Protein AF-A0A800D7I1-F1 (afdb_monomer)

Foldseek 3Di:
DDDDDDDDDDDDDDDDDDDDDPPPPPPDPFPQAPEDPLAAQQHCLQCQVPCPQKDKDKPFDKGWACDQDPQGRGTWIKWGDQAAQWFAAKIKIKMKHKGQAAQPQQWKKWKKKKKKWFQFALVQKWKWKWKAFPVRDIDTPDTDDHQDPGGDDRGDIPDMAMDMDTCNVRHRTIIMIMIMIIRNDGTGRDMMMIMHSGHIGRDDPDDDDPPRDPPDDDDDDDDDDDDDPDDDDDDDDDDPLQVVLLVVLQVVLVVVHDQRAAEDVLLQQLWQVQQVQCQVVQHWGQQGPVRDHSVNSSVVSVHQFPDKDKDKDFQDSHSVVVVVVLCVPPVSVCQSNPSQWRHKHKHKDADPVHPTGIIIMMMTGHHPPPDPPPDPDDDDDPDADPLQVVLLVVLQVVLVVVVAHRADEDVLQQQLFAVQQCQCLVVQHDDQQGPVRDGSVNSSVVSPNPFDWDKDKDFQDSHSVVVVVVLCVDPVSVCRSNPRQWRHKHKDWDADCVHPRRIMIMMITDGPPDDPDDDDDDDDDD

Nearest PDB structures (foldseek):
  4ifa-assembly1_A  TM=6.708E-01  e=3.507E-08  Bacillus anthracis str. Ames
  4yu6-assembly1_A  TM=5.263E-01  e=8.330E-06  Bacillus cereus biovar anthracis str. CI
  4yu5-assembly2_B  TM=5.467E-01  e=1.591E-05  Bacillus cereus biovar anthracis str. CI
  4yu6-assembly2_B  TM=5.062E-01  e=1.118E-05  Bacillus cereus biovar anthracis str. CI
  4yu5-assembly1_A  TM=5.461E-01  e=2.013E-05  Bacillus cereus biovar anthracis str. CI

pLDDT: mean 71.58, std 22.11, range [23.34, 98.0]

Mean predicted aligned error: 20.75 Å

Solvent-accessible surface area (backbone atoms only — not comparable to full-atom values): 29962 Å² total; per-residue (Å²): 136,85,83,89,89,81,86,83,81,90,87,80,89,80,90,86,79,93,73,86,83,74,78,75,77,67,78,72,78,73,78,79,57,91,52,37,87,79,4,25,66,32,58,48,28,31,29,76,75,50,68,55,71,52,48,73,46,66,84,34,58,71,46,82,40,94,46,76,51,100,72,40,92,32,32,25,42,28,23,29,58,96,62,70,68,46,70,30,71,62,37,27,7,32,39,34,41,77,46,67,38,54,66,85,47,79,33,34,28,40,33,33,32,36,31,44,30,23,22,30,27,38,92,32,24,34,39,37,31,34,42,29,40,86,88,66,53,73,45,78,81,45,77,47,63,41,89,54,98,56,60,50,62,72,58,40,69,71,53,81,45,77,50,75,47,80,41,48,90,42,48,63,33,54,34,32,44,33,44,34,20,29,24,79,32,76,50,31,21,41,44,24,30,39,38,32,30,33,24,30,44,82,42,75,97,73,75,81,74,86,86,79,65,89,72,84,79,83,77,94,72,79,78,88,78,89,80,76,94,72,78,90,70,85,81,80,77,80,52,72,63,40,46,51,34,55,51,50,53,35,53,54,29,54,76,79,40,100,61,61,55,43,80,33,72,28,30,19,51,22,13,30,52,48,9,40,45,29,36,74,71,57,53,91,67,72,57,44,99,87,67,40,44,58,67,53,35,25,42,74,42,67,36,68,75,54,44,72,51,74,48,76,51,65,66,55,84,48,45,68,61,55,49,54,53,34,68,72,33,70,69,51,31,49,63,71,60,37,80,76,41,44,32,31,10,50,13,66,25,76,24,86,87,34,92,41,46,21,27,34,20,37,30,39,25,21,60,50,89,88,58,74,100,78,82,88,78,89,88,74,82,80,70,78,50,74,61,39,50,49,34,52,52,52,53,28,51,54,26,46,76,72,74,38,75,61,59,41,83,35,73,31,32,23,51,28,13,36,56,48,14,48,43,31,42,72,72,56,51,88,72,72,58,44,96,87,67,44,45,62,61,58,38,25,42,75,43,68,36,94,63,67,64,52,75,50,77,48,63,60,58,88,51,45,66,59,52,50,52,55,33,64,74,32,69,71,52,32,50,64,74,60,41,80,68,40,39,31,30,9,50,19,76,34,78,30,88,88,26,93,49,32,22,27,35,19,36,29,40,21,42,66,76,82,70,85,78,83,81,82,76,83,84,79,89,128

Radius of gyration: 30.1 Å; Cα contacts (8 Å, |Δi|>4): 1008; chains: 1; bounding box: 117×77×64 Å

Sequence (526 aa):
MSLSHHGGWSWGTTFLLLLSFLVLVSLSEEAAFPGDPCSGLVKNGCFDKGFNGWEGGGNLPVSIVELTSPCDASPVVRLGVSVPQVPRVKSSAWISQTITIPLQVQHPLLTFCYDIFTNTVIDWSAFHVQIQEESGEITEILRDGYEGEYEPDPGTELGWRHFAYDLTPYRGRTITLRFGSTDEWEGAYGIWTLVDGIKIFEGYPVHLPVALRNAKPPTPTTGPKPFPTETPTPTPGPSELERRLMELINQERASQGPWALAVEGRLMQAARRHSQDMATNDFVRHTGSDGSSPLDRMWAAGYPVGRGNELLAADSEDPSSVLAQWMQSTFHHDILMDPEFVHIGVGYAFNSDATYDHYWTVNVAHPPADMPTGALAPAGMSTPSDLEHQLVDLINQERVSRGLSPLTMDGRLMQAARRHSEDMATSDFFGHTGSDGSNPIYRMRKAGYPLGGDELLAAGTEDPADVLATWMASPAQSDTLMDPDFVHIGVSHVHNGAATHGHYWTVKVAHPPVAISTSAGPASEH

Secondary structure (DSSP, 8-state):
---------------------------------SSBTTTBTSSSTT-TTTTTT-EEEESS-EEEE----SS-SSPEEEES----S-----EEEEEEEEEEPPTT-SSEEEEEEEEEEESS-TTTEEEEEEEEETT--EEEEEEE----SS--STTEE---EEEEEE-GGGTT-EEEEEEEEEE-STT---EEEEEEEEEEEE-------GGG--SPPPP--SPPPP---PPPPPPP---HHHHHHHHHHHHHHHHH-S-PPEE-HHHHHHHHHHHHHHHHHT---SS-TTS--HHHHHHHTT---SEEEEEEEES---HHHHHHHHHHSHHHHHHHH-TT--EEEEEEEE-TTSSSSEEEEEEEEE--TTS-TT--S-----PPPHHHHHHHHHHHHHHHHTTPPPPEE-HHHHHHHHHHHHHHHHTT--SSS-TTS--HHHHHHHTT--S-EEEEEEES-S-HHHHHHHHHHSHHHHHHHT-TT--EEEEEEEE-TTSTTSEEEEEEEEPPP-------PPP---

Structure (mmCIF, N/CA/C/O backbone):
data_AF-A0A800D7I1-F1
#
_entry.id   AF-A0A800D7I1-F1
#
loop_
_atom_site.group_PDB
_atom_site.id
_atom_site.type_symbol
_atom_site.label_atom_id
_atom_site.label_alt_id
_atom_site.label_comp_id
_atom_site.label_asym_id
_atom_site.label_entity_id
_atom_site.label_seq_id
_atom_site.pdbx_PDB_ins_code
_atom_site.Cartn_x
_atom_site.Cartn_y
_atom_site.Cartn_z
_atom_site.occupancy
_atom_site.B_iso_or_equiv
_atom_site.auth_seq_id
_atom_site.auth_comp_id
_atom_site.auth_asym_id
_atom_site.auth_atom_id
_atom_site.pdbx_PDB_model_num
ATOM 1 N N . MET A 1 1 ? -87.697 36.115 -1.356 1.00 43.53 1 MET A N 1
ATOM 2 C CA . MET A 1 1 ? -86.869 35.254 -0.482 1.00 43.53 1 MET A CA 1
ATOM 3 C C . MET A 1 1 ? -85.463 35.838 -0.544 1.00 43.53 1 MET A C 1
ATOM 5 O O . MET A 1 1 ? -84.827 35.691 -1.569 1.00 43.53 1 MET A O 1
ATOM 9 N N . SER A 1 2 ? -85.146 36.878 0.229 1.00 32.25 2 SER A N 1
ATOM 10 C CA . SER A 1 2 ? -84.765 36.897 1.654 1.00 32.25 2 SER A CA 1
ATOM 11 C C . SER A 1 2 ? -83.518 36.064 1.974 1.00 32.25 2 SER A C 1
ATOM 13 O O . SER A 1 2 ? -83.553 34.851 1.804 1.00 32.25 2 SER A O 1
ATOM 15 N N . LEU A 1 3 ? -82.529 36.785 2.523 1.00 33.75 3 LEU A N 1
ATOM 16 C CA . LEU A 1 3 ? -81.261 36.418 3.180 1.00 33.75 3 LEU A CA 1
ATOM 17 C C . LEU A 1 3 ? -80.044 36.232 2.237 1.00 33.75 3 LEU A C 1
ATOM 19 O O . LEU A 1 3 ? -79.978 35.240 1.526 1.00 33.75 3 LEU A O 1
ATOM 23 N N . SER A 1 4 ? -79.140 37.213 2.024 1.00 33.22 4 SER A N 1
ATOM 24 C CA . SER A 1 4 ? -78.234 37.967 2.946 1.00 33.22 4 SER A CA 1
ATOM 25 C C . SER A 1 4 ? -77.107 37.060 3.469 1.00 33.22 4 SER A C 1
ATOM 27 O O . SER A 1 4 ? -77.432 36.013 4.008 1.00 33.22 4 SER A O 1
ATOM 29 N N . HIS A 1 5 ? -75.796 37.302 3.376 1.00 34.53 5 HIS A N 1
ATOM 30 C CA . HIS A 1 5 ? -74.900 38.467 3.545 1.00 34.53 5 HIS A CA 1
ATOM 31 C C . HIS A 1 5 ? -73.469 37.961 3.158 1.00 34.53 5 HIS A C 1
ATOM 33 O O . HIS A 1 5 ? -73.275 36.753 3.151 1.00 34.53 5 HIS A O 1
ATOM 39 N N . HIS A 1 6 ? -72.389 38.697 2.866 1.00 33.75 6 HIS A N 1
ATOM 40 C CA . HIS A 1 6 ? -72.014 40.114 2.895 1.00 33.75 6 HIS A CA 1
ATOM 41 C C . HIS A 1 6 ? -70.661 40.292 2.149 1.00 33.75 6 HIS A C 1
ATOM 43 O O . HIS A 1 6 ? -69.794 39.439 2.290 1.00 33.75 6 HIS A O 1
ATOM 49 N N . GLY A 1 7 ? -70.482 41.442 1.472 1.00 30.36 7 GLY A N 1
ATOM 50 C CA . GLY A 1 7 ? -69.213 42.186 1.267 1.00 30.36 7 GLY A CA 1
ATOM 51 C C . GLY A 1 7 ? -68.256 41.662 0.179 1.00 30.36 7 GLY A C 1
ATOM 52 O O . GLY A 1 7 ? -67.857 40.515 0.213 1.00 30.36 7 GLY A O 1
ATOM 53 N N . GLY A 1 8 ? -67.807 42.409 -0.834 1.00 30.34 8 GLY A N 1
ATOM 54 C CA . GLY A 1 8 ? -67.750 43.861 -1.016 1.00 30.34 8 GLY A CA 1
ATOM 55 C C . GLY A 1 8 ? -66.302 44.386 -1.004 1.00 30.34 8 GLY A C 1
ATOM 56 O O . GLY A 1 8 ? -65.837 44.768 0.054 1.00 30.34 8 GLY A O 1
ATOM 57 N N . TRP A 1 9 ? -65.660 44.411 -2.184 1.00 31.14 9 TRP A N 1
ATOM 58 C CA . TRP A 1 9 ? -64.706 45.408 -2.728 1.00 31.14 9 TRP A CA 1
ATOM 59 C C . TRP A 1 9 ? -63.414 45.822 -1.972 1.00 31.14 9 TRP A C 1
ATOM 61 O O . TRP A 1 9 ? -63.490 46.355 -0.878 1.00 31.14 9 TRP A O 1
ATOM 71 N N . SER A 1 10 ? -62.285 45.727 -2.717 1.00 29.64 10 SER A N 1
ATOM 72 C CA . SER A 1 10 ? -61.107 46.639 -2.863 1.00 29.64 10 SER A CA 1
ATOM 73 C C . SER A 1 10 ? -60.439 47.184 -1.586 1.00 29.64 10 SER A C 1
ATOM 75 O O . SER A 1 10 ? -61.112 47.749 -0.741 1.00 29.64 10 SER A O 1
ATOM 77 N N . TRP A 1 11 ? -59.118 47.139 -1.360 1.00 29.42 11 TRP A N 1
ATOM 78 C CA . TRP A 1 11 ? -57.918 47.434 -2.179 1.00 29.42 11 TRP A CA 1
ATOM 79 C C . TRP A 1 11 ? -56.763 46.510 -1.714 1.00 29.42 11 TRP A C 1
ATOM 81 O O . TRP A 1 11 ? -56.806 46.043 -0.586 1.00 29.42 11 TRP A O 1
ATOM 91 N N . GLY A 1 12 ? -55.674 46.210 -2.420 1.00 29.33 12 GLY A N 1
ATOM 92 C CA . GLY A 1 12 ? -55.144 46.560 -3.732 1.00 29.33 12 GLY A CA 1
ATOM 93 C C . GLY A 1 12 ? -53.813 45.807 -3.930 1.00 29.33 12 GLY A C 1
ATOM 94 O O . GLY A 1 12 ? -53.315 45.192 -2.987 1.00 29.33 12 GLY A O 1
ATOM 95 N N . THR A 1 13 ? -53.223 45.955 -5.128 1.00 31.53 13 THR A N 1
ATOM 96 C CA . THR A 1 13 ? -51.822 45.621 -5.504 1.00 31.53 13 THR A CA 1
ATOM 97 C C . THR A 1 13 ? -51.459 44.117 -5.465 1.00 31.53 13 THR A C 1
ATOM 99 O O . THR A 1 13 ? -51.671 43.445 -4.473 1.00 31.53 13 THR A O 1
ATOM 102 N N . THR A 1 14 ? -50.932 43.463 -6.506 1.00 31.17 14 THR A N 1
ATOM 103 C CA . THR A 1 14 ? -49.953 43.896 -7.517 1.00 31.17 14 THR A CA 1
ATOM 104 C C . THR A 1 14 ? -49.965 42.926 -8.713 1.00 31.17 14 THR A C 1
ATOM 106 O O . THR A 1 14 ? -50.287 41.751 -8.572 1.00 31.17 14 THR A O 1
ATOM 109 N N . PHE A 1 15 ? -49.600 43.466 -9.877 1.00 29.41 15 PHE A N 1
ATOM 110 C CA . PHE A 1 15 ? -49.365 42.852 -11.189 1.00 29.41 15 PHE A CA 1
ATOM 111 C C . PHE A 1 15 ? -48.786 41.418 -11.209 1.00 29.41 15 PHE A C 1
ATOM 113 O O . PHE A 1 15 ? -47.722 41.166 -10.652 1.00 29.41 15 PHE A O 1
ATOM 120 N N . LEU A 1 16 ? -49.420 40.541 -12.003 1.00 27.11 16 LEU A N 1
ATOM 121 C CA . LEU A 1 16 ? -48.797 39.386 -12.661 1.00 27.11 16 LEU A CA 1
ATOM 122 C C . LEU A 1 16 ? -48.496 39.764 -14.120 1.00 27.11 16 LEU A C 1
ATOM 124 O O . LEU A 1 16 ? -49.402 40.167 -14.849 1.00 27.11 16 LEU A O 1
ATOM 128 N N . LEU A 1 17 ? -47.256 39.568 -14.564 1.00 30.70 17 LEU A N 1
ATOM 129 C CA . LEU A 1 17 ? -46.904 39.477 -15.981 1.00 30.70 17 LEU A CA 1
ATOM 130 C C . LEU A 1 17 ? -46.100 38.193 -16.185 1.00 30.70 17 LEU A C 1
ATOM 132 O O . LEU A 1 17 ? -45.081 37.975 -15.533 1.00 30.70 17 LEU A O 1
ATOM 136 N N . LEU A 1 18 ? -46.624 37.339 -17.064 1.00 30.55 1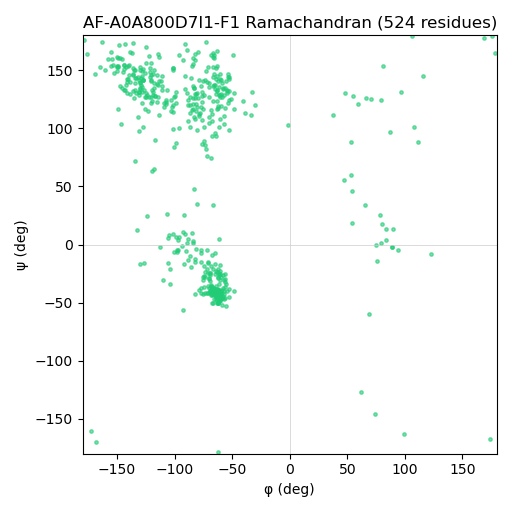8 LEU A N 1
ATOM 137 C CA . LEU A 1 18 ? -46.013 36.095 -17.510 1.00 30.55 18 LEU A CA 1
ATOM 138 C C . LEU A 1 18 ? -44.666 36.369 -18.189 1.00 30.55 18 LEU A C 1
ATOM 140 O O . LEU A 1 18 ? -44.625 37.087 -19.187 1.00 30.55 18 LEU A O 1
ATOM 144 N N . LEU A 1 19 ? -43.613 35.692 -17.731 1.00 28.25 19 LEU A N 1
ATOM 145 C CA . LEU A 1 19 ? -42.455 35.365 -18.555 1.00 28.25 19 LEU A CA 1
ATOM 146 C C . LEU A 1 19 ? -42.139 33.871 -18.417 1.00 28.25 19 LEU A C 1
ATOM 148 O O . LEU A 1 19 ? -42.128 33.304 -17.329 1.00 28.25 19 LEU A O 1
ATOM 152 N N . SER A 1 20 ? -41.913 33.267 -19.576 1.00 27.69 20 SER A N 1
ATOM 153 C CA . SER A 1 20 ? -41.315 31.963 -19.850 1.00 27.69 20 SER A CA 1
ATOM 154 C C . SER A 1 20 ? -40.276 31.516 -18.812 1.00 27.69 20 SER A C 1
ATOM 156 O O . SER A 1 20 ? -39.242 32.159 -18.642 1.00 27.69 20 SER A O 1
ATOM 158 N N . PHE A 1 21 ? -40.533 30.374 -18.167 1.00 26.11 21 PHE A N 1
ATOM 159 C CA . PHE A 1 21 ? -39.600 29.705 -17.263 1.00 26.11 21 PHE A CA 1
ATOM 160 C C . PHE A 1 21 ? -38.489 29.011 -18.064 1.00 26.11 21 PHE A C 1
ATOM 162 O O . PHE A 1 21 ? -38.585 27.841 -18.427 1.00 26.11 21 PHE A O 1
ATOM 169 N N . LEU A 1 22 ? -37.413 29.751 -18.320 1.00 25.86 22 LEU A N 1
ATOM 170 C CA . LEU A 1 22 ? -36.074 29.182 -18.331 1.00 25.86 22 LEU A CA 1
ATOM 171 C C . LEU A 1 22 ? -35.730 28.953 -16.851 1.00 25.86 22 LEU A C 1
ATOM 173 O O . LEU A 1 22 ? -35.446 29.912 -16.135 1.00 25.86 22 LEU A O 1
ATOM 177 N N . VAL A 1 23 ? -35.835 27.720 -16.348 1.00 26.61 23 VAL A N 1
ATOM 178 C CA . VAL A 1 23 ? -35.303 27.405 -15.014 1.00 26.61 23 VAL A CA 1
ATOM 179 C C . VAL A 1 23 ? -33.783 27.374 -15.151 1.00 26.61 23 VAL A C 1
ATOM 181 O O . VAL A 1 23 ? -33.175 26.336 -15.393 1.00 26.61 23 VAL A O 1
ATOM 184 N N . LEU A 1 24 ? -33.176 28.556 -15.029 1.00 26.95 24 LEU A N 1
ATOM 185 C CA . LEU A 1 24 ? -31.887 28.704 -14.373 1.00 26.95 24 LEU A CA 1
ATOM 186 C C . LEU A 1 24 ? -32.046 28.044 -13.002 1.00 26.95 24 LEU A C 1
ATOM 188 O O . LEU A 1 24 ? -32.602 28.641 -12.080 1.00 26.95 24 LEU A O 1
ATOM 192 N N . VAL A 1 25 ? -31.596 26.797 -12.872 1.00 27.39 25 VAL A N 1
ATOM 193 C CA . VAL A 1 25 ? -31.184 26.309 -11.561 1.00 27.39 25 VAL A CA 1
ATOM 194 C C . VAL A 1 25 ? -29.945 27.129 -11.241 1.00 27.39 25 VAL A C 1
ATOM 196 O O . VAL A 1 25 ? -28.849 26.852 -11.719 1.00 27.39 25 VAL A O 1
ATOM 199 N N . SER A 1 26 ? -30.176 28.231 -10.527 1.00 28.02 26 SER A N 1
ATOM 200 C CA . SER A 1 26 ? -29.162 28.897 -9.727 1.00 28.02 26 SER A CA 1
ATOM 201 C C . SER A 1 26 ? -28.357 27.803 -9.046 1.00 28.02 26 SER A C 1
ATOM 203 O O . SER A 1 26 ? -28.949 26.968 -8.359 1.00 28.02 26 SER A O 1
ATOM 205 N N . LEU A 1 27 ? -27.040 27.805 -9.265 1.00 34.81 27 LEU A N 1
ATOM 206 C CA . LEU A 1 27 ? -26.088 27.178 -8.356 1.00 34.81 27 LEU A CA 1
ATOM 207 C C . LEU A 1 27 ? -26.603 27.478 -6.950 1.00 34.81 27 LEU A C 1
ATOM 209 O O . LEU A 1 27 ? -26.763 28.647 -6.584 1.00 34.81 27 LEU A O 1
ATOM 213 N N . SER A 1 28 ? -27.031 26.431 -6.248 1.00 32.75 28 SER A N 1
ATOM 214 C CA . SER A 1 28 ? -27.379 26.530 -4.842 1.00 32.75 28 SER A CA 1
ATOM 215 C C . SER A 1 28 ? -26.196 27.198 -4.170 1.00 32.75 28 SER A C 1
ATOM 217 O O . SER A 1 28 ? -25.072 26.738 -4.376 1.00 32.75 28 SER A O 1
ATOM 219 N N . GLU A 1 29 ? -26.459 28.296 -3.464 1.00 37.50 29 GLU A N 1
ATOM 220 C CA . GLU A 1 29 ? -25.491 29.014 -2.643 1.00 37.50 29 GLU A CA 1
ATOM 221 C C . GLU A 1 29 ? -24.502 28.017 -2.034 1.00 37.50 29 GLU A C 1
ATOM 223 O O . GLU A 1 29 ? -24.887 27.175 -1.220 1.00 37.50 29 GLU A O 1
ATOM 228 N N . GLU A 1 30 ? -23.241 28.081 -2.481 1.00 43.78 30 GLU A N 1
ATOM 229 C CA . GLU A 1 30 ? -22.128 27.497 -1.746 1.00 43.78 30 GLU A CA 1
ATOM 230 C C . GLU A 1 30 ? -22.304 27.984 -0.311 1.00 43.78 30 GLU A C 1
ATOM 232 O O . GLU A 1 30 ? -22.325 29.194 -0.068 1.00 43.78 30 GLU A O 1
ATOM 237 N N . ALA A 1 31 ? -22.528 27.066 0.628 1.00 39.50 31 ALA A N 1
ATOM 238 C CA . ALA A 1 31 ? -22.590 27.422 2.032 1.00 39.50 31 ALA A CA 1
ATOM 239 C C . ALA A 1 31 ? -21.259 28.107 2.363 1.00 39.50 31 ALA A C 1
ATOM 241 O O . ALA A 1 31 ? -20.218 27.454 2.412 1.00 39.50 31 ALA A O 1
ATOM 242 N N . ALA A 1 32 ? -21.282 29.438 2.471 1.00 43.25 32 ALA A N 1
ATOM 243 C CA . ALA A 1 32 ? -20.081 30.247 2.557 1.00 43.25 32 ALA A CA 1
ATOM 244 C C . ALA A 1 32 ? -19.298 29.839 3.806 1.00 43.25 32 ALA A C 1
ATOM 246 O O . ALA A 1 32 ? -19.700 30.109 4.941 1.00 43.25 32 ALA A O 1
ATOM 247 N N . PHE A 1 33 ? -18.183 29.154 3.582 1.00 50.47 33 PHE A N 1
ATOM 248 C CA . PHE A 1 33 ? -17.224 28.844 4.622 1.00 50.47 33 PHE A CA 1
ATOM 249 C C . PHE A 1 33 ? -16.652 30.144 5.187 1.00 50.47 33 PHE A C 1
ATOM 251 O O . PHE A 1 33 ? -16.367 31.066 4.420 1.00 50.47 33 PHE A O 1
ATOM 258 N N . PRO A 1 34 ? -16.421 30.252 6.505 1.00 52.59 34 PRO A N 1
ATOM 259 C CA . PRO A 1 34 ? -15.517 31.271 7.012 1.00 52.59 34 PRO A CA 1
ATOM 260 C C . PRO A 1 34 ? -14.106 30.954 6.482 1.00 52.59 34 PRO A C 1
ATOM 262 O O . PRO A 1 34 ? -13.411 30.110 7.041 1.00 52.59 34 PRO A O 1
ATOM 265 N N . GLY A 1 35 ? -13.708 31.580 5.371 1.00 58.94 35 GLY A N 1
ATOM 266 C CA . GLY A 1 35 ? -12.478 31.238 4.657 1.00 58.94 35 GLY A CA 1
ATOM 267 C C . GLY A 1 35 ? -12.276 32.018 3.357 1.00 58.94 35 GLY A C 1
ATOM 268 O O . GLY A 1 35 ? -13.080 32.875 2.990 1.00 58.94 35 GLY A O 1
ATOM 269 N N . ASP A 1 36 ? -11.158 31.750 2.689 1.00 69.25 36 ASP A N 1
ATOM 270 C CA . ASP A 1 36 ? -10.798 32.354 1.405 1.00 69.25 36 ASP A CA 1
ATOM 271 C C . ASP A 1 36 ? -11.628 31.702 0.283 1.00 69.25 36 ASP A C 1
ATOM 273 O O . ASP A 1 36 ? -11.561 30.484 0.141 1.00 69.25 36 ASP A O 1
ATOM 277 N N . PRO A 1 37 ? -12.416 32.444 -0.518 1.00 66.69 37 PRO A N 1
ATOM 278 C CA . PRO A 1 37 ? -13.355 31.848 -1.477 1.00 66.69 37 PRO A CA 1
ATOM 279 C C . PRO A 1 37 ? -12.684 30.954 -2.531 1.00 66.69 37 PRO A C 1
ATOM 281 O O . PRO A 1 37 ? -13.296 29.991 -2.997 1.00 66.69 37 PRO A O 1
ATOM 284 N N . CYS A 1 38 ? -11.419 31.222 -2.863 1.00 70.88 38 CYS A N 1
ATOM 285 C CA . CYS A 1 38 ? -10.651 30.399 -3.794 1.00 70.88 38 CYS A CA 1
ATOM 286 C C . CYS A 1 38 ? -10.182 29.076 -3.145 1.00 70.88 38 CYS A C 1
ATOM 288 O O . CYS A 1 38 ? -10.161 28.035 -3.795 1.00 70.88 38 CYS A O 1
ATOM 290 N N . SER A 1 39 ? -9.934 29.084 -1.831 1.00 77.50 39 SER A N 1
ATOM 291 C CA . SER A 1 39 ? -9.288 27.994 -1.078 1.00 77.50 39 SER A CA 1
ATOM 292 C C . SER A 1 39 ? -10.226 27.279 -0.080 1.00 77.50 39 SER A C 1
ATOM 294 O O . SER A 1 39 ? -9.863 26.302 0.578 1.00 77.50 39 SER A O 1
ATOM 296 N N . GLY A 1 40 ? -11.480 27.721 0.039 1.00 83.75 40 GLY A N 1
ATOM 297 C CA . GLY A 1 40 ? -12.459 27.142 0.959 1.00 83.75 40 GLY A CA 1
ATOM 298 C C . GLY A 1 40 ? -12.017 27.268 2.422 1.00 83.75 40 GLY A C 1
ATOM 299 O O . GLY A 1 40 ? -11.704 28.363 2.886 1.00 83.75 40 GLY A O 1
ATOM 300 N N . LEU A 1 41 ? -11.991 26.156 3.167 1.00 86.25 41 LEU A N 1
ATOM 301 C CA . LEU A 1 41 ? -11.490 26.135 4.554 1.00 86.25 41 LEU A CA 1
ATOM 302 C C . LEU A 1 41 ? -9.964 26.307 4.668 1.00 86.25 41 LEU A C 1
ATOM 304 O O . LEU A 1 41 ? -9.465 26.591 5.759 1.00 86.25 41 LEU A O 1
ATOM 308 N N . VAL A 1 42 ? -9.221 26.135 3.574 1.00 90.00 42 VAL A N 1
ATOM 309 C CA . VAL A 1 42 ? -7.769 26.345 3.531 1.00 90.00 42 VAL A CA 1
ATOM 310 C C . VAL A 1 42 ? -7.488 27.844 3.423 1.00 90.00 42 VAL A C 1
ATOM 312 O O . VAL A 1 42 ? -8.194 28.585 2.743 1.00 90.00 42 VAL A O 1
ATOM 315 N N . LYS A 1 43 ? -6.448 28.333 4.097 1.00 90.12 43 LYS A N 1
ATOM 316 C CA . LYS A 1 43 ? -5.992 29.722 3.962 1.00 90.12 43 LYS A CA 1
ATOM 317 C C . LYS A 1 43 ? -5.058 29.824 2.761 1.00 90.12 43 LYS A C 1
ATOM 319 O O . LYS A 1 43 ? -3.968 29.262 2.816 1.00 90.12 43 LYS A O 1
ATOM 324 N N . ASN A 1 44 ? -5.448 30.584 1.732 1.00 87.94 44 ASN A N 1
ATOM 325 C CA . ASN A 1 44 ? -4.576 30.931 0.600 1.00 87.94 44 ASN A CA 1
ATOM 326 C C . ASN A 1 44 ? -3.944 29.687 -0.073 1.00 87.94 44 ASN A C 1
ATOM 328 O O . ASN A 1 44 ? -2.740 29.617 -0.297 1.00 87.94 44 ASN A O 1
ATOM 332 N N . GLY A 1 45 ? -4.757 28.664 -0.331 1.00 87.00 45 GLY A N 1
ATOM 333 C CA . GLY A 1 45 ? -4.401 27.465 -1.095 1.00 87.00 45 GLY A CA 1
ATOM 334 C C . GLY A 1 45 ? -4.368 27.668 -2.615 1.00 87.00 45 GLY A C 1
ATOM 335 O O . GLY A 1 45 ? -3.916 26.773 -3.320 1.00 87.00 45 GLY A O 1
ATOM 336 N N . CYS A 1 46 ? -4.797 28.839 -3.098 1.00 82.94 46 CYS A N 1
ATOM 337 C CA . CYS A 1 46 ? -4.564 29.324 -4.466 1.00 82.94 46 CYS A CA 1
ATOM 338 C C . CYS A 1 46 ? -3.319 30.216 -4.590 1.00 82.94 46 CYS A C 1
ATOM 340 O O . CYS A 1 46 ? -3.035 30.732 -5.660 1.00 82.94 46 CYS A O 1
ATOM 342 N N . PHE A 1 47 ? -2.616 30.473 -3.481 1.00 88.00 47 PHE A N 1
ATOM 343 C CA . PHE A 1 47 ? -1.346 31.209 -3.429 1.00 88.00 47 PHE A CA 1
ATOM 344 C C . PHE A 1 47 ? -1.321 32.616 -4.075 1.00 88.00 47 PHE A C 1
ATOM 346 O O . PHE A 1 47 ? -0.247 33.189 -4.281 1.00 88.00 47 PHE A O 1
ATOM 353 N N . ASP A 1 48 ? -2.485 33.237 -4.295 1.00 84.44 48 ASP A N 1
ATOM 354 C CA . ASP A 1 48 ? -2.654 34.592 -4.845 1.00 84.44 48 ASP A CA 1
ATOM 355 C C . ASP A 1 48 ? -2.053 35.684 -3.943 1.00 84.44 48 ASP A C 1
ATOM 357 O O . ASP A 1 48 ? -1.680 36.771 -4.393 1.00 84.44 48 ASP A O 1
ATOM 361 N N . LYS A 1 49 ? -1.916 35.381 -2.649 1.00 85.69 49 LYS A N 1
ATOM 362 C CA . LYS A 1 49 ? -1.332 36.260 -1.626 1.00 85.69 49 LYS A CA 1
ATOM 363 C C . LYS A 1 49 ? 0.058 35.791 -1.195 1.00 85.69 49 LYS A C 1
ATOM 365 O O . LYS A 1 49 ? 0.480 36.074 -0.069 1.00 85.69 49 LYS A O 1
ATOM 370 N N . GLY A 1 50 ? 0.780 35.077 -2.058 1.00 84.44 50 GLY A N 1
ATOM 371 C CA . GLY A 1 50 ? 2.101 34.519 -1.764 1.00 84.44 50 GLY A CA 1
ATOM 372 C C . GLY A 1 50 ? 2.028 33.306 -0.830 1.00 84.44 50 GLY A C 1
ATOM 373 O O . GLY A 1 50 ? 1.060 32.559 -0.856 1.00 84.44 50 GLY A O 1
ATOM 374 N N . PHE A 1 51 ? 3.022 33.115 0.044 1.00 85.06 51 PHE A N 1
ATOM 375 C CA . PHE A 1 51 ? 3.068 31.984 0.998 1.00 85.06 51 PHE A CA 1
ATOM 376 C C . PHE A 1 51 ? 2.299 32.200 2.309 1.00 85.06 51 PHE A C 1
ATOM 378 O O . PHE A 1 51 ? 2.428 31.422 3.253 1.00 85.06 51 PHE A O 1
ATOM 385 N N . ASN A 1 52 ? 1.508 33.267 2.412 1.00 86.06 52 ASN A N 1
ATOM 386 C CA . ASN A 1 52 ? 0.810 33.593 3.651 1.00 86.06 52 ASN A CA 1
ATOM 387 C C . ASN A 1 52 ? -0.129 32.454 4.081 1.00 86.06 52 ASN A C 1
ATOM 389 O O . ASN A 1 52 ? -0.952 32.001 3.291 1.00 86.06 52 ASN A O 1
ATOM 393 N N . GLY A 1 53 ? -0.028 32.027 5.343 1.00 86.94 53 GLY A N 1
ATOM 394 C CA . GLY A 1 53 ? -0.849 30.947 5.904 1.00 86.94 53 GLY A CA 1
ATOM 395 C C . GLY A 1 53 ? -0.268 29.541 5.742 1.00 86.94 53 GLY A C 1
ATOM 396 O O . GLY A 1 53 ? -0.860 28.603 6.268 1.00 86.94 53 GLY A O 1
ATOM 397 N N . TRP A 1 54 ? 0.878 29.393 5.079 1.00 94.06 54 TRP A N 1
ATOM 398 C CA . TRP A 1 54 ? 1.575 28.119 4.924 1.00 94.06 54 TRP A CA 1
ATOM 399 C C . TRP A 1 54 ? 2.913 28.131 5.653 1.00 94.06 54 TRP A C 1
ATOM 401 O O . TRP A 1 54 ? 3.643 29.123 5.638 1.00 94.06 54 TRP A O 1
ATOM 411 N N . GLU A 1 55 ? 3.243 27.004 6.269 1.00 95.94 55 GLU A N 1
ATOM 412 C CA . GLU A 1 55 ? 4.602 26.698 6.692 1.00 95.94 55 GLU A CA 1
ATOM 413 C C . GLU A 1 55 ? 5.304 25.954 5.562 1.00 95.94 55 GLU A C 1
ATOM 415 O O . GLU A 1 55 ? 4.673 25.191 4.835 1.00 95.94 55 GLU A O 1
ATOM 420 N N . GLY A 1 56 ? 6.601 26.187 5.396 1.00 94.31 56 GLY A N 1
ATOM 421 C CA . GLY A 1 56 ? 7.412 25.490 4.409 1.00 94.31 56 GLY A CA 1
ATOM 422 C C . GLY A 1 56 ? 8.734 25.057 5.015 1.00 94.31 56 GLY A C 1
ATOM 423 O O . GLY A 1 56 ? 9.264 25.720 5.910 1.00 94.31 56 GLY A O 1
ATOM 424 N N . GLY A 1 57 ? 9.284 23.957 4.520 1.00 92.19 57 GLY A N 1
ATOM 425 C CA . GLY A 1 57 ? 10.558 23.449 5.000 1.00 92.19 57 GLY A CA 1
ATOM 426 C C . GLY A 1 57 ? 11.142 22.354 4.122 1.00 92.19 57 GLY A C 1
ATOM 427 O O . GLY A 1 57 ? 10.674 22.093 3.015 1.00 92.19 57 GLY A O 1
ATOM 428 N N . GLY A 1 58 ? 12.190 21.719 4.644 1.00 90.62 58 GLY A N 1
ATOM 429 C CA . GLY A 1 58 ? 13.053 20.817 3.888 1.00 90.62 58 GLY A CA 1
ATOM 430 C C . GLY A 1 58 ? 14.405 21.463 3.580 1.00 90.62 58 GLY A C 1
ATOM 431 O O . GLY A 1 58 ? 14.687 22.584 4.004 1.00 90.62 58 GLY A O 1
ATOM 432 N N . ASN A 1 59 ? 15.275 20.725 2.898 1.00 88.06 59 ASN A N 1
ATOM 433 C CA . ASN A 1 59 ? 16.598 21.200 2.474 1.00 88.06 59 ASN A CA 1
ATOM 434 C C . ASN A 1 59 ? 16.615 21.697 1.016 1.00 88.06 59 ASN A C 1
ATOM 436 O O . ASN A 1 59 ? 17.630 22.236 0.574 1.00 88.06 59 ASN A O 1
ATOM 440 N N . LEU A 1 60 ? 15.505 21.555 0.290 1.00 89.56 60 LEU A N 1
ATOM 441 C CA . LEU A 1 60 ? 15.254 22.206 -0.988 1.00 89.56 60 LEU A CA 1
ATOM 442 C C . LEU A 1 60 ? 14.329 23.420 -0.806 1.00 89.56 60 LEU A C 1
ATOM 444 O O . LEU A 1 60 ? 13.515 23.453 0.119 1.00 89.56 60 LEU A O 1
AT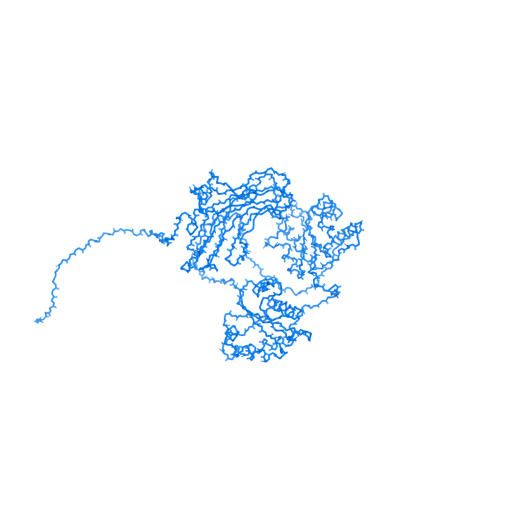OM 448 N N . PRO A 1 61 ? 14.434 24.436 -1.679 1.00 91.62 61 PRO A N 1
ATOM 449 C CA . PRO A 1 61 ? 13.607 25.628 -1.580 1.00 91.62 61 PRO A CA 1
ATOM 450 C C . PRO A 1 61 ? 12.145 25.349 -1.949 1.00 91.62 61 PRO A C 1
ATOM 452 O O . PRO A 1 61 ? 11.829 24.501 -2.782 1.00 91.62 61 PRO A O 1
ATOM 455 N N . VAL A 1 62 ? 11.269 26.158 -1.365 1.00 94.19 62 VAL A N 1
ATOM 456 C CA . VAL A 1 62 ? 9.847 26.262 -1.689 1.00 94.19 62 VAL A CA 1
ATOM 457 C C . VAL A 1 62 ? 9.615 27.669 -2.253 1.00 94.19 62 VAL A C 1
ATOM 459 O O . VAL A 1 62 ? 10.050 28.652 -1.651 1.00 94.19 62 VAL A O 1
ATOM 462 N N . SER A 1 63 ? 9.006 27.787 -3.436 1.00 92.56 63 SER A N 1
ATOM 463 C CA . SER A 1 63 ? 8.874 29.073 -4.150 1.00 92.56 63 SER A CA 1
ATOM 464 C C . SER A 1 63 ? 7.518 29.228 -4.837 1.00 92.56 63 SER A C 1
ATOM 466 O O . SER A 1 63 ? 7.045 28.257 -5.414 1.00 92.56 63 SER A O 1
ATOM 468 N N . ILE A 1 64 ? 6.935 30.431 -4.842 1.00 91.19 64 ILE A N 1
ATOM 469 C CA . ILE A 1 64 ? 5.780 30.746 -5.696 1.00 91.19 64 ILE A CA 1
ATOM 470 C C . ILE A 1 64 ? 6.274 30.977 -7.123 1.00 91.19 64 ILE A C 1
ATOM 472 O O . ILE A 1 64 ? 7.299 31.635 -7.329 1.00 91.19 64 ILE A O 1
ATOM 476 N N . VAL A 1 65 ? 5.559 30.420 -8.094 1.00 87.94 65 VAL A N 1
ATOM 477 C CA . VAL A 1 65 ? 5.843 30.547 -9.520 1.00 87.94 65 VAL A CA 1
ATOM 478 C C . VAL A 1 65 ? 4.621 31.144 -10.210 1.00 87.94 65 VAL A C 1
ATOM 480 O O . VAL A 1 65 ? 3.516 30.627 -10.085 1.00 87.94 65 VAL A O 1
ATOM 483 N N . GLU A 1 66 ? 4.835 32.227 -10.957 1.00 84.06 66 GLU A N 1
ATOM 484 C CA . GLU A 1 66 ? 3.815 32.871 -11.794 1.00 84.06 66 GLU A CA 1
ATOM 485 C C . GLU A 1 66 ? 3.534 31.996 -13.025 1.00 84.06 66 GLU A C 1
ATOM 487 O O . GLU A 1 66 ? 4.121 32.174 -14.095 1.00 84.06 66 GLU A O 1
ATOM 492 N N . LEU A 1 67 ? 2.686 30.989 -12.841 1.00 76.88 67 LEU A N 1
ATOM 493 C CA . LEU A 1 67 ? 2.274 30.026 -13.853 1.00 76.88 67 LEU A CA 1
ATOM 494 C C . LEU A 1 67 ? 0.784 29.750 -13.678 1.00 76.88 67 LEU A C 1
ATOM 496 O O . LEU A 1 67 ? 0.303 29.702 -12.559 1.00 76.88 67 LEU A O 1
ATOM 500 N N . THR A 1 68 ? 0.058 29.586 -14.780 1.00 68.12 68 THR A N 1
ATOM 501 C CA . THR A 1 68 ? -1.381 29.302 -14.757 1.00 68.12 68 THR A CA 1
ATOM 502 C C . THR A 1 68 ? -1.595 27.793 -14.681 1.00 68.12 68 THR A C 1
ATOM 504 O O . THR A 1 68 ? -1.144 27.075 -15.576 1.00 68.12 68 THR A O 1
ATOM 507 N N . SER A 1 69 ? -2.259 27.306 -13.632 1.00 70.19 69 SER A N 1
ATOM 508 C CA . SER A 1 69 ? -2.625 25.893 -13.498 1.00 70.19 69 SER A CA 1
ATOM 509 C C . SER A 1 69 ? -4.002 25.623 -14.135 1.00 70.19 69 SER A C 1
ATOM 511 O O . SER A 1 69 ? -4.742 26.560 -14.446 1.00 70.19 69 SER A O 1
ATOM 513 N N . PRO A 1 70 ? -4.397 24.353 -14.350 1.00 66.62 70 PRO A N 1
ATOM 514 C CA . PRO A 1 70 ? -5.756 24.028 -14.783 1.00 66.62 70 PRO A CA 1
ATOM 515 C C . PRO A 1 70 ? -6.818 24.227 -13.688 1.00 66.62 70 PRO A C 1
ATOM 517 O O . PRO A 1 70 ? -8.003 24.053 -13.971 1.00 66.62 70 PRO A O 1
ATOM 520 N N . CYS A 1 71 ? -6.417 24.568 -12.461 1.00 61.03 71 CYS A N 1
ATOM 521 C CA . CYS A 1 71 ? -7.290 24.556 -11.285 1.00 61.03 71 CYS A CA 1
ATOM 522 C C . CYS A 1 71 ? -7.602 25.948 -10.771 1.00 61.03 71 CYS A C 1
ATOM 524 O O . CYS A 1 71 ? -8.708 26.183 -10.288 1.00 61.03 71 CYS A O 1
ATOM 526 N N . ASP A 1 72 ? -6.673 26.878 -10.959 1.00 62.53 72 ASP A N 1
ATOM 527 C CA . ASP A 1 72 ? -6.923 28.296 -10.794 1.00 62.53 72 ASP A CA 1
ATOM 528 C C . ASP A 1 72 ? -6.020 29.108 -11.736 1.00 62.53 72 ASP A C 1
ATOM 530 O O . ASP A 1 72 ? -4.927 28.688 -12.120 1.00 62.53 72 ASP A O 1
ATOM 534 N N . ALA A 1 73 ? -6.464 30.308 -12.103 1.00 61.38 73 ALA A N 1
ATOM 535 C CA . ALA A 1 73 ? -5.662 31.276 -12.844 1.00 61.38 73 ALA A CA 1
ATOM 536 C C . ALA A 1 73 ? -4.708 32.055 -11.913 1.00 61.38 73 ALA A C 1
ATOM 538 O O . ALA A 1 73 ? -4.469 33.248 -12.119 1.00 61.38 73 ALA A O 1
ATOM 539 N N . SER A 1 74 ? -4.196 31.375 -10.888 1.00 67.50 74 SER A N 1
ATOM 540 C CA . SER A 1 74 ? -3.412 31.923 -9.784 1.00 67.50 74 SER A CA 1
ATOM 541 C C . SER A 1 74 ? -1.969 31.392 -9.818 1.00 67.50 74 SER A C 1
ATOM 543 O O . SER A 1 74 ? -1.689 30.437 -10.543 1.00 67.50 74 SER A O 1
ATOM 545 N N . PRO A 1 75 ? -1.024 32.021 -9.095 1.00 79.00 75 PRO A N 1
ATOM 546 C CA . PRO A 1 75 ? 0.340 31.514 -8.963 1.00 79.00 75 PRO A CA 1
ATOM 547 C C . PRO A 1 75 ? 0.366 30.128 -8.304 1.00 79.00 75 PRO A C 1
ATOM 549 O O . PRO A 1 75 ? -0.407 29.862 -7.393 1.00 79.00 75 PRO A O 1
ATOM 552 N N . VAL A 1 76 ? 1.314 29.272 -8.688 1.00 89.06 76 VAL A N 1
ATOM 553 C CA . VAL A 1 76 ? 1.455 27.916 -8.125 1.00 89.06 76 VAL A CA 1
ATOM 554 C C . VAL A 1 76 ? 2.582 27.868 -7.097 1.00 89.06 76 VAL A C 1
ATOM 556 O O . VAL A 1 76 ? 3.576 28.594 -7.213 1.00 89.06 76 VAL A O 1
ATOM 559 N N . VAL A 1 77 ? 2.501 26.971 -6.114 1.00 93.69 77 VAL A N 1
ATOM 560 C CA . VAL A 1 77 ? 3.670 26.648 -5.285 1.00 93.69 77 VAL A CA 1
ATOM 561 C C . VAL A 1 77 ? 4.531 25.611 -5.997 1.00 93.69 77 VAL A C 1
ATOM 563 O O . VAL A 1 77 ? 4.038 24.598 -6.477 1.00 93.69 77 VAL A O 1
ATOM 566 N N . ARG A 1 78 ? 5.846 25.825 -6.018 1.00 95.25 78 ARG A N 1
ATOM 567 C CA . ARG A 1 78 ? 6.832 24.808 -6.382 1.00 95.25 78 ARG A CA 1
ATOM 568 C C . ARG A 1 78 ? 7.513 24.262 -5.135 1.00 95.25 78 ARG A C 1
ATOM 570 O O . ARG A 1 78 ? 8.124 25.018 -4.375 1.00 95.25 78 ARG A O 1
ATOM 577 N N . LEU A 1 79 ? 7.452 22.946 -4.982 1.00 96.56 79 LEU A N 1
ATOM 578 C CA . LEU A 1 79 ? 8.160 22.160 -3.982 1.00 96.56 79 LEU A CA 1
ATOM 579 C C . LEU A 1 79 ? 9.440 21.617 -4.612 1.00 96.56 79 LEU A C 1
ATOM 581 O O . LEU A 1 79 ? 9.407 20.651 -5.371 1.00 96.56 79 LEU A O 1
ATOM 585 N N . GLY A 1 80 ? 10.564 22.267 -4.320 1.00 92.12 80 GLY A N 1
ATOM 586 C CA . GLY A 1 80 ? 11.864 21.935 -4.884 1.00 92.12 80 GLY A CA 1
ATOM 587 C C . GLY A 1 80 ? 12.251 22.849 -6.043 1.00 92.12 80 GLY A C 1
ATOM 588 O O . GLY A 1 80 ? 11.722 23.949 -6.229 1.00 92.12 80 GLY A O 1
ATOM 589 N N . VAL A 1 81 ? 13.226 22.403 -6.825 1.00 87.44 81 VAL A N 1
ATOM 590 C CA . VAL A 1 81 ? 13.765 23.136 -7.974 1.00 87.44 81 VAL A CA 1
ATOM 591 C C . VAL A 1 81 ? 14.019 22.186 -9.123 1.00 87.44 81 VAL A C 1
ATOM 593 O O . VAL A 1 81 ? 14.303 21.012 -8.906 1.00 87.44 81 VAL A O 1
ATOM 596 N N . SER A 1 82 ? 13.990 22.736 -10.339 1.00 81.69 82 SER A N 1
ATOM 597 C CA . SER A 1 82 ? 14.588 22.053 -11.479 1.00 81.69 82 SER A CA 1
ATOM 598 C C . SER A 1 82 ? 16.059 21.786 -11.192 1.00 81.69 82 SER A C 1
ATOM 600 O O . SER A 1 82 ? 16.794 22.640 -10.686 1.00 81.69 82 SER A O 1
ATOM 602 N N . VAL A 1 83 ? 16.455 20.564 -11.495 1.00 72.62 83 VAL A N 1
ATOM 603 C CA . VAL A 1 83 ? 17.730 19.984 -11.116 1.00 72.62 83 VAL A CA 1
ATOM 604 C C . VAL A 1 83 ? 18.245 19.140 -12.273 1.00 72.62 83 VAL A C 1
ATOM 606 O O . VAL A 1 83 ? 17.452 18.452 -12.918 1.00 72.62 83 VAL A O 1
ATOM 609 N N . PRO A 1 84 ? 19.557 19.175 -12.560 1.00 70.19 84 PRO A N 1
ATOM 610 C CA . PRO A 1 84 ? 20.148 18.258 -13.524 1.00 70.19 84 PRO A CA 1
ATOM 611 C C . PRO A 1 84 ? 20.026 16.812 -13.018 1.00 70.19 84 PRO A C 1
ATOM 613 O O . PRO A 1 84 ? 20.013 16.582 -11.807 1.00 70.19 84 PRO A O 1
ATOM 616 N N . GLN A 1 85 ? 19.961 15.846 -13.939 1.00 70.94 85 GLN A N 1
ATOM 617 C CA . GLN A 1 85 ? 19.925 14.411 -13.634 1.00 70.94 85 GLN A CA 1
ATOM 618 C C . GLN A 1 85 ? 21.303 13.945 -13.140 1.00 70.94 85 GLN A C 1
ATOM 620 O O . GLN A 1 85 ? 22.105 13.381 -13.879 1.00 70.94 85 GLN A O 1
ATOM 625 N N . VAL A 1 86 ? 21.616 14.277 -11.890 1.00 71.50 86 VAL A N 1
ATOM 626 C CA . VAL A 1 86 ? 22.843 13.877 -11.195 1.00 71.50 86 VAL A CA 1
ATOM 627 C C . VAL A 1 86 ? 22.486 13.324 -9.814 1.00 71.50 86 VAL A C 1
ATOM 629 O O . VAL A 1 86 ? 21.554 13.843 -9.194 1.00 71.50 86 VAL A O 1
ATOM 632 N N . PRO A 1 87 ? 23.211 12.304 -9.314 1.00 69.88 87 PRO A N 1
ATOM 633 C CA . PRO A 1 87 ? 22.947 11.721 -8.003 1.00 69.88 87 PRO A CA 1
ATOM 634 C C . PRO A 1 87 ? 22.994 12.766 -6.885 1.00 69.88 87 PRO A C 1
ATOM 636 O O . PRO A 1 87 ? 23.922 13.581 -6.832 1.00 69.88 87 PRO A O 1
ATOM 639 N N . ARG A 1 88 ? 22.015 12.733 -5.973 1.00 66.44 88 ARG A N 1
ATOM 640 C CA . ARG A 1 88 ? 21.923 13.675 -4.849 1.00 66.44 88 ARG A CA 1
ATOM 641 C C . ARG A 1 88 ? 21.845 13.002 -3.490 1.00 66.44 88 ARG A C 1
ATOM 643 O O . ARG A 1 88 ? 21.364 11.887 -3.352 1.00 66.44 88 ARG A O 1
ATOM 650 N N . VAL A 1 89 ? 22.253 13.740 -2.462 1.00 73.69 89 VAL A N 1
ATOM 651 C CA . VAL A 1 89 ? 21.890 13.416 -1.077 1.00 73.69 89 VAL A CA 1
ATOM 652 C C . VAL A 1 89 ? 20.375 13.508 -0.896 1.00 73.69 89 VAL A C 1
ATOM 654 O O . VAL A 1 89 ? 19.724 14.288 -1.597 1.00 73.69 89 VAL A O 1
ATOM 657 N N . LYS A 1 90 ? 19.828 12.759 0.071 1.00 77.31 90 LYS A N 1
ATOM 658 C CA . LYS A 1 90 ? 18.398 12.819 0.406 1.00 77.31 90 LYS A CA 1
ATOM 659 C C . LYS A 1 90 ? 17.947 14.262 0.571 1.00 77.31 90 LYS A C 1
ATOM 661 O O . LYS A 1 90 ? 18.581 15.059 1.276 1.00 77.31 90 LYS A O 1
ATOM 666 N N . SER A 1 91 ? 16.856 14.605 -0.092 1.00 83.06 91 SER A N 1
ATOM 667 C CA . SER A 1 91 ? 16.395 15.978 -0.146 1.00 83.06 91 SER A CA 1
ATOM 668 C C . SER A 1 91 ? 14.878 16.078 -0.139 1.00 83.06 91 SER A C 1
ATOM 670 O O . SER A 1 91 ? 14.186 15.121 -0.451 1.00 83.06 91 SER A O 1
ATOM 672 N N . SER A 1 92 ? 14.342 17.195 0.333 1.00 92.50 92 SER A N 1
ATOM 673 C CA . SER A 1 92 ? 12.908 17.407 0.462 1.00 92.50 92 SER A CA 1
ATOM 674 C C . SER A 1 92 ? 12.567 18.883 0.374 1.00 92.50 92 SER A C 1
ATOM 676 O O . SER A 1 92 ? 13.328 19.735 0.837 1.00 92.50 92 SER A O 1
ATOM 678 N N . ALA A 1 93 ? 11.393 19.164 -0.169 1.00 95.69 93 ALA A N 1
ATOM 679 C CA . ALA A 1 93 ? 10.694 20.430 -0.034 1.00 95.69 93 ALA A CA 1
ATOM 680 C C . ALA A 1 93 ? 9.242 20.119 0.305 1.00 95.69 93 ALA A C 1
ATOM 682 O O . ALA A 1 93 ? 8.610 19.307 -0.370 1.00 95.69 93 ALA A O 1
ATOM 683 N N . TRP A 1 94 ? 8.709 20.757 1.338 1.00 97.38 94 TRP A N 1
ATOM 684 C CA . TRP A 1 94 ? 7.331 20.547 1.759 1.00 97.38 94 TRP A CA 1
ATOM 685 C C . TRP A 1 94 ? 6.673 21.849 2.188 1.00 97.38 94 TRP A C 1
ATOM 687 O O . TRP A 1 94 ? 7.349 22.770 2.648 1.00 97.38 94 TRP A O 1
ATOM 697 N N . ILE A 1 95 ? 5.349 21.891 2.067 1.00 97.75 95 ILE A N 1
ATOM 698 C CA . ILE A 1 95 ? 4.493 22.886 2.711 1.00 97.75 95 ILE A CA 1
ATOM 699 C C . ILE A 1 95 ? 3.477 22.206 3.611 1.00 97.75 95 ILE A C 1
ATOM 701 O O . ILE A 1 95 ? 3.071 21.072 3.354 1.00 97.75 95 ILE A O 1
ATOM 705 N N . SER A 1 96 ? 3.047 22.901 4.655 1.00 97.62 96 SER A N 1
ATOM 706 C CA . SER A 1 96 ? 1.963 22.436 5.503 1.00 97.62 96 SER A CA 1
ATOM 707 C C . SER A 1 96 ? 1.074 23.553 6.016 1.00 97.62 96 SER A C 1
ATOM 709 O O . SER A 1 96 ? 1.495 24.701 6.166 1.00 97.62 96 SER A O 1
ATOM 711 N N . GLN A 1 97 ? -0.168 23.194 6.318 1.00 95.88 97 GLN A N 1
ATOM 712 C CA . GLN A 1 97 ? -1.111 24.068 6.992 1.00 95.88 97 GLN A CA 1
ATOM 713 C C . GLN A 1 97 ? -1.943 23.267 7.986 1.00 95.88 97 GLN A C 1
ATOM 715 O O . GLN A 1 97 ? -2.523 22.234 7.648 1.00 95.88 97 GLN A O 1
ATOM 720 N N . THR A 1 98 ? -2.018 23.773 9.212 1.00 95.38 98 THR A N 1
ATOM 721 C CA . THR A 1 98 ? -2.889 23.231 10.251 1.00 95.38 98 THR A CA 1
ATOM 722 C C . THR A 1 98 ? -4.262 23.887 10.176 1.00 95.38 98 THR A C 1
ATOM 724 O O . THR A 1 98 ? -4.386 25.114 10.233 1.00 95.38 98 THR A O 1
ATOM 727 N N . ILE A 1 99 ? -5.298 23.064 10.054 1.00 92.56 99 ILE A N 1
ATOM 728 C CA . ILE A 1 99 ? -6.696 23.469 9.924 1.00 92.56 99 ILE A CA 1
ATOM 729 C C . ILE A 1 99 ? -7.573 22.630 10.850 1.00 92.56 99 ILE A C 1
ATOM 731 O O . ILE A 1 99 ? -7.290 21.464 11.107 1.00 92.56 99 ILE A O 1
ATOM 735 N N . THR A 1 100 ? -8.674 23.202 11.324 1.00 93.12 100 THR A N 1
ATOM 736 C CA . THR A 1 100 ? -9.705 22.451 12.048 1.00 93.12 100 THR A CA 1
ATOM 737 C C . THR A 1 100 ? -10.864 22.182 11.105 1.00 93.12 100 THR A C 1
ATOM 739 O O . THR A 1 100 ? -11.474 23.127 10.601 1.00 93.12 100 THR A O 1
ATOM 742 N N . ILE A 1 101 ? -11.186 20.908 10.875 1.00 90.62 101 ILE A N 1
ATOM 743 C CA . ILE A 1 101 ? -12.344 20.523 10.066 1.00 90.62 101 ILE A CA 1
ATOM 744 C C . ILE A 1 101 ? -13.601 20.759 10.908 1.00 90.62 101 ILE A C 1
ATOM 746 O O . ILE A 1 101 ? -13.756 20.120 11.949 1.00 90.62 101 ILE A O 1
ATOM 750 N N . PRO A 1 102 ? -14.515 21.666 10.529 1.00 86.06 102 PRO A N 1
ATOM 751 C CA . PRO A 1 102 ? -15.633 21.992 11.400 1.00 86.06 102 PRO A CA 1
ATOM 752 C C . PRO A 1 102 ? -16.637 20.836 11.497 1.00 86.06 102 PRO A C 1
ATOM 754 O O . PRO A 1 102 ? -16.987 20.220 10.492 1.00 86.06 102 PRO A O 1
ATOM 757 N N . LEU A 1 103 ? -17.150 20.568 12.704 1.00 82.69 103 LEU A N 1
ATOM 758 C CA . LEU A 1 103 ? -18.127 19.494 12.951 1.00 82.69 103 LEU A CA 1
ATOM 759 C C . LEU A 1 103 ? -19.394 19.628 12.099 1.00 82.69 103 LEU A C 1
ATOM 761 O O . LEU A 1 103 ? -20.013 18.622 11.768 1.00 82.69 103 LEU A O 1
ATOM 765 N N . GLN A 1 104 ? -19.796 20.850 11.756 1.00 81.62 104 GLN A N 1
ATOM 766 C CA . GLN A 1 104 ? -21.004 21.119 10.980 1.00 81.62 104 GLN A CA 1
ATOM 767 C C . GLN A 1 104 ? -20.880 20.788 9.487 1.00 81.62 104 GLN A C 1
ATOM 769 O O . GLN A 1 104 ? -21.913 20.644 8.840 1.00 81.62 104 GLN A O 1
ATOM 774 N N . VAL A 1 105 ? -19.658 20.665 8.954 1.00 74.31 105 VAL A N 1
ATOM 775 C CA . VAL A 1 105 ? -19.436 20.293 7.548 1.00 74.31 105 VAL A CA 1
ATOM 776 C C . VAL A 1 105 ? -19.665 18.800 7.429 1.00 74.31 105 VAL A C 1
ATOM 778 O O . VAL A 1 105 ? -18.985 18.044 8.118 1.00 74.31 105 VAL A O 1
ATOM 781 N N . GLN A 1 106 ? -20.640 18.365 6.636 1.00 72.94 106 GLN A N 1
ATOM 782 C CA . GLN A 1 106 ? -21.050 16.956 6.612 1.00 72.94 106 GLN A CA 1
ATOM 783 C C . GLN A 1 106 ? -20.095 16.097 5.783 1.00 72.94 106 GLN A C 1
ATOM 785 O O . GLN A 1 106 ? -19.752 14.996 6.216 1.00 72.94 106 GLN A O 1
ATOM 790 N N . HIS A 1 107 ? -19.631 16.652 4.664 1.00 70.50 107 HIS A N 1
ATOM 791 C CA . HIS A 1 107 ? -18.765 16.040 3.663 1.00 70.50 107 HIS A CA 1
ATOM 792 C C . HIS A 1 107 ? -17.643 17.013 3.269 1.00 70.50 107 HIS A C 1
ATOM 794 O O . HIS A 1 107 ? -17.673 17.606 2.187 1.00 70.50 107 HIS A O 1
ATOM 800 N N . PRO A 1 108 ? -16.665 17.252 4.161 1.00 80.06 108 PRO A N 1
ATOM 801 C CA . PRO A 1 108 ? -15.507 18.067 3.825 1.00 80.06 108 PRO A CA 1
ATOM 802 C C . PRO A 1 108 ? -14.649 17.326 2.793 1.00 80.06 108 PRO A C 1
ATOM 804 O O . PRO A 1 108 ? -14.085 16.277 3.089 1.00 80.06 108 PRO A O 1
ATOM 807 N N . LEU A 1 109 ? -14.526 17.878 1.589 1.00 78.00 109 LEU A N 1
ATOM 808 C CA . LEU A 1 109 ? -13.736 17.291 0.507 1.00 7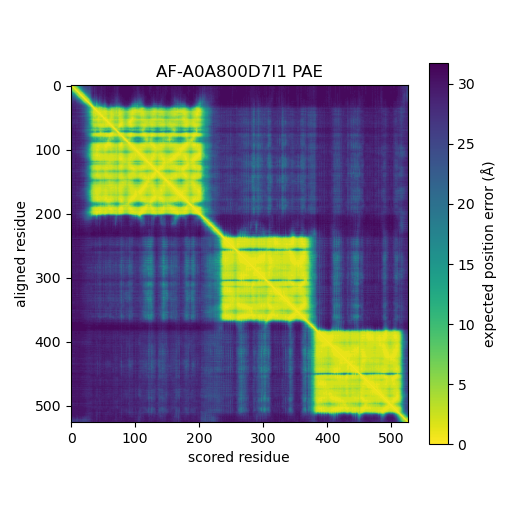8.00 109 LEU A CA 1
ATOM 809 C C . LEU A 1 109 ? -12.484 18.133 0.262 1.00 78.00 109 LEU A C 1
ATOM 811 O O . LEU A 1 109 ? -12.603 19.301 -0.100 1.00 78.00 109 LEU A O 1
ATOM 815 N N . LEU A 1 110 ? -11.300 17.544 0.442 1.00 85.38 110 LEU A N 1
ATOM 816 C CA . LEU A 1 110 ? -10.035 18.126 -0.007 1.00 85.38 110 LEU A CA 1
ATOM 817 C C . LEU A 1 110 ? -9.914 17.949 -1.514 1.00 85.38 110 LEU A C 1
ATOM 819 O O . LEU A 1 110 ? -10.066 16.833 -1.997 1.00 85.38 110 LEU A O 1
ATOM 823 N N . THR A 1 111 ? -9.575 19.012 -2.234 1.00 80.50 111 THR A N 1
ATOM 824 C CA . THR A 1 111 ? -9.207 18.965 -3.651 1.00 80.50 111 THR A CA 1
ATOM 825 C C . THR A 1 111 ? -7.985 19.823 -3.912 1.00 80.50 111 THR A C 1
ATOM 827 O O . THR A 1 111 ? -7.828 20.866 -3.284 1.00 80.50 111 THR A O 1
ATOM 830 N N . PHE A 1 112 ? -7.142 19.410 -4.847 1.00 86.88 112 PHE A N 1
ATOM 831 C CA . PHE A 1 112 ? -6.023 20.208 -5.342 1.00 86.88 112 PHE A CA 1
ATOM 832 C C . PHE A 1 112 ? -5.523 19.634 -6.659 1.00 86.88 112 PHE A C 1
ATOM 834 O O . PHE A 1 112 ? -5.939 18.551 -7.090 1.00 86.88 112 PHE A O 1
ATOM 841 N N . CYS A 1 113 ? -4.589 20.349 -7.266 1.00 81.94 113 CYS A N 1
ATOM 842 C CA . CYS A 1 113 ? -3.934 19.927 -8.482 1.00 81.94 113 CYS A CA 1
ATOM 843 C C . CYS A 1 113 ? -2.438 20.022 -8.354 1.00 81.94 113 CYS A C 1
ATOM 845 O O . CYS A 1 113 ? -1.913 20.822 -7.580 1.00 81.94 113 CYS A O 1
ATOM 847 N N . TYR A 1 114 ? -1.758 19.178 -9.111 1.00 92.88 114 TYR A N 1
ATOM 848 C CA . TYR A 1 114 ? -0.319 19.090 -9.041 1.00 92.88 114 TYR A CA 1
ATOM 849 C C . TYR A 1 114 ? 0.269 18.598 -10.354 1.00 92.88 114 TYR A C 1
ATOM 851 O O . TYR A 1 114 ? -0.398 17.898 -11.113 1.00 92.88 114 TYR A O 1
ATOM 859 N N . ASP A 1 115 ? 1.518 18.962 -10.604 1.00 89.75 115 ASP A N 1
ATOM 860 C CA . ASP A 1 115 ? 2.311 18.460 -11.719 1.00 89.75 115 ASP A CA 1
ATOM 861 C C . ASP A 1 115 ? 3.704 18.092 -11.223 1.00 89.75 115 ASP A C 1
ATOM 863 O O . ASP A 1 115 ? 4.335 18.856 -10.485 1.00 89.75 115 ASP A O 1
ATOM 867 N N . ILE A 1 116 ? 4.165 16.911 -11.610 1.00 93.06 116 ILE A N 1
ATOM 868 C CA . ILE A 1 116 ? 5.423 16.338 -11.154 1.00 93.06 116 ILE A CA 1
ATOM 869 C C . ILE A 1 116 ? 6.425 16.426 -12.286 1.00 93.06 116 ILE A C 1
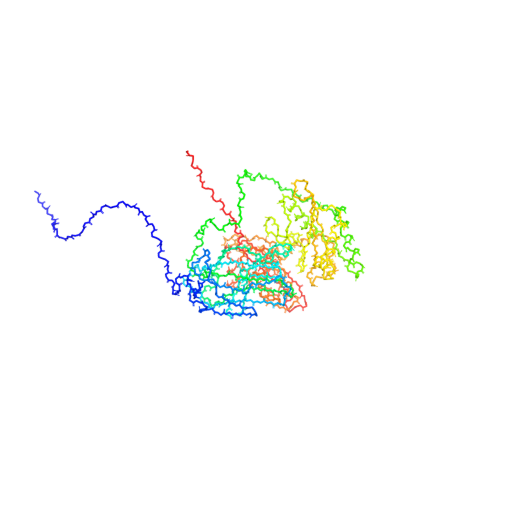ATOM 871 O O . ILE A 1 116 ? 6.173 15.990 -13.406 1.00 93.06 116 ILE A O 1
ATOM 875 N N . PHE A 1 117 ? 7.609 16.901 -11.939 1.00 91.94 117 PHE A N 1
ATOM 876 C CA . PHE A 1 117 ? 8.775 16.848 -12.788 1.00 91.94 117 PHE A CA 1
ATOM 877 C C . PHE A 1 117 ? 9.811 15.981 -12.102 1.00 91.94 117 PHE A C 1
ATOM 879 O O . PHE A 1 117 ? 10.141 16.191 -10.930 1.00 91.94 117 PHE A O 1
ATOM 886 N N . THR A 1 118 ? 10.327 14.998 -12.820 1.00 91.19 118 THR A N 1
ATOM 887 C CA . THR A 1 118 ? 11.256 14.046 -12.228 1.00 91.19 118 THR A CA 1
ATOM 888 C C . THR A 1 118 ? 12.325 13.613 -13.211 1.00 91.19 118 THR A C 1
ATOM 890 O O . THR A 1 118 ? 12.118 13.544 -14.419 1.00 91.19 118 THR A O 1
ATOM 893 N N . ASN A 1 119 ? 13.494 13.334 -12.652 1.00 87.00 119 ASN A N 1
ATOM 894 C CA . ASN A 1 119 ? 14.630 12.724 -13.328 1.00 87.00 119 ASN A CA 1
ATOM 895 C C . ASN A 1 119 ? 14.807 11.263 -12.905 1.00 87.00 119 ASN A C 1
ATOM 897 O O . ASN A 1 119 ? 15.847 10.675 -13.186 1.00 87.00 119 ASN A O 1
ATOM 901 N N . THR A 1 120 ? 13.886 10.727 -12.107 1.00 82.69 120 THR A N 1
ATOM 902 C CA . THR A 1 120 ? 14.020 9.428 -11.449 1.00 82.69 120 THR A CA 1
ATOM 903 C C . THR A 1 120 ? 12.664 8.753 -11.277 1.00 82.69 120 THR A C 1
ATOM 905 O O . THR A 1 120 ? 11.617 9.347 -11.549 1.00 82.69 120 THR A O 1
ATOM 908 N N . VAL A 1 121 ? 12.701 7.501 -10.842 1.00 75.94 121 VAL A N 1
ATOM 909 C CA . VAL A 1 121 ? 11.533 6.651 -10.630 1.00 75.94 121 VAL A CA 1
ATOM 910 C C . VAL A 1 121 ? 10.911 6.893 -9.251 1.00 75.94 121 VAL A C 1
ATOM 912 O O . VAL A 1 121 ? 11.581 7.339 -8.314 1.00 75.94 121 VAL A O 1
ATOM 915 N N . ILE A 1 122 ? 9.619 6.589 -9.122 1.00 75.25 122 ILE A N 1
ATOM 916 C CA . ILE A 1 122 ? 8.804 6.810 -7.913 1.00 75.25 122 ILE A CA 1
ATOM 917 C C . ILE A 1 122 ? 9.357 6.109 -6.660 1.00 75.25 122 ILE A C 1
ATOM 919 O O . ILE A 1 122 ? 9.131 6.550 -5.530 1.00 75.25 122 ILE A O 1
ATOM 923 N N . ASP A 1 123 ? 10.107 5.026 -6.845 1.00 70.12 123 ASP A N 1
ATOM 924 C CA . ASP A 1 123 ? 10.721 4.276 -5.749 1.00 70.12 123 ASP A CA 1
ATOM 925 C C . ASP A 1 123 ? 11.845 5.060 -5.063 1.00 70.12 123 ASP A C 1
ATOM 927 O O . ASP A 1 123 ? 12.158 4.814 -3.900 1.00 70.12 123 ASP A O 1
ATOM 931 N N . TRP A 1 124 ? 12.465 6.006 -5.775 1.00 69.94 124 TRP A N 1
ATOM 932 C CA . TRP A 1 124 ? 13.605 6.779 -5.275 1.00 69.94 124 TRP A CA 1
ATOM 933 C C . TRP A 1 124 ? 13.200 8.188 -4.866 1.00 69.94 124 TRP A C 1
ATOM 935 O O . TRP A 1 124 ? 13.742 8.729 -3.896 1.00 69.94 124 TRP A O 1
ATOM 945 N N . SER A 1 125 ? 12.234 8.761 -5.583 1.00 81.94 125 SER A N 1
ATOM 946 C CA . SER A 1 125 ? 11.680 10.068 -5.271 1.00 81.94 125 SER A CA 1
ATOM 947 C C . SER A 1 125 ? 10.184 10.117 -5.540 1.00 81.94 125 SER A C 1
ATOM 949 O O . SER A 1 125 ? 9.731 9.751 -6.622 1.00 81.94 125 SER A O 1
ATOM 951 N N . ALA A 1 126 ? 9.424 10.646 -4.587 1.00 85.25 126 ALA A N 1
ATOM 952 C CA . ALA A 1 126 ? 7.977 10.751 -4.699 1.00 85.25 126 ALA A CA 1
ATOM 953 C C . ALA A 1 126 ? 7.463 12.116 -4.237 1.00 85.25 126 ALA A C 1
ATOM 955 O O . ALA A 1 126 ? 8.055 12.805 -3.395 1.00 85.25 126 ALA A O 1
ATOM 956 N N . PHE A 1 127 ? 6.336 12.503 -4.819 1.00 95.12 127 PHE A N 1
ATOM 957 C CA . PHE A 1 127 ? 5.452 13.506 -4.266 1.00 95.12 127 PHE A CA 1
ATOM 958 C C . PHE A 1 127 ? 4.452 12.813 -3.345 1.00 95.12 127 PHE A C 1
ATOM 960 O O . PHE A 1 127 ? 3.829 11.826 -3.734 1.00 95.12 127 PHE A O 1
ATOM 967 N N . HIS A 1 128 ? 4.293 13.328 -2.132 1.00 91.31 128 HIS A N 1
ATOM 968 C CA . HIS A 1 128 ? 3.364 12.800 -1.149 1.00 91.31 128 HIS A CA 1
ATOM 969 C C . HIS A 1 128 ? 2.445 13.880 -0.591 1.00 91.31 128 HIS A C 1
ATOM 971 O O . HIS A 1 128 ? 2.826 15.048 -0.449 1.00 91.31 128 HIS A O 1
ATOM 977 N N . VAL A 1 129 ? 1.243 13.459 -0.200 1.00 89.38 129 VAL A N 1
ATOM 978 C CA . VAL A 1 129 ? 0.333 14.266 0.615 1.00 89.38 129 VAL A CA 1
ATOM 979 C C . VAL A 1 129 ? -0.037 13.487 1.858 1.00 89.38 129 VAL A C 1
ATOM 981 O O . VAL A 1 129 ? -0.440 12.328 1.790 1.00 89.38 129 VAL A O 1
ATOM 984 N N . GLN A 1 130 ? 0.129 14.132 3.003 1.00 90.31 130 GLN A N 1
ATOM 985 C CA . GLN A 1 130 ? -0.008 13.528 4.315 1.00 90.31 130 GLN A CA 1
ATOM 986 C C . GLN A 1 130 ? -0.940 14.363 5.191 1.00 90.31 130 GLN A C 1
ATOM 988 O O . GLN A 1 130 ? -0.934 15.594 5.142 1.00 90.31 130 GLN A O 1
ATOM 993 N N . ILE A 1 131 ? -1.727 13.681 6.014 1.00 87.44 131 ILE A N 1
ATOM 994 C CA . ILE A 1 131 ? -2.538 14.265 7.076 1.00 87.44 131 ILE A CA 1
ATOM 995 C C . ILE A 1 131 ? -1.899 13.868 8.396 1.00 87.44 131 ILE A C 1
ATOM 997 O O . ILE A 1 131 ? -1.773 12.682 8.684 1.00 87.44 131 ILE A O 1
ATOM 1001 N N . GLN A 1 132 ? -1.515 14.852 9.200 1.00 88.31 132 GLN A N 1
ATOM 1002 C CA . GLN A 1 132 ? -1.038 14.630 10.556 1.00 88.31 132 GLN A CA 1
ATOM 1003 C C . GLN A 1 132 ? -2.091 15.097 11.564 1.00 88.31 132 GLN A C 1
ATOM 1005 O O . GLN A 1 132 ? -2.508 16.253 11.533 1.00 88.31 132 GLN A O 1
ATOM 1010 N N . GLU A 1 133 ? -2.522 14.220 12.463 1.00 86.06 133 GLU A N 1
ATOM 1011 C CA . GLU A 1 133 ? -3.441 14.575 13.551 1.00 86.06 133 GLU A CA 1
ATOM 1012 C C . GLU A 1 133 ? -2.689 15.202 14.739 1.00 86.06 133 GLU A C 1
ATOM 1014 O O . GLU A 1 133 ? -1.471 15.061 14.866 1.00 86.06 133 GLU A O 1
ATOM 1019 N N . GLU A 1 134 ? -3.401 15.870 15.657 1.00 82.19 134 GLU A N 1
ATOM 1020 C CA . GLU A 1 134 ? -2.803 16.413 16.896 1.00 82.19 134 GLU A CA 1
ATOM 1021 C C . GLU A 1 134 ? -2.093 15.341 17.747 1.00 82.19 134 GLU A C 1
ATOM 1023 O O . GLU A 1 134 ? -1.159 15.658 18.481 1.00 82.19 134 GLU A O 1
ATOM 1028 N N . SER A 1 135 ? -2.499 14.071 17.625 1.00 77.38 135 SER A N 1
ATOM 1029 C CA . SER A 1 135 ? -1.836 12.924 18.263 1.00 77.38 135 SER A CA 1
ATOM 1030 C C . SER A 1 135 ? -0.411 12.680 17.750 1.00 77.38 135 SER A C 1
ATOM 1032 O O . SER A 1 135 ? 0.356 11.964 18.392 1.00 77.38 135 SER A O 1
ATOM 1034 N N . GLY A 1 136 ? -0.057 13.256 16.599 1.00 75.75 136 GLY A N 1
ATOM 1035 C CA . GLY A 1 136 ? 1.175 12.983 15.870 1.00 75.75 136 GLY A CA 1
ATOM 1036 C C . GLY A 1 136 ? 1.067 11.826 14.875 1.00 75.75 136 GLY A C 1
ATOM 1037 O O . GLY A 1 136 ? 2.040 11.574 14.170 1.00 75.75 136 GLY A O 1
ATOM 1038 N N . GLU A 1 137 ? -0.083 11.147 14.786 1.00 74.25 137 GLU A N 1
ATOM 1039 C CA . GLU A 1 137 ? -0.339 10.129 13.761 1.00 74.25 137 GLU A CA 1
ATOM 1040 C C . GLU A 1 137 ? -0.309 10.757 12.365 1.00 74.25 137 GLU A C 1
ATOM 1042 O O . GLU A 1 137 ? -0.912 11.807 12.148 1.00 74.25 137 GLU A O 1
ATOM 1047 N N . ILE A 1 138 ? 0.397 10.115 11.431 1.00 74.44 138 ILE A N 1
ATOM 1048 C CA . ILE A 1 138 ? 0.542 10.566 10.045 1.00 74.44 138 ILE A CA 1
ATOM 1049 C C . ILE A 1 138 ? -0.117 9.537 9.129 1.00 74.44 138 ILE A C 1
ATOM 1051 O O . ILE A 1 138 ? 0.264 8.369 9.121 1.00 74.44 138 ILE A O 1
ATOM 1055 N N . THR A 1 139 ? -1.077 9.986 8.328 1.00 70.75 139 THR A N 1
ATOM 1056 C CA . THR A 1 139 ? -1.694 9.216 7.244 1.00 70.75 139 THR A CA 1
ATOM 1057 C C . THR A 1 139 ? -1.204 9.760 5.910 1.00 70.75 139 THR A C 1
ATOM 1059 O O . THR A 1 139 ? -1.436 10.927 5.606 1.00 70.75 139 THR A O 1
ATOM 1062 N N . GLU A 1 140 ? -0.560 8.933 5.091 1.00 81.00 140 GLU A N 1
ATOM 1063 C CA . GLU A 1 140 ? -0.288 9.276 3.694 1.00 81.00 140 GLU A CA 1
ATOM 1064 C C . GLU A 1 140 ? -1.530 8.999 2.844 1.00 81.00 140 GLU A C 1
ATOM 1066 O O . GLU A 1 140 ? -2.041 7.881 2.818 1.00 81.00 140 GLU A O 1
ATOM 1071 N N . ILE A 1 141 ? -2.041 10.040 2.187 1.00 75.44 141 ILE A N 1
ATOM 1072 C CA . ILE A 1 141 ? -3.263 9.984 1.375 1.00 75.44 141 ILE A CA 1
ATOM 1073 C C . ILE A 1 141 ? -2.971 10.004 -0.129 1.00 75.44 141 ILE A C 1
ATOM 1075 O O . ILE A 1 141 ? -3.847 9.662 -0.919 1.00 75.44 141 ILE A O 1
ATOM 1079 N N . LEU A 1 142 ? -1.756 10.386 -0.528 1.00 78.25 142 LEU A N 1
ATOM 1080 C CA . LEU A 1 142 ? -1.275 10.350 -1.908 1.00 78.25 142 LEU A CA 1
ATOM 1081 C C . LEU A 1 142 ? 0.229 10.070 -1.913 1.00 78.25 142 LEU A C 1
ATOM 1083 O O . LEU A 1 142 ? 0.957 10.711 -1.156 1.00 78.25 142 LEU A O 1
ATOM 1087 N N . ARG A 1 143 ? 0.667 9.186 -2.813 1.00 86.94 143 ARG A N 1
ATOM 1088 C CA . ARG A 1 143 ? 2.062 8.990 -3.221 1.00 86.94 143 ARG A CA 1
ATOM 1089 C C . ARG A 1 143 ? 2.102 8.871 -4.738 1.00 86.94 143 ARG A C 1
ATOM 1091 O O . ARG A 1 143 ? 1.363 8.063 -5.293 1.00 86.94 143 ARG A O 1
ATOM 1098 N N . ASP A 1 144 ? 2.913 9.688 -5.397 1.00 82.19 144 ASP A N 1
ATOM 1099 C CA . ASP A 1 144 ? 2.936 9.776 -6.857 1.00 82.19 144 ASP A CA 1
ATOM 1100 C C . ASP A 1 144 ? 4.331 10.148 -7.393 1.00 82.19 144 ASP A C 1
ATOM 1102 O O . ASP A 1 144 ? 5.134 10.781 -6.704 1.00 82.19 144 ASP A O 1
ATOM 1106 N N . GLY A 1 145 ? 4.632 9.741 -8.623 1.00 85.81 145 GLY A N 1
ATOM 1107 C CA . GLY A 1 145 ? 5.933 9.872 -9.272 1.00 85.81 145 GLY A CA 1
ATOM 1108 C C . GLY A 1 145 ? 5.972 9.157 -10.625 1.00 85.81 145 GLY A C 1
ATOM 1109 O O . GLY A 1 145 ? 4.942 8.787 -11.185 1.00 85.81 145 GLY A O 1
ATOM 1110 N N . TYR A 1 146 ? 7.170 8.986 -11.185 1.00 81.12 146 TYR A N 1
ATOM 1111 C CA . TYR A 1 146 ? 7.334 8.306 -12.471 1.00 81.12 146 TYR A CA 1
ATOM 1112 C C . TYR A 1 146 ? 7.454 6.790 -12.285 1.00 81.12 146 TYR A C 1
ATOM 1114 O O . TYR A 1 146 ? 8.378 6.314 -11.634 1.00 81.12 146 TYR A O 1
ATOM 1122 N N . GLU A 1 147 ? 6.531 6.037 -12.881 1.00 74.06 147 GLU A N 1
ATOM 1123 C CA . GLU A 1 147 ? 6.409 4.575 -12.741 1.00 74.06 147 GLU A CA 1
ATOM 1124 C C . GLU A 1 147 ? 7.178 3.779 -13.820 1.00 74.06 147 GLU A C 1
ATOM 1126 O O . GLU A 1 147 ? 6.783 2.672 -14.189 1.00 74.06 147 GLU A O 1
ATOM 1131 N N . GLY A 1 148 ? 8.236 4.351 -14.399 1.00 54.56 148 GLY A N 1
ATOM 1132 C CA . GLY A 1 148 ? 9.067 3.636 -15.370 1.00 54.56 148 GLY A CA 1
ATOM 1133 C C . GLY A 1 148 ? 10.116 2.743 -14.710 1.00 54.56 148 GLY A C 1
ATOM 1134 O O . GLY A 1 148 ? 10.491 2.947 -13.563 1.00 54.56 148 GLY A O 1
ATOM 1135 N N . GLU A 1 149 ? 10.594 1.758 -15.467 1.00 46.16 149 GLU A N 1
ATOM 1136 C CA . GLU A 1 149 ? 11.650 0.825 -15.043 1.00 46.16 149 GLU A CA 1
ATOM 1137 C C . GLU A 1 149 ? 13.029 1.503 -14.943 1.00 46.16 149 GLU A C 1
ATOM 1139 O O . GLU A 1 149 ? 13.858 1.127 -14.120 1.00 46.16 149 GLU A O 1
ATOM 1144 N N . TYR A 1 150 ? 13.256 2.534 -15.759 1.00 58.50 150 TYR A N 1
ATOM 1145 C CA . TYR A 1 150 ? 14.490 3.317 -15.801 1.00 58.50 150 TYR A CA 1
ATOM 1146 C C . TYR A 1 150 ? 14.195 4.777 -15.546 1.00 58.50 150 TYR A C 1
ATOM 1148 O O . TYR A 1 150 ? 13.062 5.227 -15.697 1.00 58.50 150 TYR A O 1
ATOM 1156 N N . GLU A 1 151 ? 15.217 5.543 -15.199 1.00 72.56 151 GLU A N 1
ATOM 1157 C CA . GLU A 1 151 ? 15.046 6.970 -15.042 1.00 72.56 151 GLU A CA 1
ATOM 1158 C C . GLU A 1 151 ? 14.598 7.619 -16.358 1.00 72.56 151 GLU A C 1
ATOM 1160 O O . GLU A 1 151 ? 15.135 7.313 -17.427 1.00 72.56 151 GLU A O 1
ATOM 1165 N N . PRO A 1 152 ? 13.604 8.516 -16.299 1.00 77.56 152 PRO A N 1
ATOM 1166 C CA . PRO A 1 152 ? 13.116 9.186 -17.486 1.00 77.56 152 PRO A CA 1
ATOM 1167 C C . PRO A 1 152 ? 14.132 10.224 -17.985 1.00 77.56 152 PRO A C 1
ATOM 1169 O O . PRO A 1 152 ? 15.128 10.524 -17.314 1.00 77.56 152 PRO A O 1
ATOM 1172 N N . ASP A 1 153 ? 13.852 10.823 -19.146 1.00 83.56 153 ASP A N 1
ATOM 1173 C CA . ASP A 1 153 ? 14.627 11.965 -19.634 1.00 83.56 153 ASP A CA 1
ATOM 1174 C C . ASP A 1 153 ? 14.674 13.078 -18.564 1.00 83.56 153 ASP A C 1
ATOM 1176 O O . ASP A 1 153 ? 13.678 13.299 -17.858 1.00 83.56 153 ASP A O 1
ATOM 1180 N N . PRO A 1 154 ? 15.796 13.813 -18.428 1.00 83.69 154 PRO A N 1
ATOM 1181 C CA . PRO A 1 154 ? 15.906 14.885 -17.451 1.00 83.69 154 PRO A CA 1
ATOM 1182 C C . PRO A 1 154 ? 14.759 15.896 -17.561 1.00 83.69 154 PRO A C 1
ATOM 1184 O O . PRO A 1 154 ? 14.556 16.532 -18.595 1.00 83.69 154 PRO A O 1
ATOM 1187 N N . GLY A 1 155 ? 14.057 16.096 -16.454 1.00 82.50 155 GLY A N 1
ATOM 1188 C CA . GLY A 1 155 ? 12.968 17.043 -16.296 1.00 82.50 155 GLY A CA 1
ATOM 1189 C C . GLY A 1 155 ? 11.659 16.561 -16.891 1.00 82.50 155 GLY A C 1
ATOM 1190 O O . GLY A 1 155 ? 10.835 17.402 -17.240 1.00 82.50 155 GLY A O 1
ATOM 1191 N N . THR A 1 156 ? 11.471 15.245 -17.004 1.00 88.19 156 THR A N 1
ATOM 1192 C CA . THR A 1 156 ? 10.228 14.663 -17.506 1.00 88.19 156 THR A CA 1
ATOM 1193 C C . THR A 1 156 ? 9.044 15.143 -16.678 1.00 88.19 156 THR A C 1
ATOM 1195 O O . THR A 1 156 ? 8.961 14.895 -15.475 1.00 88.19 156 THR A O 1
ATOM 1198 N N . GLU A 1 157 ? 8.145 15.846 -17.359 1.00 88.81 157 GLU A N 1
ATOM 1199 C CA . GLU A 1 157 ? 6.871 16.343 -16.854 1.00 88.81 157 GLU A CA 1
ATOM 1200 C C . GLU A 1 157 ? 5.826 15.232 -16.960 1.00 88.81 157 GLU A C 1
ATOM 1202 O O . GLU A 1 157 ? 5.630 14.641 -18.026 1.00 88.81 157 GLU A O 1
ATOM 1207 N N . LEU A 1 158 ? 5.162 14.928 -15.847 1.00 83.19 158 LEU A N 1
ATOM 1208 C CA . LEU A 1 158 ? 4.133 13.888 -15.780 1.00 83.19 158 LEU A CA 1
ATOM 1209 C C . LEU A 1 158 ? 2.728 14.420 -16.075 1.00 83.19 158 LEU A C 1
ATOM 1211 O O . LEU A 1 158 ? 1.784 13.628 -16.178 1.00 83.19 158 LEU A O 1
ATOM 1215 N N . GLY A 1 159 ? 2.615 15.738 -16.233 1.00 81.38 159 GLY A N 1
ATOM 1216 C CA . GLY A 1 159 ? 1.410 16.469 -16.561 1.00 81.38 159 GLY A CA 1
ATOM 1217 C C . GLY A 1 159 ? 0.527 16.723 -15.344 1.00 81.38 159 GLY A C 1
ATOM 1218 O O . GLY A 1 159 ? 0.496 15.952 -14.382 1.00 81.38 159 GLY A O 1
ATOM 1219 N N . TRP A 1 160 ? -0.255 17.798 -15.433 1.00 79.88 160 TRP A N 1
ATOM 1220 C CA . TRP A 1 160 ? -1.211 18.185 -14.404 1.00 79.88 160 TRP A CA 1
ATOM 1221 C C . TRP A 1 160 ? -2.233 17.095 -14.080 1.00 79.88 160 TRP A C 1
ATOM 1223 O O . TRP A 1 160 ? -2.972 16.602 -14.938 1.00 79.88 160 TRP A O 1
ATOM 1233 N N . ARG A 1 161 ? -2.344 16.804 -12.789 1.00 80.62 161 ARG A N 1
ATOM 1234 C CA . ARG A 1 161 ? -3.277 15.856 -12.186 1.00 80.62 161 ARG A CA 1
ATOM 1235 C C . ARG A 1 161 ? -4.167 16.574 -11.188 1.00 80.62 161 ARG A C 1
ATOM 1237 O O . ARG A 1 161 ? -3.823 17.632 -10.666 1.00 80.62 161 ARG A O 1
ATOM 1244 N N . HIS A 1 162 ? -5.332 15.988 -10.951 1.00 74.06 162 HIS A N 1
ATOM 1245 C CA . HIS A 1 162 ? -6.291 16.454 -9.957 1.00 74.06 162 HIS A CA 1
ATOM 1246 C C . HIS A 1 162 ? -6.461 15.363 -8.917 1.00 74.06 162 HIS A C 1
ATOM 1248 O O . HIS A 1 162 ? -6.576 14.186 -9.264 1.00 74.06 162 HIS A O 1
ATOM 1254 N N . PHE A 1 163 ? -6.524 15.758 -7.657 1.00 77.88 163 PHE A N 1
ATOM 1255 C CA . PHE A 1 163 ? -6.737 14.839 -6.556 1.00 77.88 163 PHE A CA 1
ATOM 1256 C C . PHE A 1 163 ? -7.887 15.319 -5.683 1.00 77.88 163 PHE A C 1
ATOM 1258 O O . PHE A 1 163 ? -8.085 16.522 -5.504 1.00 77.88 163 PHE A O 1
ATOM 1265 N N . ALA A 1 164 ? -8.643 14.362 -5.148 1.00 72.38 164 ALA A N 1
ATOM 1266 C CA . ALA A 1 164 ? -9.710 14.614 -4.199 1.00 72.38 164 ALA A CA 1
ATOM 1267 C C . ALA A 1 164 ? -9.695 13.562 -3.084 1.00 72.38 164 ALA A C 1
ATOM 1269 O O . ALA A 1 164 ? -9.496 12.380 -3.360 1.00 72.38 164 ALA A O 1
ATOM 1270 N N . TYR A 1 165 ? -9.933 13.980 -1.842 1.00 74.25 165 TYR A N 1
ATOM 1271 C CA . TYR A 1 165 ? -9.949 13.090 -0.681 1.00 74.25 165 TYR A CA 1
ATOM 1272 C C . TYR A 1 165 ? -11.013 13.502 0.335 1.00 74.25 165 TYR A C 1
ATOM 1274 O O . TYR A 1 165 ? -11.130 14.676 0.692 1.00 74.25 165 TYR A O 1
ATOM 1282 N N . ASP A 1 166 ? -11.790 12.524 0.798 1.00 77.44 166 ASP A N 1
ATOM 1283 C CA . ASP A 1 166 ? -12.869 12.728 1.762 1.00 77.44 166 ASP A CA 1
ATOM 1284 C C . ASP A 1 166 ? -12.308 12.885 3.184 1.00 77.44 166 ASP A C 1
ATOM 1286 O O . ASP A 1 166 ? -11.766 11.949 3.774 1.00 77.44 166 ASP A O 1
ATOM 1290 N N . LEU A 1 167 ? -12.458 14.084 3.748 1.00 80.94 167 LEU A N 1
ATOM 1291 C CA . LEU A 1 167 ? -12.022 14.422 5.100 1.00 80.94 167 LEU A CA 1
ATOM 1292 C C . LEU A 1 167 ? -13.106 14.181 6.158 1.00 80.94 167 LEU A C 1
ATOM 1294 O O . LEU A 1 167 ? -12.921 14.573 7.313 1.00 80.94 167 LEU A O 1
ATOM 1298 N N . THR A 1 168 ? -14.229 13.543 5.812 1.00 80.19 168 THR A N 1
ATOM 1299 C CA . THR A 1 168 ? -15.297 13.191 6.763 1.00 80.19 168 THR A CA 1
ATOM 1300 C C . THR A 1 168 ? -14.769 12.514 8.042 1.00 80.19 168 THR A C 1
ATOM 1302 O O . THR A 1 168 ? -15.231 12.894 9.123 1.00 80.19 168 THR A O 1
ATOM 1305 N N . PRO A 1 169 ? -13.767 11.604 7.997 1.00 83.00 169 PRO A N 1
ATOM 1306 C CA . PRO A 1 169 ? -13.188 11.005 9.207 1.00 83.00 169 PRO A CA 1
ATOM 1307 C C . PRO A 1 169 ? -12.543 12.005 10.183 1.00 83.00 169 PRO A C 1
ATOM 1309 O O . PRO A 1 169 ? -12.438 11.720 11.375 1.00 83.00 169 PRO A O 1
ATOM 1312 N N . TYR A 1 170 ? -12.139 13.182 9.698 1.00 85.06 170 TYR A N 1
ATOM 1313 C CA . TYR A 1 170 ? -11.435 14.208 10.471 1.00 85.06 170 TYR A CA 1
ATOM 1314 C C . TYR A 1 170 ? -12.355 15.326 10.975 1.00 85.06 170 TYR A C 1
ATOM 1316 O O . TYR A 1 170 ? -11.879 16.304 11.547 1.00 85.06 170 TYR A O 1
ATOM 1324 N N . ARG A 1 171 ? -13.678 15.213 10.794 1.00 88.31 171 ARG A N 1
ATOM 1325 C CA . ARG A 1 171 ? -14.642 16.211 11.282 1.00 88.31 171 ARG A CA 1
ATOM 1326 C C . ARG A 1 171 ? -14.486 16.470 12.779 1.00 88.31 171 ARG A C 1
ATOM 1328 O O . ARG A 1 171 ? -14.440 15.554 13.595 1.00 88.31 171 ARG A O 1
ATOM 1335 N N . GLY A 1 172 ? -14.438 17.747 13.133 1.00 87.50 172 GLY A N 1
ATOM 1336 C CA . GLY A 1 172 ? -14.199 18.227 14.491 1.00 87.50 172 GLY A CA 1
ATOM 1337 C C . GLY A 1 172 ? -12.758 18.126 14.970 1.00 87.50 172 GLY A C 1
ATOM 1338 O O . GLY A 1 172 ? -12.492 18.530 16.100 1.00 87.50 172 GLY A O 1
ATOM 1339 N N . ARG A 1 173 ? -11.838 17.612 14.149 1.00 89.81 173 ARG A N 1
ATOM 1340 C CA . ARG A 1 173 ? -10.425 17.469 14.498 1.00 89.81 173 ARG A CA 1
ATOM 1341 C C . ARG A 1 173 ? -9.598 18.575 13.863 1.00 89.81 173 ARG A C 1
ATOM 1343 O O . ARG A 1 173 ? -9.912 19.077 12.779 1.00 89.81 173 ARG A O 1
ATOM 1350 N N . THR A 1 174 ? -8.520 18.932 14.546 1.00 93.94 174 THR A N 1
ATOM 1351 C CA . THR A 1 174 ? -7.434 19.714 13.964 1.00 93.94 174 THR A CA 1
ATOM 1352 C C . THR A 1 174 ? -6.460 18.761 13.290 1.00 93.94 174 THR A C 1
ATOM 1354 O O . THR A 1 174 ? -5.995 17.800 13.905 1.00 93.94 174 THR A O 1
ATOM 1357 N N . ILE A 1 175 ? -6.163 19.032 12.026 1.00 94.25 175 ILE A N 1
ATOM 1358 C CA . ILE A 1 175 ? -5.224 18.269 11.216 1.00 94.25 175 ILE A CA 1
ATOM 1359 C C . ILE A 1 175 ? -4.206 19.206 10.580 1.00 94.25 175 ILE A C 1
ATOM 1361 O O . ILE A 1 175 ? -4.517 20.347 10.241 1.00 94.25 175 ILE A O 1
ATOM 1365 N N . THR A 1 176 ? -3.000 18.708 10.369 1.00 97.25 176 THR A N 1
ATOM 1366 C CA . THR A 1 176 ? -1.978 19.344 9.547 1.00 97.25 176 THR A CA 1
ATOM 1367 C C . THR A 1 176 ? -1.947 18.645 8.200 1.00 97.25 176 THR A C 1
ATOM 1369 O O . THR A 1 176 ? -1.597 17.471 8.111 1.00 97.25 176 THR A O 1
ATOM 1372 N N . LEU A 1 177 ? -2.318 19.368 7.147 1.00 97.06 177 LEU A N 1
ATOM 1373 C CA . LEU A 1 177 ? -2.133 18.917 5.772 1.00 97.06 177 LEU A CA 1
ATOM 1374 C C . LEU A 1 177 ? -0.706 19.220 5.352 1.00 97.06 177 LEU A C 1
ATOM 1376 O O . LEU A 1 177 ? -0.269 20.361 5.502 1.00 97.06 177 LEU A O 1
ATOM 1380 N N . ARG A 1 178 ? 0.003 18.233 4.810 1.00 97.00 178 ARG A N 1
ATOM 1381 C CA . ARG A 1 178 ? 1.378 18.374 4.338 1.00 97.00 178 ARG A CA 1
ATOM 1382 C C . ARG A 1 178 ? 1.508 17.869 2.911 1.00 97.00 178 ARG A C 1
ATOM 1384 O O . ARG A 1 178 ? 1.097 16.755 2.617 1.00 97.00 178 ARG A O 1
ATOM 1391 N N . PHE A 1 179 ? 2.124 18.674 2.058 1.00 98.00 179 PHE A N 1
ATOM 1392 C CA . PHE A 1 179 ? 2.443 18.357 0.668 1.00 98.00 179 PHE A CA 1
ATOM 1393 C C . PHE A 1 179 ? 3.960 18.371 0.537 1.00 98.00 179 PHE A C 1
ATOM 1395 O O . PHE A 1 179 ? 4.581 19.353 0.947 1.00 98.00 179 PHE A O 1
ATOM 1402 N N . GLY A 1 180 ? 4.570 17.316 0.001 1.00 96.25 180 GLY A N 1
ATOM 1403 C CA . GLY A 1 180 ? 6.025 17.191 -0.017 1.00 96.25 180 GLY A CA 1
ATOM 1404 C C . GLY A 1 180 ? 6.563 16.485 -1.250 1.00 96.25 180 GLY A C 1
ATOM 1405 O O . GLY A 1 180 ? 6.065 15.437 -1.629 1.00 96.25 180 GLY A O 1
ATOM 1406 N N . SER A 1 181 ? 7.613 17.041 -1.851 1.00 95.44 181 SER A N 1
ATOM 1407 C CA . SER A 1 181 ? 8.459 16.344 -2.826 1.00 95.44 181 SER A CA 1
ATOM 1408 C C . SER A 1 181 ? 9.726 15.888 -2.127 1.00 95.44 181 SER A C 1
ATOM 1410 O O . SER A 1 181 ? 10.397 16.709 -1.494 1.00 95.44 181 SER A O 1
ATOM 1412 N N . THR A 1 182 ? 10.052 14.602 -2.238 1.00 88.31 182 THR A N 1
ATOM 1413 C CA . THR A 1 182 ? 11.151 13.998 -1.480 1.00 88.31 182 THR A CA 1
ATOM 1414 C C . THR A 1 182 ? 11.990 13.092 -2.360 1.00 88.31 182 THR A C 1
ATOM 1416 O O . THR A 1 182 ? 11.453 12.237 -3.050 1.00 88.31 182 THR A O 1
ATOM 1419 N N . ASP A 1 183 ? 13.304 13.267 -2.285 1.00 82.88 183 ASP A N 1
ATOM 1420 C CA . ASP A 1 183 ? 14.301 12.278 -2.668 1.00 82.88 183 ASP A CA 1
ATOM 1421 C C . ASP A 1 183 ? 14.553 11.386 -1.449 1.00 82.88 183 ASP A C 1
ATOM 1423 O O . ASP A 1 183 ? 15.224 11.778 -0.485 1.00 82.88 183 ASP A O 1
ATOM 1427 N N . GLU A 1 184 ? 13.954 10.201 -1.463 1.00 69.19 184 GLU A N 1
ATOM 1428 C CA . GLU A 1 184 ? 13.928 9.278 -0.328 1.00 69.19 184 GLU A CA 1
ATOM 1429 C C . GLU A 1 184 ? 15.209 8.437 -0.234 1.00 69.19 184 GLU A C 1
ATOM 1431 O O . GLU A 1 184 ? 15.511 7.883 0.832 1.00 69.19 184 GLU A O 1
ATOM 1436 N N . TRP A 1 185 ? 16.009 8.415 -1.306 1.00 57.84 185 TRP A N 1
ATOM 1437 C CA . TRP A 1 185 ? 17.277 7.696 -1.401 1.00 57.84 185 TRP A CA 1
ATOM 1438 C C . TRP A 1 185 ? 18.483 8.601 -1.706 1.00 57.84 185 TRP A C 1
ATOM 1440 O O . TRP A 1 185 ? 18.377 9.613 -2.398 1.00 57.84 185 TRP A O 1
ATOM 1450 N N . GLU A 1 186 ? 19.656 8.223 -1.187 1.00 56.62 186 GLU A N 1
ATOM 1451 C CA . GLU A 1 186 ? 20.927 8.873 -1.523 1.00 56.62 186 GLU A CA 1
ATOM 1452 C C . GLU A 1 186 ? 21.413 8.353 -2.880 1.00 56.62 186 GLU A C 1
ATOM 1454 O O . GLU A 1 186 ? 21.773 7.191 -3.030 1.00 56.62 186 GLU A O 1
ATOM 1459 N N . GLY A 1 187 ? 21.377 9.217 -3.886 1.00 56.81 187 GLY A N 1
ATOM 1460 C CA . GLY A 1 187 ? 21.659 8.895 -5.279 1.00 56.81 187 GLY A CA 1
ATOM 1461 C C . GLY A 1 187 ? 20.507 9.225 -6.226 1.00 56.81 187 GLY A C 1
ATOM 1462 O O . GLY A 1 187 ? 20.720 9.207 -7.434 1.00 56.81 187 GLY A O 1
ATOM 1463 N N . ALA A 1 188 ? 19.331 9.594 -5.707 1.00 68.44 188 ALA A N 1
ATOM 1464 C CA . ALA A 1 188 ? 18.197 9.980 -6.536 1.00 68.44 188 ALA A CA 1
ATOM 1465 C C . ALA A 1 188 ? 18.521 11.203 -7.410 1.00 68.44 188 ALA A C 1
ATOM 1467 O O . ALA A 1 188 ? 19.212 12.136 -6.985 1.00 68.44 188 ALA A O 1
ATOM 1468 N N . TYR A 1 189 ? 18.015 11.202 -8.645 1.00 75.06 189 TYR A N 1
ATOM 1469 C CA . TYR A 1 189 ? 18.302 12.258 -9.624 1.00 75.06 189 TYR A CA 1
ATOM 1470 C C . TYR A 1 189 ? 17.362 13.456 -9.534 1.00 75.06 189 TYR A C 1
ATOM 1472 O O . TYR A 1 189 ? 17.626 14.510 -10.127 1.00 75.06 189 TYR A O 1
ATOM 1480 N N . GLY A 1 190 ? 16.302 13.322 -8.743 1.00 82.31 190 GLY A N 1
ATOM 1481 C CA . GLY A 1 190 ? 15.512 14.439 -8.280 1.00 82.31 190 GLY A CA 1
ATOM 1482 C C . GLY A 1 190 ? 14.080 14.484 -8.749 1.00 82.31 190 GLY A C 1
ATOM 1483 O O . GLY A 1 190 ? 13.794 14.214 -9.911 1.00 82.31 190 GLY A O 1
ATOM 1484 N N . ILE A 1 191 ? 13.238 14.977 -7.847 1.00 91.38 191 ILE A N 1
ATOM 1485 C CA . ILE A 1 191 ? 11.849 15.344 -8.097 1.00 91.38 191 ILE A CA 1
ATOM 1486 C C . ILE A 1 191 ? 11.582 16.792 -7.669 1.00 91.38 191 ILE A C 1
ATOM 1488 O O . ILE A 1 191 ? 12.162 17.288 -6.699 1.00 91.38 191 ILE A O 1
ATOM 1492 N N . TRP A 1 192 ? 10.688 17.476 -8.374 1.00 94.75 192 TRP A N 1
ATOM 1493 C CA . TRP A 1 192 ? 10.034 18.686 -7.884 1.00 94.75 192 TRP A CA 1
ATOM 1494 C C . TRP A 1 192 ? 8.594 18.724 -8.374 1.00 94.75 192 TRP A C 1
ATOM 1496 O O . TRP A 1 192 ? 8.271 18.202 -9.439 1.00 94.75 192 TRP A O 1
ATOM 1506 N N . THR A 1 193 ? 7.730 19.364 -7.596 1.00 96.19 193 THR A N 1
ATOM 1507 C CA . THR A 1 193 ? 6.288 19.347 -7.861 1.00 96.19 193 THR A CA 1
ATOM 1508 C C . THR A 1 193 ? 5.735 20.760 -7.856 1.00 96.19 193 THR A C 1
ATOM 1510 O O . THR A 1 193 ? 6.104 21.570 -7.003 1.00 96.19 193 THR A O 1
ATOM 1513 N N . LEU A 1 194 ? 4.863 21.069 -8.810 1.00 94.25 194 LEU A N 1
ATOM 1514 C CA . LEU A 1 194 ? 3.988 22.235 -8.767 1.00 94.25 194 LEU A CA 1
ATOM 1515 C C . LEU A 1 194 ? 2.680 21.819 -8.098 1.00 94.25 194 LEU A C 1
ATOM 1517 O O . LEU A 1 194 ? 2.154 20.768 -8.436 1.00 94.25 194 LEU A O 1
ATOM 1521 N N . VAL A 1 195 ? 2.160 22.608 -7.162 1.00 94.19 195 VAL A N 1
ATOM 1522 C CA . VAL A 1 195 ? 0.870 22.361 -6.498 1.00 94.19 195 VAL A CA 1
ATOM 1523 C C . VAL A 1 195 ? 0.045 23.643 -6.544 1.00 94.19 195 V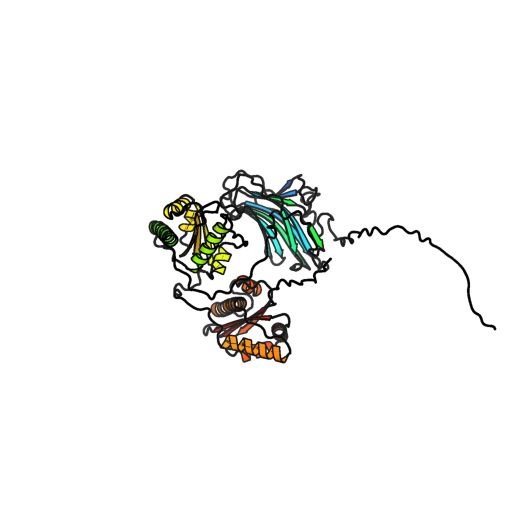AL A C 1
ATOM 1525 O O . VAL A 1 195 ? 0.592 24.738 -6.412 1.00 94.19 195 VAL A O 1
ATOM 1528 N N . ASP A 1 196 ? -1.260 23.520 -6.751 1.00 87.75 196 ASP A N 1
ATOM 1529 C CA . ASP A 1 196 ? -2.179 24.656 -6.787 1.00 87.75 196 ASP A CA 1
ATOM 1530 C C . ASP A 1 196 ? -3.621 24.248 -6.441 1.00 87.75 196 ASP A C 1
ATOM 1532 O O . ASP A 1 196 ? -3.968 23.062 -6.433 1.00 87.75 196 ASP A O 1
ATOM 1536 N N . GLY A 1 197 ? -4.466 25.238 -6.156 1.00 85.69 197 GLY A N 1
ATOM 1537 C CA . GLY A 1 197 ? -5.905 25.073 -5.975 1.00 85.69 197 GLY A CA 1
ATOM 1538 C C . GLY A 1 197 ? -6.272 24.226 -4.761 1.00 85.69 197 GLY A C 1
ATOM 1539 O O . GLY A 1 197 ? -7.241 23.467 -4.816 1.00 85.69 197 GLY A O 1
ATOM 1540 N N . ILE A 1 198 ? -5.492 24.311 -3.676 1.00 92.00 198 ILE A N 1
ATOM 1541 C CA . ILE A 1 198 ? -5.750 23.532 -2.463 1.00 92.00 198 ILE A CA 1
ATOM 1542 C C . ILE A 1 198 ? -7.005 24.079 -1.786 1.00 92.00 198 ILE A C 1
ATOM 1544 O O . ILE A 1 198 ? -6.985 25.133 -1.147 1.00 92.00 198 ILE A O 1
ATOM 1548 N N . LYS A 1 199 ? -8.102 23.335 -1.919 1.00 86.50 199 LYS A N 1
ATOM 1549 C CA . LYS A 1 199 ? -9.430 23.725 -1.459 1.00 86.50 199 LYS A CA 1
ATOM 1550 C C . LYS A 1 199 ? -10.041 22.648 -0.579 1.00 86.50 199 LYS A C 1
ATOM 1552 O O . LYS A 1 199 ? -9.916 21.461 -0.863 1.00 86.50 199 LYS A O 1
ATOM 1557 N N . ILE A 1 200 ? -10.753 23.068 0.466 1.00 87.56 200 ILE A N 1
ATOM 1558 C CA . ILE A 1 200 ? -11.700 22.194 1.172 1.00 87.56 200 ILE A CA 1
ATOM 1559 C C . ILE A 1 200 ? -13.066 22.851 1.206 1.00 87.56 200 ILE A C 1
ATOM 1561 O O . ILE A 1 200 ? -13.195 23.991 1.656 1.00 87.56 200 ILE A O 1
ATOM 1565 N N . PHE A 1 201 ? -14.084 22.123 0.763 1.00 76.44 201 PHE A N 1
ATOM 1566 C CA . PHE A 1 201 ? -15.461 22.601 0.710 1.00 76.44 201 PHE A CA 1
ATOM 1567 C C . PHE A 1 201 ? -16.467 21.491 1.054 1.00 76.44 201 PHE A C 1
ATOM 1569 O O . PHE A 1 201 ? -16.093 20.337 1.237 1.00 76.44 201 PHE A O 1
ATOM 1576 N N . GLU A 1 202 ? -17.742 21.863 1.185 1.00 68.81 202 GLU A N 1
ATOM 1577 C CA . GLU A 1 202 ? -18.870 20.972 1.478 1.00 68.81 202 GLU A CA 1
ATOM 1578 C C . GLU A 1 202 ? -19.257 20.371 0.140 1.00 68.81 202 GLU A C 1
ATOM 1580 O O . GLU A 1 202 ? -19.769 21.070 -0.736 1.00 68.81 202 GLU A O 1
ATOM 1585 N N . GLY A 1 203 ? -18.963 19.093 -0.038 1.00 50.75 203 GLY A N 1
ATOM 1586 C CA . GLY A 1 203 ? -19.176 18.425 -1.303 1.00 50.75 203 GLY A CA 1
ATOM 1587 C C . GLY A 1 203 ? -19.496 16.963 -1.087 1.00 50.75 203 GLY A C 1
ATOM 1588 O O . GLY A 1 203 ? -18.653 16.187 -0.654 1.00 50.75 203 GLY A O 1
ATOM 1589 N N . TYR A 1 204 ? -20.698 16.557 -1.484 1.00 41.75 204 TYR A N 1
ATOM 1590 C CA . TYR A 1 204 ? -20.898 15.185 -1.938 1.00 41.75 204 TYR A CA 1
ATOM 1591 C C . TYR A 1 204 ? -20.103 15.025 -3.245 1.00 41.75 204 TYR A C 1
ATOM 1593 O O . TYR A 1 204 ? -20.076 15.977 -4.031 1.00 41.75 204 TYR A O 1
ATOM 1601 N N . PRO A 1 205 ? -19.488 13.869 -3.548 1.00 36.53 205 PRO A N 1
ATOM 1602 C CA . PRO A 1 205 ? -18.917 13.624 -4.869 1.00 36.53 205 PRO A CA 1
ATOM 1603 C C . PRO A 1 205 ? -20.051 13.502 -5.903 1.00 36.53 205 PRO A C 1
ATOM 1605 O O . PRO A 1 205 ? -20.408 12.416 -6.352 1.00 36.53 205 PRO A O 1
ATOM 1608 N N . VAL A 1 206 ? -20.660 14.628 -6.275 1.00 29.30 206 VAL A N 1
ATOM 1609 C CA . VAL A 1 206 ? -21.618 14.743 -7.372 1.00 29.30 206 VAL A CA 1
ATOM 1610 C C . VAL A 1 206 ? -20.847 15.338 -8.542 1.00 29.30 206 VAL A C 1
ATOM 1612 O O . VAL A 1 206 ? -20.596 16.534 -8.588 1.00 29.30 206 VAL A O 1
ATOM 1615 N N . HIS A 1 207 ? -20.434 14.471 -9.466 1.00 28.00 207 HIS A N 1
ATOM 1616 C CA . HIS A 1 207 ? -19.887 14.824 -10.780 1.00 28.00 207 HIS A CA 1
ATOM 1617 C C . HIS A 1 207 ? -18.709 15.820 -10.799 1.00 28.00 207 HIS A C 1
ATOM 1619 O O . HIS A 1 207 ? -18.880 17.001 -11.091 1.00 28.00 207 HIS A O 1
ATOM 1625 N N . LEU A 1 208 ? -17.476 15.311 -10.685 1.00 30.42 208 LEU A N 1
ATOM 1626 C CA . LEU A 1 208 ? -16.369 15.949 -11.409 1.00 30.42 208 LEU A CA 1
ATOM 1627 C C . LEU A 1 208 ? -16.634 15.799 -12.925 1.00 30.42 208 LEU A C 1
ATOM 1629 O O . LEU A 1 208 ? -17.009 14.703 -13.363 1.00 30.42 208 LEU A O 1
ATOM 1633 N N . PRO A 1 209 ? -16.487 16.859 -13.743 1.00 24.05 209 PRO A N 1
ATOM 1634 C CA . PRO A 1 209 ? -16.672 16.773 -15.186 1.00 24.05 209 PRO A CA 1
ATOM 1635 C C . PRO A 1 209 ? -15.695 15.767 -15.808 1.00 24.05 209 PRO A C 1
ATOM 1637 O O . PRO A 1 209 ? -14.529 15.668 -15.439 1.00 24.05 209 PRO A O 1
ATOM 1640 N N . VAL A 1 210 ? -16.198 15.034 -16.799 1.00 31.25 210 VAL A N 1
ATOM 1641 C CA . VAL A 1 210 ? -15.599 13.875 -17.494 1.00 31.25 210 VAL A CA 1
ATOM 1642 C C . VAL A 1 210 ? -14.268 14.176 -18.230 1.00 31.25 210 VAL A C 1
ATOM 1644 O O . VAL A 1 210 ? -13.709 13.299 -18.878 1.00 31.25 210 VAL A O 1
ATOM 1647 N N . ALA A 1 211 ? -13.700 15.377 -18.117 1.00 25.95 211 ALA A N 1
ATOM 1648 C CA . ALA A 1 211 ? -12.578 15.834 -18.943 1.00 25.95 211 ALA A CA 1
ATOM 1649 C C . ALA A 1 211 ? -11.164 15.667 -18.338 1.00 25.95 211 ALA A C 1
ATOM 1651 O O . ALA A 1 211 ? -10.206 16.119 -18.954 1.00 25.95 211 ALA A O 1
ATOM 1652 N N . LEU A 1 212 ? -10.992 15.009 -17.185 1.00 29.80 212 LEU A N 1
ATOM 1653 C CA . LEU A 1 212 ? -9.669 14.812 -16.551 1.00 29.80 212 LEU A CA 1
ATOM 1654 C C . LEU A 1 212 ? -9.315 13.338 -16.289 1.00 29.80 212 LEU A C 1
ATOM 1656 O O . LEU A 1 212 ? -8.492 13.018 -15.438 1.00 29.80 212 LEU A O 1
ATOM 1660 N N . ARG A 1 213 ? -9.916 12.421 -17.058 1.00 34.00 213 ARG A N 1
ATOM 1661 C CA . ARG A 1 213 ? -9.461 11.028 -17.173 1.00 34.00 213 ARG A CA 1
ATOM 1662 C C . ARG A 1 213 ? -8.632 10.868 -18.445 1.00 34.00 213 ARG A C 1
ATOM 1664 O O . ARG A 1 213 ? -9.166 10.493 -19.482 1.00 34.00 213 ARG A O 1
ATOM 1671 N N . ASN A 1 214 ? -7.334 11.122 -18.366 1.00 28.62 214 ASN A N 1
ATOM 1672 C CA . ASN A 1 214 ? -6.390 10.542 -19.320 1.00 28.62 214 ASN A CA 1
ATOM 1673 C C . ASN A 1 214 ? -5.758 9.346 -18.589 1.00 28.62 214 ASN A C 1
ATOM 1675 O O . ASN A 1 214 ? -4.796 9.515 -17.861 1.00 28.62 214 ASN A O 1
ATOM 1679 N N . ALA A 1 215 ? -6.377 8.165 -18.579 1.00 25.56 215 ALA A N 1
ATOM 1680 C CA . ALA A 1 215 ? -6.352 7.256 -19.719 1.00 25.56 215 ALA A CA 1
ATOM 1681 C C . ALA A 1 215 ? -7.731 6.721 -20.165 1.00 25.56 215 ALA A C 1
ATOM 1683 O O . ALA A 1 215 ? -8.679 6.558 -19.398 1.00 25.56 215 ALA A O 1
ATOM 1684 N N . LYS A 1 216 ? -7.799 6.450 -21.469 1.00 25.70 216 LYS A N 1
ATOM 1685 C CA . LYS A 1 216 ? -8.942 5.998 -22.270 1.00 25.70 216 LYS A CA 1
ATOM 1686 C C . LYS A 1 216 ? -9.649 4.742 -21.705 1.00 25.70 216 LYS A C 1
ATOM 1688 O O . LYS A 1 216 ? -8.983 3.733 -21.494 1.00 25.70 216 LYS A O 1
ATOM 1693 N N . PRO A 1 217 ? -10.993 4.733 -21.588 1.00 27.95 217 PRO A N 1
ATOM 1694 C CA . PRO A 1 217 ? -11.777 3.508 -21.396 1.00 27.95 217 PRO A CA 1
ATOM 1695 C C . PRO A 1 217 ? -11.813 2.666 -22.689 1.00 27.95 217 PRO A C 1
ATOM 1697 O O . PRO A 1 217 ? -11.982 3.246 -23.770 1.00 27.95 217 PRO A O 1
ATOM 1700 N N . PRO A 1 218 ? -11.713 1.323 -22.636 1.00 26.59 218 PRO A N 1
ATOM 1701 C CA . PRO A 1 218 ? -11.970 0.494 -23.808 1.00 26.59 218 PRO A CA 1
ATOM 1702 C C . PRO A 1 218 ? -13.445 0.604 -24.230 1.00 26.59 218 PRO A C 1
ATOM 1704 O O . PRO A 1 218 ? -14.362 0.603 -23.409 1.00 26.59 218 PRO A O 1
ATOM 1707 N N . THR A 1 219 ? -13.664 0.715 -25.539 1.00 26.66 219 THR A N 1
ATOM 1708 C CA . THR A 1 219 ? -14.974 0.693 -26.202 1.00 26.66 219 THR A CA 1
ATOM 1709 C C . THR A 1 219 ? -15.752 -0.580 -25.832 1.00 26.66 219 THR A C 1
ATOM 1711 O O . THR A 1 219 ? -15.153 -1.658 -25.810 1.00 26.66 219 THR A O 1
ATOM 1714 N N . PRO A 1 220 ? -17.080 -0.517 -25.615 1.00 29.56 220 PRO A N 1
ATOM 1715 C CA . PRO A 1 220 ? -17.885 -1.701 -25.338 1.00 29.56 220 PRO A CA 1
ATOM 1716 C C . PRO A 1 220 ? -17.951 -2.595 -26.580 1.00 29.56 220 PRO A C 1
ATOM 1718 O O . PRO A 1 220 ? -18.651 -2.291 -27.543 1.00 29.56 220 PRO A O 1
ATOM 1721 N N . THR A 1 221 ? -17.239 -3.720 -26.546 1.00 23.34 221 THR A N 1
ATOM 1722 C CA . THR A 1 221 ? -17.441 -4.826 -27.488 1.00 23.34 221 THR A CA 1
ATOM 1723 C C . THR A 1 221 ? -17.971 -6.010 -26.692 1.00 23.34 221 THR A C 1
ATOM 1725 O O . THR A 1 221 ? -17.269 -6.529 -25.838 1.00 23.34 221 THR A O 1
ATOM 1728 N N . THR A 1 222 ? -19.240 -6.349 -26.948 1.00 26.19 222 THR A N 1
ATOM 1729 C CA . THR A 1 222 ? -19.966 -7.595 -26.619 1.00 26.19 222 THR A CA 1
ATOM 1730 C C . THR A 1 222 ? -19.647 -8.260 -25.273 1.00 26.19 222 THR A C 1
ATOM 1732 O O . THR A 1 222 ? -18.580 -8.828 -25.085 1.00 26.19 222 THR A O 1
ATOM 1735 N N . GLY A 1 223 ? -20.634 -8.229 -24.370 1.00 26.05 223 GLY A N 1
ATOM 1736 C CA . GLY A 1 223 ? -20.522 -8.597 -22.957 1.00 26.05 223 GLY A CA 1
ATOM 1737 C C . GLY A 1 223 ? -19.860 -9.941 -22.612 1.00 26.05 223 GLY A C 1
ATOM 1738 O O . GLY A 1 223 ? -19.751 -10.836 -23.454 1.00 26.05 223 GLY A O 1
ATOM 1739 N N . PRO A 1 224 ? -19.449 -10.105 -21.340 1.00 26.25 224 PRO A N 1
ATOM 1740 C CA . PRO A 1 224 ? -18.809 -11.323 -20.879 1.00 26.25 224 PRO A CA 1
ATOM 1741 C C . PRO A 1 224 ? -19.780 -12.497 -21.006 1.00 26.25 224 PRO A C 1
ATOM 1743 O O . PRO A 1 224 ? -20.833 -12.562 -20.370 1.00 26.25 224 PRO A O 1
ATOM 1746 N N . LYS A 1 225 ? -19.394 -13.446 -21.852 1.00 26.02 225 LYS A N 1
ATOM 1747 C CA . LYS A 1 225 ? -19.925 -14.802 -21.858 1.00 26.02 225 LYS A CA 1
ATOM 1748 C C . LYS A 1 225 ? -19.482 -15.468 -20.538 1.00 26.02 225 LYS A C 1
ATOM 1750 O O . LYS A 1 225 ? -18.281 -15.499 -20.282 1.00 26.02 225 LYS A O 1
ATOM 1755 N N . PRO A 1 226 ? -20.386 -15.987 -19.691 1.00 33.94 226 PRO A N 1
ATOM 1756 C CA . PRO A 1 226 ? -19.995 -16.602 -18.423 1.00 33.94 226 PRO A CA 1
ATOM 1757 C C . PRO A 1 226 ? -19.507 -18.032 -18.661 1.00 33.94 226 PRO A C 1
ATOM 1759 O O . PRO A 1 226 ? -20.312 -18.842 -19.101 1.00 33.94 226 PRO A O 1
ATOM 1762 N N . PHE A 1 227 ? -18.249 -18.376 -18.359 1.00 28.70 227 PHE A N 1
ATOM 1763 C CA . PHE A 1 227 ? -17.771 -19.773 -18.323 1.00 28.70 227 PHE A CA 1
ATOM 1764 C C . PHE A 1 227 ? -16.512 -19.916 -17.447 1.00 28.70 227 PHE A C 1
ATOM 1766 O O . PHE A 1 227 ? -15.770 -18.951 -17.300 1.00 28.70 227 PHE A O 1
ATOM 1773 N N . PRO A 1 228 ? -16.189 -21.129 -16.970 1.00 26.66 228 PRO A N 1
ATOM 1774 C CA . PRO A 1 228 ? -16.899 -21.923 -15.976 1.00 26.66 228 PRO A CA 1
ATOM 1775 C C . PRO A 1 228 ? -16.051 -22.059 -14.696 1.00 26.66 228 PRO A C 1
ATOM 1777 O O . PRO A 1 228 ? -14.834 -21.902 -14.700 1.00 26.66 228 PRO A O 1
ATOM 1780 N N . THR A 1 229 ? -16.693 -22.417 -13.589 1.00 30.66 229 THR A N 1
ATOM 1781 C CA . THR A 1 229 ? -16.006 -22.940 -12.404 1.00 30.66 229 THR A CA 1
ATOM 1782 C C . THR A 1 229 ? -15.350 -24.276 -12.762 1.00 30.66 229 THR A C 1
ATOM 1784 O O . THR A 1 229 ? -15.999 -25.319 -12.700 1.00 30.66 229 THR A O 1
ATOM 1787 N N . GLU A 1 230 ? -14.080 -24.263 -13.163 1.00 24.56 230 GLU A N 1
ATOM 1788 C CA . GLU A 1 230 ? -13.276 -25.483 -13.196 1.00 24.56 230 GLU A CA 1
ATOM 1789 C C . GLU A 1 230 ? -12.741 -25.780 -11.794 1.00 24.56 230 GLU A C 1
ATOM 1791 O O . GLU A 1 230 ? -12.200 -24.926 -11.091 1.00 24.56 230 GLU A O 1
ATOM 1796 N N . THR A 1 231 ? -12.955 -27.018 -11.363 1.00 26.02 231 THR A N 1
ATOM 1797 C CA . THR A 1 231 ? -12.403 -27.593 -10.134 1.00 26.02 231 THR A CA 1
ATOM 1798 C C . THR A 1 231 ? -10.868 -27.536 -10.195 1.00 26.02 231 THR A C 1
ATOM 1800 O O . THR A 1 231 ? -10.308 -27.811 -11.259 1.00 26.02 231 THR A O 1
ATOM 1803 N N . PRO A 1 232 ? -10.152 -27.196 -9.104 1.00 30.52 232 PRO A N 1
ATOM 1804 C CA . PRO A 1 232 ? -8.706 -27.008 -9.158 1.00 30.52 232 PRO A CA 1
ATOM 1805 C C . PRO A 1 232 ? -8.001 -28.312 -9.549 1.00 30.52 232 PRO A C 1
ATOM 1807 O O . PRO A 1 232 ? -8.056 -29.313 -8.835 1.00 30.52 232 PRO A O 1
ATOM 1810 N N . THR A 1 233 ? -7.325 -28.277 -10.696 1.00 27.55 233 THR A N 1
ATOM 1811 C CA . THR A 1 233 ? -6.377 -29.306 -11.140 1.00 27.55 233 THR A CA 1
ATOM 1812 C C . THR A 1 233 ? -5.004 -28.980 -10.528 1.00 27.55 233 THR A C 1
ATOM 1814 O O . THR A 1 233 ? -4.680 -27.797 -10.403 1.00 27.55 233 THR A O 1
ATOM 1817 N N . PRO A 1 234 ? -4.186 -29.966 -10.113 1.00 32.94 234 PRO A N 1
ATOM 1818 C CA . PRO A 1 234 ? -2.852 -29.712 -9.563 1.00 32.94 234 PRO A CA 1
ATOM 1819 C C . PRO A 1 234 ? -1.986 -28.873 -10.517 1.00 32.94 234 PRO A C 1
ATOM 1821 O O . PRO A 1 234 ? -1.863 -29.195 -11.698 1.00 32.94 234 PRO A O 1
ATOM 1824 N N . THR A 1 235 ? -1.372 -27.809 -9.994 1.00 39.38 235 THR A N 1
ATOM 1825 C CA . THR A 1 235 ? -0.477 -26.918 -10.747 1.00 39.38 235 THR A CA 1
ATOM 1826 C C . THR A 1 235 ? 0.743 -27.692 -11.282 1.00 39.38 235 THR A C 1
ATOM 1828 O O . THR A 1 235 ? 1.426 -28.347 -10.490 1.00 39.38 235 THR A O 1
ATOM 1831 N N . PRO A 1 236 ? 1.076 -27.609 -12.585 1.00 48.06 236 PRO A N 1
ATOM 1832 C CA . PRO A 1 236 ? 2.301 -28.192 -13.134 1.00 48.06 236 PRO A CA 1
ATOM 1833 C C . PRO A 1 236 ? 3.569 -27.549 -12.540 1.00 48.06 236 PRO A C 1
ATOM 1835 O O . PRO A 1 236 ? 3.604 -26.337 -12.299 1.00 48.06 236 PRO A O 1
ATOM 1838 N N . GLY A 1 237 ? 4.627 -28.347 -12.346 1.00 47.41 237 GLY A N 1
ATOM 1839 C CA . GLY A 1 237 ? 5.950 -27.881 -11.892 1.00 47.41 237 GLY A CA 1
ATOM 1840 C C . GLY A 1 237 ? 6.648 -26.896 -12.857 1.00 47.41 237 GLY A C 1
ATOM 1841 O O . GLY A 1 237 ? 6.068 -26.531 -13.884 1.00 47.41 237 GLY A O 1
ATOM 1842 N N . PRO A 1 238 ? 7.878 -26.429 -12.548 1.00 67.75 238 PRO A N 1
ATOM 1843 C CA . PRO A 1 238 ? 8.641 -25.520 -13.413 1.00 67.75 238 PRO A CA 1
ATOM 1844 C C . PRO A 1 238 ? 8.883 -26.105 -14.805 1.00 67.75 238 PRO A C 1
ATOM 1846 O O . PRO A 1 238 ? 9.314 -27.258 -14.927 1.00 67.75 238 PRO A O 1
ATOM 1849 N N . SER A 1 239 ? 8.656 -25.289 -15.836 1.00 79.31 239 SER A N 1
ATOM 1850 C CA . SER A 1 239 ? 9.101 -25.553 -17.207 1.00 79.31 239 SER A CA 1
ATOM 1851 C C . SER A 1 239 ? 10.633 -25.605 -17.280 1.00 79.31 239 SER A C 1
ATOM 1853 O O . SER A 1 239 ? 11.328 -25.220 -16.338 1.00 79.31 239 SER A O 1
ATOM 1855 N N . GLU A 1 240 ? 11.173 -26.101 -18.394 1.00 81.12 240 GLU A N 1
ATOM 1856 C CA . GLU A 1 240 ? 12.627 -26.161 -18.603 1.00 81.12 240 GLU A CA 1
ATOM 1857 C C . GLU A 1 240 ? 13.272 -24.771 -18.553 1.00 81.12 240 GLU A C 1
ATOM 1859 O O . GLU A 1 240 ? 14.288 -24.583 -17.892 1.00 81.12 240 GLU A O 1
ATOM 1864 N N . LEU A 1 241 ? 12.629 -23.790 -19.186 1.00 86.56 241 LEU A N 1
ATOM 1865 C CA . LEU A 1 241 ? 13.064 -22.398 -19.239 1.00 86.56 241 LEU A CA 1
ATOM 1866 C C . LEU A 1 241 ? 13.116 -21.750 -17.847 1.00 86.56 241 LEU A C 1
ATOM 1868 O O . LEU A 1 241 ? 14.152 -21.221 -17.443 1.00 86.56 241 LEU A O 1
ATOM 1872 N N . GLU A 1 242 ? 12.033 -21.865 -17.073 1.00 88.44 242 GLU A N 1
ATOM 1873 C CA . GLU A 1 242 ? 11.973 -21.340 -15.701 1.00 88.44 242 GLU A CA 1
ATOM 1874 C C . GLU A 1 242 ? 13.018 -22.014 -14.803 1.00 88.44 242 GLU A C 1
ATOM 1876 O O . GLU A 1 242 ? 13.703 -21.345 -14.029 1.00 88.44 242 GLU A O 1
ATOM 1881 N N . ARG A 1 243 ? 13.176 -23.342 -14.919 1.00 83.81 243 ARG A N 1
ATOM 1882 C CA . ARG A 1 243 ? 14.175 -24.097 -14.150 1.00 83.81 243 ARG A CA 1
ATOM 1883 C C . ARG A 1 243 ? 15.589 -23.653 -14.489 1.00 83.81 243 ARG A C 1
ATOM 1885 O O . ARG A 1 243 ? 16.380 -23.414 -13.579 1.00 83.81 243 ARG A O 1
ATOM 1892 N N . ARG A 1 244 ? 15.888 -23.495 -15.778 1.00 84.69 244 ARG A N 1
ATOM 1893 C CA . ARG A 1 244 ? 17.207 -23.087 -16.249 1.00 84.69 244 ARG A CA 1
ATOM 1894 C C . ARG A 1 244 ? 17.583 -21.690 -15.757 1.00 84.69 244 ARG A C 1
ATOM 1896 O O . ARG A 1 244 ? 18.722 -21.501 -15.337 1.00 84.69 244 ARG A O 1
ATOM 1903 N N . LEU A 1 245 ? 16.645 -20.739 -15.749 1.00 91.88 245 LEU A N 1
ATOM 1904 C CA . LEU A 1 245 ? 16.889 -19.396 -15.213 1.00 91.88 245 LEU A CA 1
ATOM 1905 C C . LEU A 1 245 ? 17.179 -19.427 -13.703 1.00 91.88 245 LEU A C 1
ATOM 1907 O O . LEU A 1 245 ? 18.153 -18.827 -13.252 1.00 91.88 245 LEU A O 1
ATOM 1911 N N . MET A 1 246 ? 16.396 -20.187 -12.926 1.00 89.50 246 MET A N 1
ATOM 1912 C CA . MET A 1 246 ? 16.627 -20.357 -11.481 1.00 89.50 246 MET A CA 1
ATOM 1913 C C . MET A 1 246 ? 17.990 -20.996 -11.174 1.00 89.50 246 MET A C 1
ATOM 1915 O O . MET A 1 246 ? 18.674 -20.582 -10.239 1.00 89.50 246 MET A O 1
ATOM 1919 N N . GLU A 1 247 ? 18.407 -21.993 -11.960 1.00 82.44 247 GLU A N 1
ATOM 1920 C CA . GLU A 1 247 ? 19.721 -22.630 -11.822 1.00 82.44 247 GLU A CA 1
ATOM 1921 C C . GLU A 1 247 ? 20.871 -21.663 -12.103 1.00 82.44 247 GLU A C 1
ATOM 1923 O O . GLU A 1 247 ? 21.853 -21.668 -11.365 1.00 82.44 247 GLU A O 1
ATOM 1928 N N . LEU A 1 248 ? 20.756 -20.836 -13.145 1.00 88.81 248 LEU A N 1
ATOM 1929 C CA . LEU A 1 248 ? 21.766 -19.837 -13.490 1.00 88.81 248 LEU A CA 1
ATOM 1930 C C . LEU A 1 248 ? 21.895 -18.763 -12.398 1.00 88.81 248 LEU A C 1
ATOM 1932 O O . LEU A 1 248 ? 23.008 -18.456 -11.980 1.00 88.81 248 LEU A O 1
ATOM 1936 N N . ILE A 1 249 ? 20.772 -18.263 -11.867 1.00 89.75 249 ILE A N 1
ATOM 1937 C CA . ILE A 1 249 ? 20.767 -17.307 -10.744 1.00 89.75 249 ILE A CA 1
ATOM 1938 C C . ILE A 1 249 ? 21.459 -17.913 -9.514 1.00 89.75 249 ILE A C 1
ATOM 1940 O O . ILE A 1 249 ? 22.309 -17.277 -8.893 1.00 89.75 249 ILE A O 1
ATOM 1944 N N . ASN A 1 250 ? 21.147 -19.166 -9.170 1.00 85.88 250 ASN A N 1
ATOM 1945 C CA . ASN A 1 250 ? 21.778 -19.835 -8.031 1.00 85.88 250 ASN A CA 1
ATOM 1946 C C . ASN A 1 250 ? 23.258 -20.184 -8.268 1.00 85.88 250 ASN A C 1
ATOM 1948 O O . ASN A 1 250 ? 24.025 -20.204 -7.305 1.00 85.88 250 ASN A O 1
ATOM 1952 N N . GLN A 1 251 ? 23.682 -20.431 -9.512 1.00 84.81 251 GLN A N 1
ATOM 1953 C CA . GLN A 1 251 ? 25.102 -20.579 -9.866 1.00 84.81 251 GLN A CA 1
ATOM 1954 C C . GLN A 1 251 ? 25.869 -19.273 -9.644 1.00 84.81 251 GLN A C 1
ATOM 1956 O O . GLN A 1 251 ? 26.961 -19.304 -9.078 1.00 84.81 251 GLN A O 1
ATOM 1961 N N . GLU A 1 252 ? 25.277 -18.139 -10.022 1.00 85.50 252 GLU A N 1
ATOM 1962 C CA . GLU A 1 252 ? 25.877 -16.824 -9.807 1.00 85.50 252 GLU A CA 1
ATOM 1963 C C . GLU A 1 252 ? 25.989 -16.503 -8.310 1.00 85.50 252 GLU A C 1
ATOM 1965 O O . GLU A 1 252 ? 27.075 -16.186 -7.823 1.00 85.50 252 GLU A O 1
ATOM 1970 N N . ARG A 1 253 ? 24.914 -16.719 -7.539 1.00 84.56 253 ARG A N 1
ATOM 1971 C CA . ARG A 1 253 ? 24.922 -16.536 -6.075 1.00 84.56 253 ARG A CA 1
ATOM 1972 C C . ARG A 1 253 ? 25.959 -17.424 -5.382 1.00 84.56 253 ARG A C 1
ATOM 1974 O O . ARG A 1 253 ? 26.657 -16.959 -4.483 1.00 84.56 253 ARG A O 1
ATOM 1981 N N . ALA A 1 254 ? 26.127 -18.670 -5.834 1.00 77.50 254 ALA A N 1
ATOM 1982 C CA . ALA A 1 254 ? 27.127 -19.595 -5.296 1.00 77.50 254 ALA A CA 1
ATOM 1983 C C . ALA A 1 254 ? 28.579 -19.128 -5.512 1.00 77.50 254 ALA A C 1
ATOM 1985 O O . ALA A 1 254 ? 29.466 -19.541 -4.761 1.00 77.50 254 ALA A O 1
ATOM 1986 N N . SER A 1 255 ? 28.834 -18.267 -6.504 1.00 74.31 255 SER A N 1
ATOM 1987 C CA . SER A 1 255 ? 30.155 -17.663 -6.715 1.00 74.31 255 SER A CA 1
ATOM 1988 C C . SER A 1 255 ? 30.497 -16.588 -5.670 1.00 74.31 255 SER A C 1
ATOM 1990 O O . SER A 1 255 ? 31.678 -16.358 -5.403 1.00 74.31 255 SER A O 1
ATOM 1992 N N . GLN A 1 256 ? 29.481 -15.983 -5.035 1.00 65.56 256 GLN A N 1
ATOM 1993 C CA . GLN A 1 256 ? 29.622 -14.906 -4.045 1.00 65.56 256 GLN A CA 1
ATOM 1994 C C . GLN A 1 256 ? 29.418 -15.376 -2.589 1.00 65.56 256 GLN A C 1
ATOM 1996 O O . GLN A 1 256 ? 29.918 -14.737 -1.662 1.00 65.56 256 GLN A O 1
ATOM 2001 N N . GLY A 1 257 ? 28.750 -16.515 -2.362 1.00 59.56 257 GLY A N 1
ATOM 2002 C CA . GLY A 1 257 ? 28.615 -17.149 -1.044 1.00 59.56 257 GLY A CA 1
ATOM 2003 C C . GLY A 1 257 ? 27.580 -18.286 -0.999 1.00 59.56 257 GLY A C 1
ATOM 2004 O O . GLY A 1 257 ? 26.927 -18.583 -1.997 1.00 59.56 257 GLY A O 1
ATOM 2005 N N . PRO A 1 258 ? 27.404 -18.979 0.143 1.00 55.88 258 PRO A N 1
ATOM 2006 C CA . PRO A 1 258 ? 26.554 -20.171 0.243 1.00 55.88 258 PRO A CA 1
ATOM 2007 C C . PRO A 1 258 ? 25.056 -19.846 0.448 1.00 55.88 258 PRO A C 1
ATOM 2009 O O . PRO A 1 258 ? 24.417 -20.427 1.325 1.00 55.88 258 PRO A O 1
ATOM 2012 N N . TRP A 1 259 ? 24.479 -18.933 -0.342 1.00 69.88 259 TRP A N 1
ATOM 2013 C CA . TRP A 1 259 ? 23.096 -18.444 -0.168 1.00 69.88 259 TRP A CA 1
ATOM 2014 C C . TRP A 1 259 ? 22.207 -18.730 -1.382 1.00 69.88 259 TRP A C 1
ATOM 2016 O O . TRP A 1 259 ? 21.727 -17.813 -2.046 1.00 69.88 259 TRP A O 1
ATOM 2026 N N . ALA A 1 260 ? 21.981 -20.003 -1.699 1.00 71.31 260 ALA A N 1
ATOM 2027 C CA . ALA A 1 260 ? 21.053 -20.364 -2.770 1.00 71.31 260 ALA A CA 1
ATOM 2028 C C . ALA A 1 260 ? 19.606 -19.967 -2.415 1.00 71.31 260 ALA A C 1
ATOM 2030 O O . ALA A 1 260 ? 19.151 -20.205 -1.295 1.00 71.31 260 ALA A O 1
ATOM 2031 N N . LEU A 1 261 ? 18.878 -19.408 -3.383 1.00 81.81 261 LEU A N 1
ATOM 2032 C CA . LEU A 1 261 ? 17.442 -19.163 -3.280 1.00 81.81 261 LEU A CA 1
ATOM 2033 C C . LEU A 1 261 ? 16.692 -20.492 -3.418 1.00 81.81 261 LEU A C 1
ATOM 2035 O O . LEU A 1 261 ? 16.902 -21.244 -4.376 1.00 81.81 261 LEU A O 1
ATOM 2039 N N . ALA A 1 262 ? 15.794 -20.770 -2.478 1.00 75.38 262 ALA A N 1
ATOM 2040 C CA . ALA A 1 262 ? 14.893 -21.909 -2.538 1.00 75.38 262 ALA A CA 1
ATOM 2041 C C . ALA A 1 262 ? 13.698 -21.597 -3.454 1.00 75.38 262 ALA A C 1
ATOM 2043 O O . ALA A 1 262 ? 13.051 -20.556 -3.341 1.00 75.38 262 ALA A O 1
ATOM 2044 N N . VAL A 1 263 ? 13.405 -22.507 -4.384 1.00 74.38 263 VAL A N 1
ATOM 2045 C CA . VAL A 1 263 ? 12.265 -22.363 -5.298 1.00 74.38 263 VAL A CA 1
ATOM 2046 C C . VAL A 1 263 ? 10.968 -22.391 -4.503 1.00 74.38 263 VAL A C 1
ATOM 2048 O O . VAL A 1 263 ? 10.741 -23.322 -3.732 1.00 74.38 263 VAL A O 1
ATOM 2051 N N . GLU A 1 264 ? 10.102 -21.408 -4.740 1.00 75.75 264 GLU A N 1
ATOM 2052 C CA . GLU A 1 264 ? 8.823 -21.296 -4.059 1.00 75.75 264 GLU A CA 1
ATOM 2053 C C . GLU A 1 264 ? 7.646 -21.199 -5.037 1.00 75.75 264 GLU A C 1
ATOM 2055 O O . GLU A 1 264 ? 7.493 -20.247 -5.807 1.00 75.75 264 GLU A O 1
ATOM 2060 N N . GLY A 1 265 ? 6.770 -22.206 -4.976 1.00 59.06 265 GLY A N 1
ATOM 2061 C CA . GLY A 1 265 ? 5.680 -22.406 -5.933 1.00 59.06 265 GLY A CA 1
ATOM 2062 C C . GLY A 1 265 ? 4.656 -21.268 -5.970 1.00 59.06 265 GLY A C 1
ATOM 2063 O O . GLY A 1 265 ? 4.069 -21.005 -7.019 1.00 59.06 265 GLY A O 1
ATOM 2064 N N . ARG A 1 266 ? 4.460 -20.549 -4.861 1.00 70.81 266 ARG A N 1
ATOM 2065 C CA . ARG A 1 266 ? 3.565 -19.384 -4.803 1.00 70.81 266 ARG A CA 1
ATOM 2066 C C . ARG A 1 266 ? 4.172 -18.174 -5.509 1.00 70.81 266 ARG A C 1
ATOM 2068 O O . ARG A 1 266 ? 3.495 -17.526 -6.301 1.00 70.81 266 ARG A O 1
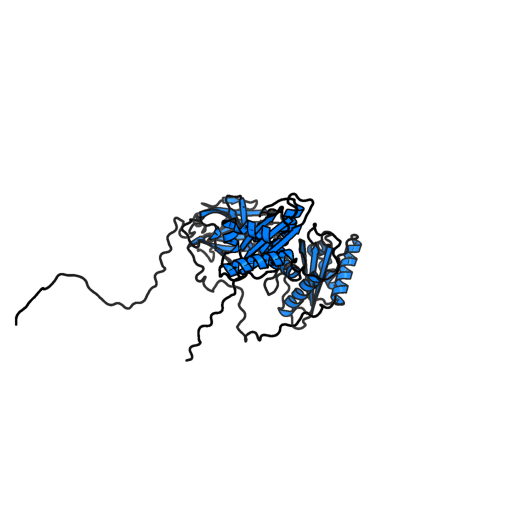ATOM 2075 N N . LEU A 1 267 ? 5.471 -17.928 -5.330 1.00 76.94 267 LEU A N 1
ATOM 2076 C CA . LEU A 1 267 ? 6.177 -16.894 -6.092 1.00 76.94 267 LEU A CA 1
ATOM 2077 C C . LEU A 1 267 ? 6.169 -17.209 -7.592 1.00 76.94 267 LEU A C 1
ATOM 2079 O O . LEU A 1 267 ? 5.953 -16.306 -8.396 1.00 76.94 267 LEU A O 1
ATOM 2083 N N . MET A 1 268 ? 6.314 -18.487 -7.966 1.00 84.75 268 MET A N 1
ATOM 2084 C CA . MET A 1 268 ? 6.185 -18.934 -9.358 1.00 84.75 268 MET A CA 1
ATOM 2085 C C . MET A 1 268 ? 4.780 -18.699 -9.914 1.00 84.75 268 MET A C 1
ATOM 2087 O O . MET A 1 268 ? 4.628 -18.267 -11.051 1.00 84.75 268 MET A O 1
ATOM 2091 N N . GLN A 1 269 ? 3.734 -18.965 -9.130 1.00 75.00 269 GLN A N 1
ATOM 2092 C CA . GLN A 1 269 ? 2.358 -18.718 -9.557 1.00 75.00 269 GLN A CA 1
ATOM 2093 C C . GLN A 1 269 ? 2.095 -17.220 -9.777 1.00 75.00 269 GLN A C 1
ATOM 2095 O O . GLN A 1 269 ? 1.458 -16.852 -10.762 1.00 75.00 269 GLN A O 1
ATOM 2100 N N . ALA A 1 270 ? 2.592 -16.362 -8.879 1.00 73.19 270 ALA A N 1
ATOM 2101 C CA . ALA A 1 270 ? 2.532 -14.910 -9.030 1.00 73.19 270 ALA A CA 1
ATOM 2102 C C . ALA A 1 270 ? 3.274 -14.441 -10.288 1.00 73.19 270 ALA A C 1
ATOM 2104 O O . ALA A 1 270 ? 2.711 -13.699 -11.089 1.00 73.19 270 ALA A O 1
ATOM 2105 N N . ALA A 1 271 ? 4.493 -14.942 -10.489 1.00 91.00 271 ALA A N 1
ATOM 2106 C CA . ALA A 1 271 ? 5.333 -14.588 -11.621 1.00 91.00 271 ALA A CA 1
ATOM 2107 C C . ALA A 1 271 ? 4.715 -15.034 -12.955 1.00 91.00 271 ALA A C 1
ATOM 2109 O O . ALA A 1 271 ? 4.582 -14.229 -13.864 1.00 91.00 271 ALA A O 1
ATOM 2110 N N . ARG A 1 272 ? 4.242 -16.285 -13.059 1.00 92.94 272 ARG A N 1
ATOM 2111 C CA . ARG A 1 272 ? 3.582 -16.809 -14.271 1.00 92.94 272 ARG A CA 1
ATOM 2112 C C . ARG A 1 272 ? 2.340 -16.015 -14.645 1.00 92.94 272 ARG A C 1
ATOM 2114 O O . ARG A 1 272 ? 2.123 -15.748 -15.822 1.00 92.94 272 ARG A O 1
ATOM 2121 N N . ARG A 1 273 ? 1.526 -15.641 -13.651 1.00 83.56 273 ARG A N 1
ATOM 2122 C CA . ARG A 1 273 ? 0.350 -14.794 -13.885 1.00 83.56 273 ARG A CA 1
ATOM 2123 C C . ARG A 1 273 ? 0.751 -13.447 -14.464 1.00 83.56 273 ARG A C 1
ATOM 2125 O O . ARG A 1 273 ? 0.117 -13.012 -15.414 1.00 83.56 273 ARG A O 1
ATOM 2132 N N . HIS A 1 274 ? 1.804 -12.836 -13.933 1.00 90.44 274 HIS A N 1
ATOM 2133 C CA . HIS A 1 274 ? 2.266 -11.540 -14.417 1.00 90.44 274 HIS A CA 1
ATOM 2134 C C . HIS A 1 274 ? 2.914 -11.614 -15.800 1.00 90.44 274 HIS A C 1
ATOM 2136 O O . HIS A 1 274 ? 2.602 -10.807 -16.664 1.00 90.44 274 HIS A O 1
ATOM 2142 N N . SER A 1 275 ? 3.734 -12.634 -16.068 1.00 94.38 275 SER A N 1
ATOM 2143 C CA . SER A 1 275 ? 4.283 -12.856 -17.411 1.00 94.38 275 SER A CA 1
ATOM 2144 C C . SER A 1 275 ? 3.168 -13.079 -18.435 1.00 94.38 275 SER A C 1
ATOM 2146 O O . SER A 1 275 ? 3.217 -12.519 -19.526 1.00 94.38 275 SER A O 1
ATOM 2148 N N . GLN A 1 276 ? 2.128 -13.842 -18.075 1.00 92.44 276 GLN A N 1
ATOM 2149 C CA . GLN A 1 276 ? 0.961 -14.034 -18.935 1.00 92.44 276 GLN A CA 1
ATOM 2150 C C . GLN A 1 276 ? 0.178 -12.734 -19.133 1.00 92.44 276 GLN A C 1
ATOM 2152 O O . GLN A 1 276 ? -0.291 -12.484 -20.238 1.00 92.44 276 GLN A O 1
ATOM 2157 N N . ASP A 1 277 ? 0.027 -11.921 -18.090 1.00 84.00 277 ASP A N 1
ATOM 2158 C CA . ASP A 1 277 ? -0.646 -10.625 -18.158 1.00 84.00 277 ASP A CA 1
ATOM 2159 C C . ASP A 1 277 ? 0.084 -9.662 -19.105 1.00 84.00 277 ASP A C 1
ATOM 2161 O O . ASP A 1 277 ? -0.521 -9.159 -20.051 1.00 84.00 277 ASP A O 1
ATOM 2165 N N . MET A 1 278 ? 1.398 -9.512 -18.926 1.00 90.56 278 MET A N 1
ATOM 2166 C CA . MET A 1 278 ? 2.280 -8.737 -19.804 1.00 90.56 278 MET A CA 1
ATOM 2167 C C . MET A 1 278 ? 2.210 -9.210 -21.259 1.00 90.56 278 MET A C 1
ATOM 2169 O O . MET A 1 278 ? 2.032 -8.398 -22.163 1.00 90.56 278 MET A O 1
ATOM 2173 N N . ALA A 1 279 ? 2.264 -10.527 -21.484 1.00 90.06 279 ALA A N 1
ATOM 2174 C CA . ALA A 1 279 ? 2.172 -11.105 -22.821 1.00 90.06 279 ALA A CA 1
ATOM 2175 C C . ALA A 1 279 ? 0.786 -10.918 -23.455 1.00 90.06 279 ALA A C 1
ATOM 2177 O O . ALA A 1 279 ? 0.676 -10.715 -24.660 1.00 90.06 279 ALA A O 1
ATOM 2178 N N . THR A 1 280 ? -0.286 -10.998 -22.664 1.00 86.31 280 THR A N 1
ATOM 2179 C CA . THR A 1 280 ? -1.671 -10.903 -23.162 1.00 86.31 280 THR A CA 1
ATOM 2180 C C . THR A 1 280 ? -2.068 -9.461 -23.461 1.00 86.31 280 THR A C 1
ATOM 2182 O O . THR A 1 280 ? -2.794 -9.212 -24.420 1.00 86.31 280 THR A O 1
ATOM 2185 N N . ASN A 1 281 ? -1.608 -8.521 -22.637 1.00 75.88 281 ASN A N 1
ATOM 2186 C CA . ASN A 1 281 ? -1.981 -7.109 -22.709 1.00 75.88 281 ASN A CA 1
ATOM 2187 C C . ASN A 1 281 ? -0.878 -6.217 -23.298 1.00 75.88 281 ASN A C 1
ATOM 2189 O O . ASN A 1 281 ? -1.023 -4.997 -23.298 1.00 75.88 281 ASN A O 1
ATOM 2193 N N . ASP A 1 282 ? 0.187 -6.832 -23.811 1.00 83.19 282 ASP A N 1
ATOM 2194 C CA . ASP A 1 282 ? 1.280 -6.209 -24.552 1.00 83.19 282 ASP A CA 1
ATOM 2195 C C . ASP A 1 282 ? 1.940 -5.022 -23.828 1.00 83.19 282 ASP A C 1
ATOM 2197 O O . ASP A 1 282 ? 1.941 -3.878 -24.290 1.00 83.19 282 ASP A O 1
ATOM 2201 N N . PHE A 1 283 ? 2.486 -5.290 -22.640 1.00 76.31 283 PHE A N 1
ATOM 2202 C CA . PHE A 1 283 ? 3.221 -4.301 -21.849 1.00 76.31 283 PHE A CA 1
ATOM 2203 C C . PHE A 1 283 ? 4.348 -4.948 -21.031 1.00 76.31 283 PHE A C 1
ATOM 2205 O O . PHE A 1 283 ? 4.318 -6.144 -20.765 1.00 76.31 283 PHE A O 1
ATOM 2212 N N . VAL A 1 284 ? 5.327 -4.148 -20.590 1.00 75.00 284 VAL A N 1
ATOM 2213 C CA . VAL A 1 284 ? 6.363 -4.557 -19.620 1.00 75.00 284 VAL A CA 1
ATOM 2214 C C . VAL A 1 284 ? 6.391 -3.534 -18.487 1.00 75.00 284 VAL A C 1
ATOM 2216 O O . VAL A 1 284 ? 6.873 -2.420 -18.679 1.00 75.00 284 VAL A O 1
ATOM 2219 N N . ARG A 1 285 ? 5.772 -3.865 -17.343 1.00 67.38 285 ARG A N 1
ATOM 2220 C CA . ARG A 1 285 ? 5.676 -3.015 -16.136 1.00 67.38 285 ARG A CA 1
ATOM 2221 C C . ARG A 1 285 ? 5.474 -3.876 -14.894 1.00 67.38 285 ARG A C 1
ATOM 2223 O O . ARG A 1 285 ? 4.888 -4.951 -14.986 1.00 67.38 285 ARG A O 1
ATOM 2230 N N . HIS A 1 286 ? 5.887 -3.385 -13.727 1.00 62.97 286 HIS A N 1
ATOM 2231 C CA . HIS A 1 286 ? 5.654 -4.063 -12.443 1.00 62.97 286 HIS A CA 1
ATOM 2232 C C . HIS A 1 286 ? 4.183 -4.057 -12.016 1.00 62.97 286 HIS A C 1
ATOM 2234 O O . HIS A 1 286 ? 3.706 -5.005 -11.388 1.00 62.97 286 HIS A O 1
ATOM 2240 N N . THR A 1 287 ? 3.441 -3.015 -12.381 1.00 62.41 287 THR A N 1
ATOM 2241 C CA . THR A 1 287 ? 1.997 -2.937 -12.147 1.00 62.41 287 THR A CA 1
ATOM 2242 C C . THR A 1 287 ? 1.256 -3.744 -13.212 1.00 62.41 287 THR A C 1
ATOM 2244 O O . THR A 1 287 ? 1.478 -3.536 -14.406 1.00 62.41 287 THR A O 1
ATOM 2247 N N . GLY A 1 288 ? 0.393 -4.669 -12.787 1.00 54.78 288 GLY A N 1
ATOM 2248 C CA . GLY A 1 288 ? -0.435 -5.486 -13.678 1.00 54.78 288 GLY A CA 1
ATOM 2249 C C . GLY A 1 288 ? -1.481 -4.663 -14.433 1.00 54.78 288 GLY A C 1
ATOM 2250 O O . GLY A 1 288 ? -1.808 -3.539 -14.045 1.00 54.78 288 GLY A O 1
ATOM 2251 N N . SER A 1 289 ? -2.063 -5.236 -15.488 1.00 57.84 289 SER A N 1
ATOM 2252 C CA . SER A 1 289 ? -3.160 -4.610 -16.248 1.00 57.84 289 SER A CA 1
ATOM 2253 C C . SER A 1 289 ? -4.418 -4.376 -15.400 1.00 57.84 289 SER A C 1
ATOM 2255 O O . SER A 1 289 ? -5.240 -3.515 -15.717 1.00 57.84 289 SER A O 1
ATOM 2257 N N . ASP A 1 290 ? -4.540 -5.114 -14.295 1.00 51.59 290 ASP A N 1
ATOM 2258 C CA . ASP A 1 290 ? -5.572 -4.990 -13.267 1.00 51.59 290 ASP A CA 1
ATOM 2259 C C . ASP A 1 290 ? -5.209 -4.014 -12.131 1.00 51.59 290 ASP A C 1
ATOM 2261 O O . ASP A 1 290 ? -5.996 -3.834 -11.201 1.00 51.59 290 ASP A O 1
ATOM 2265 N N . GLY A 1 291 ? -4.038 -3.372 -12.200 1.00 45.12 291 GLY A N 1
ATOM 2266 C CA . GLY A 1 291 ? -3.522 -2.463 -11.177 1.00 45.12 291 GLY A CA 1
ATOM 2267 C C . GLY A 1 291 ? -2.798 -3.149 -10.015 1.00 45.12 291 GLY A C 1
ATOM 2268 O O . GLY A 1 291 ? -2.399 -2.461 -9.079 1.00 45.12 291 GLY A O 1
ATOM 2269 N N . SER A 1 292 ? -2.618 -4.476 -10.039 1.00 51.28 292 SER A N 1
ATOM 2270 C CA . SER A 1 292 ? -1.913 -5.199 -8.971 1.00 51.28 292 SER A CA 1
ATOM 2271 C C . SER A 1 292 ? -0.424 -4.842 -8.914 1.00 51.28 292 SER A C 1
ATOM 2273 O O . SER A 1 292 ? 0.253 -4.800 -9.942 1.00 51.28 292 SER A O 1
ATOM 2275 N N . SER A 1 293 ? 0.115 -4.635 -7.712 1.00 51.53 293 SER A N 1
ATOM 2276 C CA . SER A 1 293 ? 1.564 -4.552 -7.492 1.00 51.53 293 SER A CA 1
ATOM 2277 C C . SER A 1 293 ? 2.203 -5.953 -7.434 1.00 51.53 293 SER A C 1
ATOM 2279 O O . SER A 1 293 ? 1.501 -6.957 -7.245 1.00 51.53 293 SER A O 1
ATOM 2281 N N . PRO A 1 294 ? 3.541 -6.071 -7.524 1.00 59.56 294 PRO A N 1
ATOM 2282 C CA . PRO A 1 294 ? 4.216 -7.359 -7.373 1.00 59.56 294 PRO A CA 1
ATOM 2283 C C . PRO A 1 294 ? 3.921 -8.050 -6.037 1.00 59.56 294 PRO A C 1
ATOM 2285 O O . PRO A 1 294 ? 3.674 -9.259 -5.998 1.00 59.56 294 PRO A O 1
ATOM 2288 N N . LEU A 1 295 ? 3.869 -7.287 -4.938 1.00 53.75 295 LEU A N 1
ATOM 2289 C CA . LEU A 1 295 ? 3.552 -7.839 -3.619 1.00 53.75 295 LEU A CA 1
ATOM 2290 C C . LEU A 1 295 ? 2.092 -8.300 -3.540 1.00 53.75 295 LEU A C 1
ATOM 2292 O O . LEU A 1 295 ? 1.841 -9.346 -2.940 1.00 53.75 295 LEU A O 1
ATOM 2296 N N . ASP A 1 296 ? 1.155 -7.610 -4.204 1.00 46.72 296 ASP A N 1
ATOM 2297 C CA . ASP A 1 296 ? -0.242 -8.057 -4.302 1.00 46.72 296 ASP A CA 1
ATOM 2298 C C . ASP A 1 296 ? -0.339 -9.407 -5.010 1.00 46.72 296 ASP A C 1
ATOM 2300 O O . ASP A 1 296 ? -1.054 -10.297 -4.553 1.00 46.72 296 ASP A O 1
ATOM 2304 N N . ARG A 1 297 ? 0.423 -9.610 -6.093 1.00 72.12 297 ARG A N 1
ATOM 2305 C CA . ARG A 1 297 ? 0.439 -10.885 -6.825 1.00 72.12 297 ARG A CA 1
ATOM 2306 C C . ARG A 1 297 ? 1.094 -12.009 -6.025 1.00 72.12 297 ARG A C 1
ATOM 2308 O O . ARG A 1 297 ? 0.571 -13.128 -6.024 1.00 72.12 297 ARG A O 1
ATOM 2315 N N . MET A 1 298 ? 2.204 -11.737 -5.332 1.00 66.44 298 MET A N 1
ATOM 2316 C CA . MET A 1 298 ? 2.854 -12.699 -4.428 1.00 66.44 298 MET A CA 1
ATOM 2317 C C . MET A 1 298 ? 1.918 -13.082 -3.270 1.00 66.44 298 MET A C 1
ATOM 2319 O O . MET A 1 298 ? 1.769 -14.266 -2.955 1.00 66.44 298 MET A O 1
ATOM 2323 N N . TRP A 1 299 ? 1.220 -12.104 -2.690 1.00 47.50 299 TRP A N 1
ATOM 2324 C CA . TRP A 1 299 ? 0.230 -12.315 -1.637 1.00 47.50 299 TRP A CA 1
ATOM 2325 C C . TRP A 1 299 ? -1.007 -13.070 -2.135 1.00 47.50 299 TRP A C 1
ATOM 2327 O O . TRP A 1 299 ? -1.454 -14.012 -1.484 1.00 47.50 299 TRP A O 1
ATOM 2337 N N . ALA A 1 300 ? -1.526 -12.733 -3.319 1.00 49.31 300 ALA A N 1
ATOM 2338 C CA . ALA A 1 300 ? -2.638 -13.432 -3.965 1.00 49.31 300 ALA A CA 1
ATOM 2339 C C . ALA A 1 300 ? -2.282 -14.880 -4.340 1.00 49.31 300 ALA A C 1
ATOM 2341 O O . ALA A 1 300 ? -3.152 -15.747 -4.400 1.00 49.31 300 ALA A O 1
ATOM 2342 N N . ALA A 1 301 ? -0.995 -15.171 -4.548 1.00 51.69 301 ALA A N 1
ATOM 2343 C CA . ALA A 1 301 ? -0.488 -16.536 -4.655 1.00 51.69 301 ALA A CA 1
ATOM 2344 C C . ALA A 1 301 ? -0.359 -17.261 -3.305 1.00 51.69 301 ALA A C 1
ATOM 2346 O O . ALA A 1 301 ? -0.023 -18.442 -3.268 1.00 51.69 301 ALA A O 1
ATOM 2347 N N . GLY A 1 302 ? -0.617 -16.572 -2.194 1.00 47.84 302 GLY A N 1
ATOM 2348 C CA . GLY A 1 302 ? -0.533 -17.091 -0.834 1.00 47.84 302 GLY A CA 1
ATOM 2349 C C . GLY A 1 302 ? 0.874 -17.056 -0.236 1.00 47.84 302 GLY A C 1
ATOM 2350 O O . GLY A 1 302 ? 1.122 -17.759 0.751 1.00 47.84 302 GLY A O 1
ATOM 2351 N N . TYR A 1 303 ? 1.828 -16.338 -0.842 1.00 55.56 303 TYR A N 1
ATOM 2352 C CA . TYR A 1 303 ? 3.170 -16.195 -0.280 1.00 55.56 303 TYR A CA 1
ATOM 2353 C C . TYR A 1 303 ? 3.136 -15.195 0.891 1.00 55.56 303 TYR A C 1
ATOM 2355 O O . TYR A 1 303 ? 2.632 -14.084 0.722 1.00 55.56 303 TYR A O 1
ATOM 2363 N N . PRO A 1 304 ? 3.654 -15.545 2.084 1.00 51.50 304 PRO A N 1
ATOM 2364 C CA . PRO A 1 304 ? 3.713 -14.637 3.221 1.00 51.50 304 PRO A CA 1
ATOM 2365 C C . PRO A 1 304 ? 4.856 -13.647 2.996 1.00 51.50 304 PRO A C 1
ATOM 2367 O O . PRO A 1 304 ? 5.991 -13.886 3.403 1.00 51.50 304 PRO A O 1
ATOM 2370 N N . VAL A 1 305 ? 4.568 -12.558 2.290 1.00 46.56 305 VAL A N 1
ATOM 2371 C CA . VAL A 1 305 ? 5.567 -11.543 1.953 1.00 46.56 305 VAL A CA 1
ATOM 2372 C C . VAL A 1 305 ? 6.008 -10.823 3.234 1.00 46.56 305 VAL A C 1
ATOM 2374 O O . VAL A 1 305 ? 5.211 -10.125 3.856 1.00 46.56 305 VAL A O 1
ATOM 2377 N N . GLY A 1 306 ? 7.265 -11.017 3.643 1.00 50.72 306 GLY A N 1
ATOM 2378 C CA . GLY A 1 306 ? 7.934 -10.167 4.634 1.00 50.72 306 GLY A CA 1
ATOM 2379 C C . GLY A 1 306 ? 8.700 -9.053 3.929 1.00 50.72 306 GLY A C 1
ATOM 2380 O O . GLY A 1 306 ? 8.422 -7.876 4.123 1.00 50.72 306 GLY A O 1
ATOM 2381 N N . ARG A 1 307 ? 9.600 -9.454 3.029 1.00 53.53 307 ARG A N 1
ATOM 2382 C CA . ARG A 1 307 ? 10.260 -8.607 2.031 1.00 53.53 307 ARG A CA 1
ATOM 2383 C C . ARG A 1 307 ? 10.128 -9.294 0.675 1.00 53.53 307 ARG A C 1
ATOM 2385 O O . ARG A 1 307 ? 10.266 -10.513 0.602 1.00 53.53 307 ARG A O 1
ATOM 2392 N N . GLY A 1 308 ? 9.847 -8.551 -0.384 1.00 58.94 308 GLY A N 1
ATOM 2393 C CA . GLY A 1 308 ? 9.695 -9.102 -1.729 1.00 58.94 308 GLY A CA 1
ATOM 2394 C C . GLY A 1 308 ? 10.109 -8.086 -2.776 1.00 58.94 308 GLY A C 1
ATOM 2395 O O . GLY A 1 308 ? 9.984 -6.887 -2.541 1.00 58.94 308 GLY A O 1
ATOM 2396 N N . ASN A 1 309 ? 10.622 -8.569 -3.898 1.00 68.12 309 ASN A N 1
ATOM 2397 C CA . ASN A 1 309 ? 10.955 -7.749 -5.051 1.00 68.12 309 ASN A CA 1
ATOM 2398 C C . ASN A 1 309 ? 10.708 -8.531 -6.346 1.00 68.12 309 ASN A C 1
ATOM 2400 O O . ASN A 1 309 ? 10.626 -9.764 -6.328 1.00 68.12 309 ASN A O 1
ATOM 2404 N N . GLU A 1 310 ? 10.569 -7.816 -7.454 1.00 85.12 310 GLU A N 1
ATOM 2405 C CA . GLU A 1 310 ? 10.268 -8.380 -8.765 1.00 85.12 310 GLU A CA 1
ATOM 2406 C C . GLU A 1 310 ? 11.239 -7.846 -9.813 1.00 85.12 310 GLU A C 1
ATOM 2408 O O . GLU A 1 310 ? 11.569 -6.667 -9.821 1.00 85.12 310 GLU A O 1
ATOM 2413 N N . LEU A 1 311 ? 11.679 -8.724 -10.710 1.00 85.25 311 LEU A N 1
ATOM 2414 C CA . LEU A 1 311 ? 12.459 -8.379 -11.888 1.00 85.25 311 LEU A CA 1
ATOM 2415 C C . LEU A 1 311 ? 11.699 -8.818 -13.133 1.00 85.25 311 LEU A C 1
ATOM 2417 O O . LEU A 1 311 ? 11.103 -9.900 -13.158 1.00 85.25 311 LEU A O 1
ATOM 2421 N N . LEU A 1 312 ? 11.748 -7.990 -14.170 1.00 86.00 312 LEU A N 1
ATOM 2422 C CA . LEU A 1 312 ? 11.102 -8.243 -15.451 1.00 86.00 312 LEU A CA 1
ATOM 2423 C C . LEU A 1 312 ? 12.158 -8.335 -16.549 1.00 86.00 312 LEU A C 1
ATOM 2425 O O . LEU A 1 312 ? 13.230 -7.738 -16.454 1.00 86.00 312 LEU A O 1
ATOM 2429 N N . ALA A 1 313 ? 11.868 -9.123 -17.577 1.00 83.50 313 ALA A N 1
ATOM 2430 C CA . ALA A 1 313 ? 12.623 -9.113 -18.822 1.00 83.50 313 ALA A CA 1
ATOM 2431 C C . ALA A 1 313 ? 11.695 -9.469 -19.981 1.00 83.50 313 ALA A C 1
ATOM 2433 O O . ALA A 1 313 ? 10.719 -10.204 -19.805 1.00 83.50 313 ALA A O 1
ATOM 2434 N N . ALA A 1 314 ? 12.025 -8.977 -21.168 1.00 83.56 314 ALA A N 1
ATOM 2435 C CA . ALA A 1 314 ? 11.314 -9.303 -22.393 1.00 83.56 314 ALA A CA 1
ATOM 2436 C C . ALA A 1 314 ? 12.293 -9.591 -23.544 1.00 83.56 314 ALA A C 1
ATOM 2438 O O . ALA A 1 314 ? 13.503 -9.424 -23.393 1.00 83.56 314 ALA A O 1
ATOM 2439 N N . ASP A 1 315 ? 11.762 -10.038 -24.683 1.00 77.31 315 ASP A N 1
ATOM 2440 C CA . ASP A 1 315 ? 12.443 -10.156 -25.989 1.00 77.31 315 ASP A CA 1
ATOM 2441 C C . ASP A 1 315 ? 13.424 -11.336 -26.166 1.00 77.31 315 ASP A C 1
ATOM 2443 O O . ASP A 1 315 ? 13.774 -11.692 -27.287 1.00 77.31 315 ASP A O 1
ATOM 2447 N N . SER A 1 316 ? 13.845 -12.014 -25.093 1.00 84.00 316 SER A N 1
ATOM 2448 C CA . SER A 1 316 ? 14.770 -13.157 -25.188 1.00 84.00 316 SER A CA 1
ATOM 2449 C C . SER A 1 316 ? 14.172 -14.458 -24.655 1.00 84.00 316 SER A C 1
ATOM 2451 O O . SER A 1 316 ? 13.723 -14.503 -23.515 1.00 84.00 316 SER A O 1
ATOM 2453 N N . GLU A 1 317 ? 14.221 -15.543 -25.436 1.00 90.50 317 GLU A N 1
ATOM 2454 C CA . GLU A 1 317 ? 13.906 -16.901 -24.952 1.00 90.50 317 GLU A CA 1
ATOM 2455 C C . GLU A 1 317 ? 15.024 -17.484 -24.073 1.00 90.50 317 GLU A C 1
ATOM 2457 O O . GLU A 1 317 ? 14.774 -18.357 -23.248 1.00 90.50 317 GLU A O 1
ATOM 2462 N N . ASP A 1 318 ? 16.273 -17.049 -24.266 1.00 87.19 318 ASP A N 1
ATOM 2463 C CA . ASP A 1 318 ? 17.442 -17.669 -23.640 1.00 87.19 318 ASP A CA 1
ATOM 2464 C C . ASP A 1 318 ? 17.624 -17.184 -22.190 1.00 87.19 318 ASP A C 1
ATOM 2466 O O . ASP A 1 318 ? 17.993 -16.024 -21.972 1.00 87.19 318 ASP A O 1
ATOM 2470 N N . PRO A 1 319 ? 17.485 -18.069 -21.181 1.00 88.88 319 PRO A N 1
ATOM 2471 C CA . PRO A 1 319 ? 17.697 -17.715 -19.779 1.00 88.88 319 PRO A CA 1
ATOM 2472 C C . PRO A 1 319 ? 19.077 -17.113 -19.489 1.00 88.88 319 PRO A C 1
ATOM 2474 O O . PRO A 1 319 ? 19.221 -16.303 -18.575 1.00 88.88 319 PRO A O 1
ATOM 2477 N N . SER A 1 320 ? 20.103 -17.495 -20.256 1.00 82.44 320 SER A N 1
ATOM 2478 C CA . SER A 1 320 ? 21.467 -16.975 -20.089 1.00 82.44 320 SER A CA 1
ATOM 2479 C C . SER A 1 320 ? 21.546 -15.506 -20.495 1.00 82.44 320 SER A C 1
ATOM 2481 O O . SER A 1 320 ? 22.185 -14.707 -19.814 1.00 82.44 320 SER A O 1
ATOM 2483 N N . SER A 1 321 ? 20.855 -15.146 -21.575 1.00 78.12 321 SER A N 1
ATOM 2484 C CA . SER A 1 321 ? 20.734 -13.773 -22.061 1.00 78.12 321 SER A CA 1
ATOM 2485 C C . SER A 1 321 ? 19.873 -12.912 -21.133 1.00 78.12 321 SER A C 1
ATOM 2487 O O . SER A 1 321 ? 20.211 -11.753 -20.901 1.00 78.12 321 SER A O 1
ATOM 2489 N N . VAL A 1 322 ? 18.806 -13.469 -20.548 1.00 86.50 322 VAL A N 1
ATOM 2490 C CA . VAL A 1 322 ? 17.989 -12.793 -19.520 1.00 86.50 322 VAL A CA 1
ATOM 2491 C C . VAL A 1 322 ? 18.820 -12.489 -18.269 1.00 86.50 322 VAL A C 1
ATOM 2493 O O . VAL A 1 322 ? 18.881 -11.342 -17.831 1.00 86.50 322 VAL A O 1
ATOM 2496 N N . LEU A 1 323 ? 19.544 -13.478 -17.731 1.00 86.38 323 LEU A N 1
ATOM 2497 C CA . LEU A 1 323 ? 20.413 -13.256 -16.572 1.00 86.38 323 LEU A CA 1
ATOM 2498 C C . LEU A 1 323 ? 21.538 -12.258 -16.879 1.00 86.38 323 LEU A C 1
ATOM 2500 O O . LEU A 1 323 ? 21.824 -11.384 -16.065 1.00 86.38 323 LEU A O 1
ATOM 2504 N N . ALA A 1 324 ? 22.176 -12.364 -18.048 1.00 76.25 324 ALA A N 1
ATOM 2505 C CA . ALA A 1 324 ? 23.270 -11.474 -18.429 1.00 76.25 324 ALA A CA 1
ATOM 2506 C C . ALA A 1 324 ? 22.847 -9.997 -18.491 1.00 76.25 324 ALA A C 1
ATOM 2508 O O . ALA A 1 324 ? 23.681 -9.132 -18.227 1.00 76.25 324 ALA A O 1
ATOM 2509 N N . GLN A 1 325 ? 21.582 -9.708 -18.820 1.00 69.06 325 GLN A N 1
ATOM 2510 C CA . GLN A 1 325 ? 21.028 -8.351 -18.781 1.00 69.06 325 GLN A CA 1
ATOM 2511 C C . GLN A 1 325 ? 20.949 -7.828 -17.343 1.00 69.06 325 GLN A C 1
ATOM 2513 O O . GLN A 1 325 ? 21.484 -6.759 -17.049 1.00 69.06 325 GLN A O 1
ATOM 2518 N N . TRP A 1 326 ? 20.376 -8.606 -16.421 1.00 78.56 326 TRP A N 1
ATOM 2519 C CA . TRP A 1 326 ? 20.297 -8.215 -15.010 1.00 78.56 326 TRP A CA 1
ATOM 2520 C C . TRP A 1 326 ? 21.672 -8.091 -14.348 1.00 78.56 326 TRP A C 1
ATOM 2522 O O . TRP A 1 326 ? 21.888 -7.164 -13.578 1.00 78.56 326 TRP A O 1
ATOM 2532 N N . MET A 1 327 ? 22.638 -8.943 -14.705 1.00 75.06 327 MET A N 1
ATOM 2533 C CA . MET A 1 327 ? 24.008 -8.869 -14.176 1.00 75.06 327 MET A CA 1
ATOM 2534 C C . MET A 1 327 ? 24.796 -7.638 -14.645 1.00 75.06 327 MET A C 1
ATOM 2536 O O . MET A 1 327 ? 25.796 -7.281 -14.026 1.00 75.06 327 MET A O 1
ATOM 2540 N N . GLN A 1 328 ? 24.366 -6.979 -15.724 1.00 66.94 328 GLN A N 1
ATOM 2541 C CA . GLN A 1 328 ? 24.949 -5.715 -16.189 1.00 66.94 328 GLN A CA 1
ATOM 2542 C C . GLN A 1 328 ? 24.300 -4.484 -15.536 1.00 66.94 328 GLN A C 1
ATOM 2544 O O . GLN A 1 328 ? 24.847 -3.386 -15.637 1.00 66.94 328 GLN A O 1
ATOM 2549 N N . SER A 1 329 ? 23.157 -4.652 -14.865 1.00 57.28 329 SER A N 1
ATOM 2550 C CA . SER A 1 329 ? 22.433 -3.587 -14.172 1.00 57.28 329 SER A CA 1
ATOM 2551 C C . SER A 1 329 ? 22.688 -3.668 -12.670 1.00 57.28 329 SER A C 1
ATOM 2553 O O . SER A 1 329 ? 22.300 -4.642 -12.037 1.00 57.28 329 SER A O 1
ATOM 2555 N N . THR A 1 330 ? 23.290 -2.634 -12.075 1.00 46.94 330 THR A N 1
ATOM 2556 C CA . THR A 1 330 ? 23.617 -2.618 -10.636 1.00 46.94 330 THR A CA 1
ATOM 2557 C C . THR A 1 330 ? 22.394 -2.888 -9.752 1.00 46.94 330 THR A C 1
ATOM 2559 O O . THR A 1 330 ? 22.491 -3.655 -8.806 1.00 46.94 330 THR A O 1
ATOM 2562 N N . PHE A 1 331 ? 21.222 -2.338 -10.086 1.00 44.47 331 PHE A N 1
ATOM 2563 C CA . PHE A 1 331 ? 19.995 -2.541 -9.306 1.00 44.47 331 PHE A CA 1
ATOM 2564 C C . PHE A 1 331 ? 19.482 -3.989 -9.366 1.00 44.47 331 PHE A C 1
ATOM 2566 O O . PHE A 1 331 ? 19.247 -4.611 -8.330 1.00 44.47 331 PHE A O 1
ATOM 2573 N N . HIS A 1 332 ? 19.355 -4.559 -10.568 1.00 63.72 332 HIS A N 1
ATOM 2574 C CA . HIS A 1 332 ? 18.909 -5.944 -10.735 1.00 63.72 332 HIS A CA 1
ATOM 2575 C C . HIS A 1 332 ? 19.931 -6.945 -10.184 1.00 63.72 332 HIS A C 1
ATOM 2577 O O . HIS A 1 332 ? 19.552 -7.930 -9.549 1.00 63.72 332 HIS A O 1
ATOM 2583 N N . HIS A 1 333 ? 21.223 -6.666 -10.376 1.00 78.06 333 HIS A N 1
ATOM 2584 C CA . HIS A 1 333 ? 22.321 -7.391 -9.752 1.00 78.06 333 HIS A CA 1
ATOM 2585 C C . HIS A 1 333 ? 22.168 -7.407 -8.229 1.00 78.06 333 HIS A C 1
ATOM 2587 O O . HIS A 1 333 ? 22.163 -8.482 -7.634 1.00 78.06 333 HIS A O 1
ATOM 2593 N N . ASP A 1 334 ? 21.999 -6.242 -7.600 1.00 57.84 334 ASP A N 1
ATOM 2594 C CA . ASP A 1 334 ? 21.940 -6.133 -6.144 1.00 57.84 334 ASP A CA 1
ATOM 2595 C C . ASP A 1 334 ? 20.721 -6.863 -5.577 1.00 57.84 334 ASP A C 1
ATOM 2597 O O . ASP A 1 334 ? 20.857 -7.562 -4.580 1.00 57.84 334 ASP A O 1
ATOM 2601 N N . ILE A 1 335 ? 19.565 -6.820 -6.251 1.00 66.88 335 ILE A N 1
ATOM 2602 C CA . ILE A 1 335 ? 18.387 -7.619 -5.874 1.00 66.88 335 ILE A CA 1
ATOM 2603 C C . ILE A 1 335 ? 18.673 -9.122 -5.990 1.00 66.88 335 ILE A C 1
ATOM 2605 O O . ILE A 1 335 ? 18.358 -9.884 -5.075 1.00 66.88 335 ILE A O 1
ATOM 2609 N N . LEU A 1 336 ? 19.264 -9.577 -7.101 1.00 77.56 336 LEU A N 1
ATOM 2610 C CA . LEU A 1 336 ? 19.563 -10.998 -7.309 1.00 77.56 336 LEU A CA 1
ATOM 2611 C C . LEU A 1 336 ? 20.666 -11.516 -6.383 1.00 77.56 336 LEU A C 1
ATOM 2613 O O . LEU A 1 336 ? 20.684 -12.715 -6.099 1.00 77.56 336 LEU A O 1
ATOM 2617 N N . MET A 1 337 ? 21.570 -10.652 -5.917 1.00 79.19 337 MET A N 1
ATOM 2618 C CA . MET A 1 337 ? 22.680 -10.997 -5.022 1.00 79.19 337 MET A CA 1
ATOM 2619 C C . MET A 1 337 ? 22.393 -10.701 -3.547 1.00 79.19 337 MET A C 1
ATOM 2621 O O . MET A 1 337 ? 23.175 -11.111 -2.691 1.00 79.19 337 MET A O 1
ATOM 2625 N N . ASP A 1 338 ? 21.264 -10.063 -3.229 1.00 69.75 338 ASP A N 1
ATOM 2626 C CA . ASP A 1 338 ? 20.898 -9.719 -1.858 1.00 69.75 338 ASP A CA 1
ATOM 2627 C C . ASP A 1 338 ? 20.788 -10.998 -0.996 1.00 69.75 338 ASP A C 1
ATOM 2629 O O . ASP A 1 338 ? 19.984 -11.898 -1.306 1.00 69.75 338 ASP A O 1
ATOM 2633 N N . PRO A 1 339 ? 21.600 -11.134 0.071 1.00 74.19 339 PRO A N 1
ATOM 2634 C CA . PRO A 1 339 ? 21.551 -12.293 0.954 1.00 74.19 339 PRO A CA 1
ATOM 2635 C C . PRO A 1 339 ? 20.285 -12.318 1.816 1.00 74.19 339 PRO A C 1
ATOM 2637 O O . PRO A 1 339 ? 19.975 -13.363 2.385 1.00 74.19 339 PRO A O 1
ATOM 2640 N N . GLU A 1 340 ? 19.546 -11.207 1.915 1.00 69.31 340 GLU A N 1
ATOM 2641 C CA . GLU A 1 340 ? 18.273 -11.168 2.624 1.00 69.31 340 GLU A CA 1
ATOM 2642 C C . GLU A 1 340 ? 17.170 -11.900 1.866 1.00 69.31 340 GLU A C 1
ATOM 2644 O O . GLU A 1 340 ? 16.207 -12.296 2.500 1.00 69.31 340 GLU A O 1
ATOM 2649 N N . PHE A 1 341 ? 17.259 -12.126 0.551 1.00 79.12 341 PHE A N 1
ATOM 2650 C CA . PHE A 1 341 ? 16.280 -12.970 -0.142 1.00 79.12 341 PHE A CA 1
ATOM 2651 C C . PHE A 1 341 ? 16.647 -14.449 -0.030 1.00 79.12 341 PHE A C 1
ATOM 2653 O O . PHE A 1 341 ? 17.799 -14.841 -0.221 1.00 79.12 341 PHE A O 1
ATOM 2660 N N . VAL A 1 342 ? 15.640 -15.285 0.246 1.00 76.19 342 VAL A N 1
ATOM 2661 C CA . VAL A 1 342 ? 15.810 -16.741 0.428 1.00 76.19 342 VAL A CA 1
ATOM 2662 C C . VAL A 1 342 ? 14.888 -17.572 -0.456 1.00 76.19 342 VAL A C 1
ATOM 2664 O O . VAL A 1 342 ? 15.141 -18.760 -0.629 1.00 76.19 342 VAL A O 1
ATOM 2667 N N . HIS A 1 343 ? 13.845 -16.975 -1.039 1.00 80.62 343 HIS A N 1
ATOM 2668 C CA . HIS A 1 343 ? 12.921 -17.638 -1.953 1.00 80.62 343 HIS A CA 1
ATOM 2669 C C . HIS A 1 343 ? 12.935 -17.002 -3.341 1.00 80.62 343 HIS A C 1
ATOM 2671 O O . HIS A 1 343 ? 13.088 -15.788 -3.467 1.00 80.62 343 HIS A O 1
ATOM 2677 N N . ILE A 1 344 ? 12.723 -17.825 -4.370 1.00 87.56 344 ILE A N 1
ATOM 2678 C CA . ILE A 1 344 ? 12.591 -17.397 -5.766 1.00 87.56 344 ILE A CA 1
ATOM 2679 C C . ILE A 1 344 ? 11.392 -18.060 -6.442 1.00 87.56 344 ILE A C 1
ATOM 2681 O O . ILE A 1 344 ? 11.112 -19.239 -6.226 1.00 87.56 344 ILE A O 1
ATOM 2685 N N . GLY A 1 345 ? 10.709 -17.325 -7.312 1.00 90.50 345 GLY A N 1
ATOM 2686 C CA . GLY A 1 345 ? 9.756 -17.876 -8.262 1.00 90.50 345 GLY A CA 1
ATOM 2687 C C . GLY A 1 345 ? 9.886 -17.215 -9.622 1.00 90.50 345 GLY A C 1
ATOM 2688 O O . GLY A 1 345 ? 9.876 -15.993 -9.720 1.00 90.50 345 GLY A O 1
ATOM 2689 N N . VAL A 1 346 ? 9.993 -18.032 -10.666 1.00 95.19 346 VAL A N 1
ATOM 2690 C CA . VAL A 1 346 ? 10.124 -17.578 -12.053 1.00 95.19 346 VAL A CA 1
ATOM 2691 C C . VAL A 1 346 ? 8.862 -17.925 -12.828 1.00 95.19 346 VAL A C 1
ATOM 2693 O O . VAL A 1 346 ? 8.330 -19.030 -12.686 1.00 95.19 346 VAL A O 1
ATOM 2696 N N . GLY A 1 347 ? 8.402 -16.971 -13.629 1.00 94.06 347 GLY A N 1
ATOM 2697 C CA . GLY A 1 347 ? 7.337 -17.116 -14.605 1.00 94.06 347 GLY A CA 1
ATOM 2698 C C . GLY A 1 347 ? 7.829 -16.764 -15.999 1.00 94.06 347 GLY A C 1
ATOM 2699 O O . GLY A 1 347 ? 8.668 -15.878 -16.162 1.00 94.06 347 GLY A O 1
ATOM 2700 N N . TYR A 1 348 ? 7.307 -17.490 -16.982 1.00 95.38 348 TYR A N 1
ATOM 2701 C CA . TYR A 1 348 ? 7.565 -17.273 -18.399 1.00 95.38 348 TYR A CA 1
ATOM 2702 C C . TYR A 1 348 ? 6.254 -17.328 -19.182 1.00 95.38 348 TYR A C 1
ATOM 2704 O O . TYR A 1 348 ? 5.420 -18.204 -18.933 1.00 95.38 348 TYR A O 1
ATOM 2712 N N . ALA A 1 349 ? 6.094 -16.428 -20.149 1.00 93.75 349 ALA A N 1
ATOM 2713 C CA . ALA A 1 349 ? 5.021 -16.473 -21.132 1.00 93.75 349 ALA A CA 1
ATOM 2714 C C . ALA A 1 349 ? 5.557 -16.159 -22.534 1.00 93.75 349 ALA A C 1
ATOM 2716 O O . ALA A 1 349 ? 6.476 -15.358 -22.696 1.00 93.75 349 ALA A O 1
ATOM 2717 N N . PHE A 1 350 ? 4.956 -16.797 -23.538 1.00 92.38 350 PHE A N 1
ATOM 2718 C CA . PHE A 1 350 ? 5.256 -16.585 -24.951 1.00 92.38 350 PHE A CA 1
ATOM 2719 C C . PHE A 1 350 ? 4.010 -16.074 -25.669 1.00 92.38 350 PHE A C 1
ATOM 2721 O O . PHE A 1 350 ? 2.942 -16.680 -25.538 1.00 92.38 350 PHE A O 1
ATOM 2728 N N . ASN A 1 351 ? 4.151 -15.001 -26.443 1.00 89.88 351 ASN A N 1
ATOM 2729 C CA . ASN A 1 351 ? 3.103 -14.517 -27.331 1.00 89.88 351 ASN A CA 1
ATOM 2730 C C . ASN A 1 351 ? 3.710 -13.901 -28.599 1.00 89.88 351 ASN A C 1
ATOM 2732 O O . ASN A 1 351 ? 4.154 -12.763 -28.572 1.00 89.88 351 ASN A O 1
ATOM 2736 N N . SER A 1 352 ? 3.650 -14.632 -29.715 1.00 92.31 352 SER A N 1
ATOM 2737 C CA . SER A 1 352 ? 4.159 -14.175 -31.019 1.00 92.31 352 SER A CA 1
ATOM 2738 C C . SER A 1 352 ? 3.377 -13.014 -31.644 1.00 92.31 352 SER A C 1
ATOM 2740 O O . SER A 1 352 ? 3.769 -12.508 -32.692 1.00 92.31 352 SER A O 1
ATOM 2742 N N . ASP A 1 353 ? 2.225 -12.658 -31.067 1.00 88.69 353 ASP A N 1
ATOM 2743 C CA . ASP A 1 353 ? 1.383 -11.558 -31.542 1.00 88.69 353 ASP A CA 1
ATOM 2744 C C . ASP A 1 353 ? 1.610 -10.255 -30.746 1.00 88.69 353 ASP A C 1
ATOM 2746 O O . ASP A 1 353 ? 1.012 -9.231 -31.083 1.00 88.69 353 ASP A O 1
ATOM 2750 N N . ALA A 1 354 ? 2.430 -10.284 -29.688 1.00 85.38 354 ALA A N 1
ATOM 2751 C CA . ALA A 1 354 ? 2.746 -9.122 -28.856 1.00 85.38 354 ALA A CA 1
ATOM 2752 C C . ALA A 1 354 ? 3.998 -8.372 -29.359 1.00 85.38 354 ALA A C 1
ATOM 2754 O O . ALA A 1 354 ? 4.681 -8.815 -30.280 1.00 85.38 354 ALA A O 1
ATOM 2755 N N . THR A 1 355 ? 4.304 -7.211 -28.770 1.00 83.75 355 THR A N 1
ATOM 2756 C CA . THR A 1 355 ? 5.482 -6.394 -29.115 1.00 83.75 355 THR A CA 1
ATOM 2757 C C . THR A 1 355 ? 6.791 -7.147 -28.866 1.00 83.75 355 THR A C 1
ATOM 2759 O O . THR A 1 355 ? 7.748 -6.965 -29.618 1.00 83.75 355 THR A O 1
ATOM 2762 N N . TYR A 1 356 ? 6.825 -7.996 -27.837 1.00 85.06 356 TYR A N 1
ATOM 2763 C CA . TYR A 1 356 ? 7.926 -8.913 -27.557 1.00 85.06 356 TYR A CA 1
ATOM 2764 C C . TYR A 1 356 ? 7.403 -10.346 -27.577 1.00 85.06 356 TYR A C 1
ATOM 2766 O O . TYR A 1 356 ? 6.331 -10.615 -27.054 1.00 85.06 356 TYR A O 1
ATOM 2774 N N . ASP A 1 357 ? 8.171 -11.290 -28.110 1.00 89.12 357 ASP A N 1
ATOM 2775 C CA . ASP A 1 357 ? 7.712 -12.684 -28.176 1.00 89.12 357 ASP A CA 1
ATOM 2776 C C . ASP A 1 357 ? 7.782 -13.389 -26.809 1.00 89.12 357 ASP A C 1
ATOM 2778 O O . ASP A 1 357 ? 7.014 -14.310 -26.522 1.00 89.12 357 ASP A O 1
ATOM 2782 N N . HIS A 1 358 ? 8.706 -12.953 -25.950 1.00 91.06 358 HIS A N 1
ATOM 2783 C CA . HIS A 1 358 ? 9.082 -13.618 -24.703 1.00 91.06 358 HIS A CA 1
ATOM 2784 C C . HIS A 1 358 ? 8.950 -12.660 -23.520 1.00 91.06 358 HIS A C 1
ATOM 2786 O O . HIS A 1 358 ? 9.503 -11.565 -23.571 1.00 91.06 358 HIS A O 1
ATOM 2792 N N . TYR A 1 359 ? 8.283 -13.088 -22.443 1.00 93.00 359 TYR A N 1
ATOM 2793 C CA . TYR A 1 359 ? 8.092 -12.304 -21.218 1.00 93.00 359 TYR A CA 1
ATOM 2794 C C . TYR A 1 359 ? 8.477 -13.111 -19.983 1.00 93.00 359 TYR A C 1
ATOM 2796 O O . TYR A 1 359 ? 8.061 -14.262 -19.825 1.00 93.00 359 TYR A O 1
ATOM 2804 N N . TRP A 1 360 ? 9.218 -12.475 -19.081 1.00 94.81 360 TRP A N 1
ATOM 2805 C CA . TRP A 1 360 ? 9.725 -13.072 -17.854 1.00 94.81 360 TRP A CA 1
ATOM 2806 C C . TRP A 1 360 ? 9.360 -12.236 -16.642 1.00 94.81 360 TRP A C 1
ATOM 2808 O O . TRP A 1 360 ? 9.448 -11.008 -16.655 1.00 94.81 360 TRP A O 1
ATOM 2818 N N . THR A 1 361 ? 9.032 -12.928 -15.560 1.00 96.56 361 THR A N 1
ATOM 2819 C CA . THR A 1 361 ? 8.895 -12.337 -14.233 1.00 96.56 361 THR A CA 1
ATOM 2820 C C . THR A 1 361 ? 9.682 -13.181 -13.243 1.00 96.56 361 THR A C 1
ATOM 2822 O O . THR A 1 361 ? 9.537 -14.404 -13.209 1.00 96.56 361 THR A O 1
ATOM 2825 N N . VAL A 1 362 ? 10.509 -12.543 -12.423 1.00 95.38 362 VAL A N 1
ATOM 2826 C CA . VAL A 1 362 ? 11.253 -13.188 -11.340 1.00 95.38 362 VAL A CA 1
ATOM 2827 C C . VAL A 1 362 ? 10.900 -12.505 -10.039 1.00 95.38 362 VAL A C 1
ATOM 2829 O O . VAL A 1 362 ? 11.230 -11.349 -9.824 1.00 95.38 362 VAL A O 1
ATOM 2832 N N . ASN A 1 363 ? 10.261 -13.251 -9.154 1.00 91.38 363 ASN A N 1
ATOM 2833 C CA . ASN A 1 363 ? 9.936 -12.815 -7.810 1.00 91.38 363 ASN A CA 1
ATOM 2834 C C . ASN A 1 363 ? 10.973 -13.375 -6.843 1.00 91.38 363 ASN A C 1
ATOM 2836 O O . ASN A 1 363 ? 11.110 -14.596 -6.740 1.00 91.38 363 ASN A O 1
ATOM 2840 N N . VAL A 1 364 ? 11.665 -12.505 -6.111 1.00 81.00 364 VAL A N 1
ATOM 2841 C CA . VAL A 1 364 ? 12.530 -12.889 -4.989 1.00 81.00 364 VAL A CA 1
ATOM 2842 C C . VAL A 1 364 ? 11.926 -12.393 -3.691 1.00 81.00 364 VAL A C 1
ATOM 2844 O O . VAL A 1 364 ? 11.353 -11.306 -3.636 1.00 81.00 364 VAL A O 1
ATOM 2847 N N . ALA A 1 365 ? 11.999 -13.196 -2.636 1.00 76.19 365 ALA A N 1
ATOM 2848 C CA . ALA A 1 365 ? 11.396 -12.804 -1.376 1.00 76.19 365 ALA A CA 1
ATOM 2849 C C . ALA A 1 365 ? 12.053 -13.449 -0.157 1.00 76.19 365 ALA A C 1
ATOM 2851 O O . ALA A 1 365 ? 12.706 -14.491 -0.222 1.00 76.19 365 ALA A O 1
ATOM 2852 N N . HIS A 1 366 ? 11.831 -12.808 0.983 1.00 71.19 366 HIS A N 1
ATOM 2853 C CA . HIS A 1 366 ? 12.114 -13.318 2.311 1.00 71.19 366 HIS A CA 1
ATOM 2854 C C . HIS A 1 366 ? 10.805 -13.344 3.100 1.00 71.19 366 HIS A C 1
ATOM 2856 O O . HIS A 1 366 ? 10.089 -12.335 3.138 1.00 71.19 366 HIS A O 1
ATOM 2862 N N . PRO A 1 367 ? 10.429 -14.482 3.696 1.00 53.69 367 PRO A N 1
ATOM 2863 C CA . PRO A 1 367 ? 9.298 -14.505 4.611 1.00 53.69 367 PRO A CA 1
ATOM 2864 C C . PRO A 1 367 ? 9.641 -13.688 5.877 1.00 53.69 367 PRO A C 1
ATOM 2866 O O . PRO A 1 367 ? 10.812 -13.421 6.136 1.00 53.69 367 PRO A O 1
ATOM 2869 N N . PRO A 1 368 ? 8.667 -13.249 6.685 1.00 52.28 368 PRO A N 1
ATOM 2870 C CA . PRO A 1 368 ? 8.951 -12.566 7.949 1.00 52.28 368 PRO A CA 1
ATOM 2871 C C . PRO A 1 368 ? 9.911 -13.372 8.844 1.00 52.28 368 PRO A C 1
ATOM 2873 O O . PRO A 1 368 ? 9.821 -14.601 8.888 1.00 52.28 368 PRO A O 1
ATOM 2876 N N . ALA A 1 369 ? 10.813 -12.679 9.550 1.00 44.56 369 ALA A N 1
ATOM 2877 C CA . ALA A 1 369 ? 11.905 -13.273 10.336 1.00 44.56 369 ALA A CA 1
ATOM 2878 C C . ALA A 1 369 ? 11.440 -14.217 11.466 1.00 44.56 369 ALA A C 1
ATOM 2880 O O . ALA A 1 369 ? 12.210 -15.065 11.910 1.00 44.56 369 ALA A O 1
ATOM 2881 N N . ASP A 1 370 ? 10.169 -14.126 11.864 1.00 43.50 370 ASP A N 1
ATOM 2882 C CA . ASP A 1 370 ? 9.584 -14.885 12.975 1.00 43.50 370 ASP A CA 1
ATOM 2883 C C . ASP A 1 370 ? 8.920 -16.203 12.528 1.00 43.50 370 ASP A C 1
ATOM 2885 O O . ASP A 1 370 ? 8.223 -16.862 13.300 1.00 43.50 370 ASP A O 1
ATOM 2889 N N . MET A 1 371 ? 9.136 -16.620 11.274 1.00 38.69 371 MET A N 1
ATOM 2890 C CA . MET A 1 371 ? 8.743 -17.945 10.788 1.00 38.69 371 MET A CA 1
ATOM 2891 C C . MET A 1 371 ? 9.827 -18.980 11.138 1.00 38.69 371 MET A C 1
ATOM 2893 O O . MET A 1 371 ? 10.956 -18.861 10.657 1.00 38.69 371 MET A O 1
ATOM 2897 N N . PRO A 1 372 ? 9.523 -20.044 11.908 1.00 33.19 372 PRO A N 1
ATOM 2898 C CA . PRO A 1 372 ? 10.479 -21.119 12.140 1.00 33.19 372 PRO A CA 1
ATOM 2899 C C . PRO A 1 372 ? 10.853 -21.773 10.804 1.00 33.19 372 PRO A C 1
ATOM 2901 O O . PRO A 1 372 ? 9.977 -22.203 10.050 1.00 33.19 372 PRO A O 1
ATOM 2904 N N . THR A 1 373 ? 12.150 -21.905 10.527 1.00 32.38 373 THR A N 1
ATOM 2905 C CA . THR A 1 373 ? 12.757 -22.512 9.322 1.00 32.38 373 THR A CA 1
ATOM 2906 C C . THR A 1 373 ? 12.525 -24.033 9.188 1.00 32.38 373 THR A C 1
ATOM 2908 O O . THR A 1 373 ? 13.362 -24.766 8.671 1.00 32.38 373 THR A O 1
ATOM 2911 N N . GLY A 1 374 ? 11.367 -24.535 9.629 1.00 31.62 374 GLY A N 1
ATOM 2912 C CA . GLY A 1 374 ? 11.030 -25.960 9.700 1.00 31.62 374 GLY A CA 1
ATOM 2913 C C . GLY A 1 374 ? 9.662 -26.362 9.139 1.00 31.62 374 GLY A C 1
ATOM 2914 O O . GLY A 1 374 ? 9.244 -27.490 9.378 1.00 31.62 374 GLY A O 1
ATOM 2915 N N . ALA A 1 375 ? 8.954 -25.503 8.400 1.00 32.88 375 ALA A N 1
ATOM 2916 C CA . ALA A 1 375 ? 7.634 -25.829 7.844 1.00 32.88 375 ALA A CA 1
ATOM 2917 C C . ALA A 1 375 ? 7.620 -25.791 6.304 1.00 32.88 375 ALA A C 1
ATOM 2919 O O . ALA A 1 375 ? 6.940 -24.973 5.691 1.00 32.88 375 ALA A O 1
ATOM 2920 N N . LEU A 1 376 ? 8.375 -26.694 5.671 1.00 39.91 376 LEU A N 1
ATOM 2921 C CA . LEU A 1 376 ? 8.226 -27.019 4.248 1.00 39.91 376 LEU A CA 1
ATOM 2922 C C . LEU A 1 376 ? 7.823 -28.493 4.091 1.00 39.91 376 LEU A C 1
ATOM 2924 O O . LEU A 1 376 ? 8.672 -29.374 3.983 1.00 39.91 376 LEU A O 1
ATOM 2928 N N . ALA A 1 377 ? 6.511 -28.744 4.081 1.00 27.31 377 ALA A N 1
ATOM 2929 C CA . ALA A 1 377 ? 5.846 -29.871 3.414 1.00 27.31 377 ALA A CA 1
ATOM 2930 C C . ALA A 1 377 ? 4.341 -29.533 3.235 1.00 27.31 377 ALA A C 1
ATOM 2932 O O . ALA A 1 377 ? 3.811 -28.744 4.016 1.00 27.31 377 ALA A O 1
ATOM 2933 N N . PRO A 1 378 ? 3.657 -30.048 2.194 1.00 45.84 378 PRO A N 1
ATOM 2934 C CA . PRO A 1 378 ? 2.442 -29.438 1.645 1.00 45.84 378 PRO A CA 1
ATOM 2935 C C . PRO A 1 378 ? 1.135 -29.807 2.385 1.00 45.84 378 PRO A C 1
ATOM 2937 O O . PRO A 1 378 ? 1.048 -30.871 2.989 1.00 45.84 378 PRO A O 1
ATOM 2940 N N . ALA A 1 379 ? 0.107 -28.962 2.173 1.00 30.98 379 ALA A N 1
ATOM 2941 C CA . ALA A 1 379 ? -1.336 -29.082 2.484 1.00 30.98 379 ALA A CA 1
ATOM 2942 C C . ALA A 1 379 ? -1.872 -28.439 3.791 1.00 30.98 379 ALA A C 1
ATOM 2944 O O . ALA A 1 379 ? -1.368 -28.678 4.880 1.00 30.98 379 ALA A O 1
ATOM 2945 N N . GLY A 1 380 ? -2.976 -27.682 3.645 1.00 28.27 380 GLY A N 1
ATOM 2946 C CA . GLY A 1 380 ? -3.844 -27.156 4.716 1.00 28.27 380 GLY A CA 1
ATOM 2947 C C . GLY A 1 380 ? -3.704 -25.642 4.919 1.00 28.27 380 GLY A C 1
ATOM 2948 O O . GLY A 1 380 ? -2.749 -25.176 5.519 1.00 28.27 380 GLY A O 1
ATOM 2949 N N . MET A 1 381 ? -4.611 -24.794 4.421 1.00 37.56 381 MET A N 1
ATOM 2950 C CA . MET A 1 381 ? -5.810 -24.426 5.192 1.00 37.56 381 MET A CA 1
ATOM 2951 C C . MET A 1 381 ? -5.874 -25.143 6.544 1.00 37.56 381 MET A C 1
ATOM 2953 O O . MET A 1 381 ? -6.244 -26.312 6.597 1.00 37.56 381 MET A O 1
ATOM 2957 N N . SER A 1 382 ? -5.544 -24.456 7.638 1.00 38.56 382 SER A N 1
ATOM 2958 C CA . SER A 1 382 ? -6.108 -24.868 8.920 1.00 38.56 382 SER A CA 1
ATOM 2959 C C . SER A 1 382 ? -7.591 -24.513 8.876 1.00 38.56 382 SER A C 1
ATOM 2961 O O . SER A 1 382 ? -7.944 -23.332 8.857 1.00 38.56 382 SER A O 1
ATOM 2963 N N . THR A 1 383 ? -8.446 -25.526 8.799 1.00 44.56 383 THR A N 1
ATOM 2964 C CA . THR A 1 383 ? -9.859 -25.408 9.168 1.00 44.56 383 THR A CA 1
ATOM 2965 C C . THR A 1 383 ? -9.968 -24.838 10.587 1.00 44.56 383 THR A C 1
ATOM 2967 O O . THR A 1 383 ? -9.078 -25.130 11.394 1.00 44.56 383 THR A O 1
ATOM 2970 N N . PRO A 1 384 ? -11.010 -24.041 10.899 1.00 52.88 384 PRO A N 1
ATOM 2971 C CA . PRO A 1 384 ? -11.252 -23.602 12.268 1.00 52.88 384 PRO A CA 1
ATOM 2972 C C . PRO A 1 384 ? -11.283 -24.808 13.214 1.00 52.88 384 PRO A C 1
ATOM 2974 O O . PRO A 1 384 ? -11.722 -25.894 12.825 1.00 52.88 384 PRO A O 1
ATOM 2977 N N . SER A 1 385 ? -10.783 -24.641 14.434 1.00 68.50 385 SER A N 1
ATOM 2978 C CA . SER A 1 385 ? -10.863 -25.695 15.448 1.00 68.50 385 SER A CA 1
ATOM 2979 C C . SER A 1 385 ? -12.319 -25.960 15.850 1.00 68.50 385 SER A C 1
ATOM 2981 O O . SER A 1 385 ? -13.188 -25.105 15.671 1.00 68.50 385 SER A O 1
ATOM 2983 N N . ASP A 1 386 ? -12.591 -27.126 16.442 1.00 72.88 386 ASP A N 1
ATOM 2984 C CA . ASP A 1 386 ? -13.926 -27.447 16.971 1.00 72.88 386 ASP A CA 1
ATOM 2985 C C . ASP A 1 386 ? -14.410 -26.384 17.976 1.00 72.88 386 ASP A C 1
ATOM 2987 O O . ASP A 1 386 ? -15.589 -26.041 17.997 1.00 72.88 386 ASP A O 1
ATOM 2991 N N . LEU A 1 387 ? -13.488 -25.803 18.750 1.00 77.44 387 LEU A N 1
ATOM 2992 C CA . LEU A 1 387 ? -13.750 -24.725 19.704 1.00 77.44 387 LEU A CA 1
ATOM 2993 C C . LEU A 1 387 ? -14.139 -23.404 19.012 1.00 77.44 387 LEU A C 1
ATOM 2995 O O . LEU A 1 387 ? -15.089 -22.738 19.424 1.00 77.44 387 LEU A O 1
ATOM 2999 N N . GLU A 1 388 ? -13.444 -23.034 17.932 1.00 83.25 388 GLU A N 1
ATOM 3000 C CA . GLU A 1 388 ? -13.768 -21.849 17.123 1.00 83.25 388 GLU A CA 1
ATOM 3001 C C . GLU A 1 388 ? -15.129 -22.010 16.426 1.00 83.25 388 GLU A C 1
ATOM 3003 O O . GLU A 1 388 ? -15.943 -21.086 16.446 1.00 83.25 388 GLU A O 1
ATOM 3008 N N . HIS A 1 389 ? -15.412 -23.197 15.878 1.00 75.94 389 HIS A N 1
ATOM 3009 C CA . HIS A 1 389 ? -16.718 -23.534 15.305 1.00 75.94 389 HIS A CA 1
ATOM 3010 C C . HIS A 1 389 ? -17.837 -23.480 16.349 1.00 75.94 389 HIS A C 1
ATOM 3012 O O . HIS A 1 389 ? -18.880 -22.874 16.105 1.00 75.94 389 HIS A O 1
ATOM 3018 N N . GLN A 1 390 ? -17.608 -24.055 17.530 1.00 80.88 390 GLN A N 1
ATOM 3019 C CA . GLN A 1 390 ? -18.584 -24.063 18.613 1.00 80.88 390 GLN A CA 1
ATOM 3020 C C . GLN A 1 390 ? -18.911 -22.645 19.100 1.00 80.88 390 GLN A C 1
ATOM 3022 O O . GLN A 1 390 ? -20.079 -22.345 19.351 1.00 80.88 390 GLN A O 1
ATOM 3027 N N . LEU A 1 391 ? -17.921 -21.747 19.182 1.00 92.06 391 LEU A N 1
ATOM 3028 C CA . LEU A 1 391 ? -18.167 -20.347 19.536 1.00 92.06 391 LEU A CA 1
ATOM 3029 C C . LEU A 1 391 ? -19.030 -19.632 18.485 1.00 92.06 391 LEU A C 1
ATOM 3031 O O . LEU A 1 391 ? -19.974 -18.927 18.845 1.00 92.06 391 LEU A O 1
ATOM 3035 N N . VAL A 1 392 ? -18.751 -19.836 17.191 1.00 86.81 392 VAL A N 1
ATOM 3036 C CA . VAL A 1 392 ? -19.570 -19.275 16.099 1.00 86.81 392 VAL A CA 1
ATOM 3037 C C . VAL A 1 392 ? -21.007 -19.794 16.164 1.00 86.81 392 VAL A C 1
ATOM 3039 O O . VAL A 1 392 ? -21.945 -19.007 16.030 1.00 86.81 392 VAL A O 1
ATOM 3042 N N . ASP A 1 393 ? -21.196 -21.091 16.407 1.00 81.94 393 ASP A N 1
ATOM 3043 C CA . ASP A 1 393 ? -22.524 -21.698 16.513 1.00 81.94 393 ASP A CA 1
ATOM 3044 C C . ASP A 1 393 ? -23.320 -21.129 17.692 1.00 81.94 393 ASP A C 1
ATOM 3046 O O . ASP A 1 393 ? -24.498 -20.808 17.535 1.00 81.94 393 ASP A O 1
ATOM 3050 N N . LEU A 1 394 ? -22.686 -20.949 18.853 1.00 92.50 394 LEU A N 1
ATOM 3051 C CA . LEU A 1 394 ? -23.315 -20.339 20.026 1.00 92.50 394 LEU A CA 1
ATOM 3052 C C . LEU A 1 394 ? -23.714 -18.877 19.764 1.00 92.50 394 LEU A C 1
ATOM 3054 O O . LEU A 1 394 ? -24.843 -18.485 20.063 1.00 92.50 394 LEU A O 1
ATOM 3058 N N . ILE A 1 395 ? -22.830 -18.083 19.146 1.00 95.38 395 ILE A N 1
ATOM 3059 C CA . ILE A 1 395 ? -23.132 -16.697 18.747 1.00 95.38 395 ILE A CA 1
ATOM 3060 C C . ILE A 1 395 ? -24.324 -16.668 17.783 1.00 95.38 395 ILE A C 1
ATOM 3062 O O . ILE A 1 395 ? -25.249 -15.874 17.952 1.00 95.38 395 ILE A O 1
ATOM 3066 N N . ASN A 1 396 ? -24.335 -17.550 16.783 1.00 90.25 396 ASN A N 1
ATOM 3067 C CA . ASN A 1 396 ? -25.406 -17.610 15.794 1.00 90.25 396 ASN A CA 1
ATOM 3068 C C . ASN A 1 396 ? -26.736 -18.093 16.381 1.00 90.25 396 ASN A C 1
ATOM 3070 O O . ASN A 1 396 ? -27.784 -17.582 15.986 1.00 90.25 396 ASN A O 1
ATOM 3074 N N . GLN A 1 397 ? -26.722 -19.019 17.342 1.00 85.56 397 GLN A N 1
ATOM 3075 C CA . GLN A 1 397 ? -27.924 -19.417 18.080 1.00 85.56 397 GLN A CA 1
ATOM 3076 C C . GLN A 1 397 ? -28.527 -18.234 18.846 1.00 85.56 397 GLN A C 1
ATOM 3078 O O . GLN A 1 397 ? -29.743 -18.042 18.800 1.00 85.56 397 GLN A O 1
ATOM 3083 N N . GLU A 1 398 ? -27.695 -17.406 19.480 1.00 92.00 398 GLU A N 1
ATOM 3084 C CA . GLU A 1 398 ? -28.154 -16.211 20.192 1.00 92.00 398 GLU A CA 1
ATOM 3085 C C . GLU A 1 398 ? -28.671 -15.125 19.237 1.00 92.00 398 GLU A C 1
ATOM 3087 O O . GLU A 1 398 ? -29.723 -14.531 19.473 1.00 92.00 398 GLU A O 1
ATOM 3092 N N . ARG A 1 399 ? -28.003 -14.912 18.096 1.00 96.38 399 ARG A N 1
ATOM 3093 C CA . ARG A 1 399 ? -28.502 -14.006 17.047 1.00 96.38 399 ARG A CA 1
ATOM 3094 C C . ARG A 1 399 ? -29.877 -14.448 16.542 1.00 96.38 399 ARG A C 1
ATOM 3096 O O . ARG A 1 399 ? -30.801 -13.638 16.476 1.00 96.38 399 ARG A O 1
ATOM 3103 N N . VAL A 1 400 ? -30.050 -15.740 16.258 1.00 90.56 400 VAL A N 1
ATOM 3104 C CA . VAL A 1 400 ? -31.330 -16.299 15.795 1.00 90.56 400 VAL A CA 1
ATOM 3105 C C . VAL A 1 400 ? -32.416 -16.212 16.872 1.00 90.56 400 VAL A C 1
ATOM 3107 O O . VAL A 1 400 ? -33.558 -15.888 16.542 1.00 90.56 400 VAL A O 1
ATOM 3110 N N . SER A 1 401 ? -32.090 -16.431 18.153 1.00 93.69 401 SER A N 1
ATOM 3111 C CA . SER A 1 401 ? -33.059 -16.317 19.260 1.00 93.69 401 SER A CA 1
ATOM 3112 C C . SER A 1 401 ? -33.642 -14.899 19.387 1.00 93.69 401 SER A C 1
ATOM 3114 O O . SER A 1 401 ? -34.789 -14.734 19.809 1.00 93.69 401 SER A O 1
ATOM 3116 N N . ARG A 1 402 ? -32.887 -13.887 18.936 1.00 94.56 402 ARG A N 1
ATOM 3117 C CA . ARG A 1 402 ? -33.269 -12.466 18.894 1.00 94.56 402 ARG A CA 1
ATOM 3118 C C . ARG A 1 402 ? -33.809 -11.996 17.539 1.00 94.56 402 ARG A C 1
ATOM 3120 O O . ARG A 1 402 ? -34.109 -10.816 17.381 1.00 9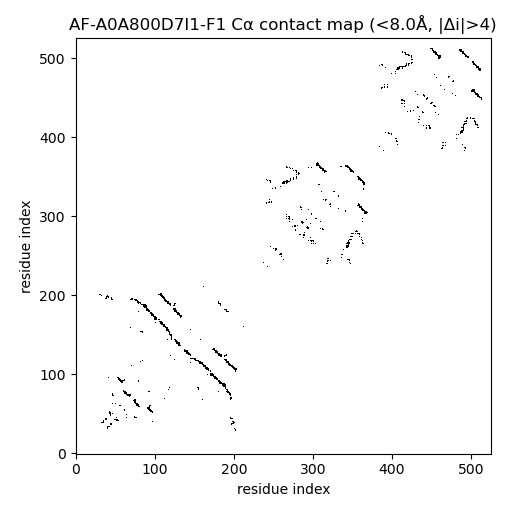4.56 402 ARG A O 1
ATOM 3127 N N . GLY A 1 403 ? -33.964 -12.900 16.569 1.00 93.31 403 GLY A N 1
ATOM 3128 C CA . GLY A 1 403 ? -34.501 -12.590 15.240 1.00 93.31 403 GLY A CA 1
ATOM 3129 C C . GLY A 1 403 ? -33.500 -11.960 14.263 1.00 93.31 403 GLY A C 1
ATOM 3130 O O . GLY A 1 403 ? -33.921 -11.373 13.268 1.00 93.31 403 GLY A O 1
ATOM 3131 N N . LEU A 1 404 ? -32.196 -12.073 14.525 1.00 93.56 404 LEU A N 1
ATOM 3132 C CA . LEU A 1 404 ? -31.124 -11.598 13.649 1.00 93.56 404 LEU A CA 1
ATOM 3133 C C . LEU A 1 404 ? -30.647 -12.700 12.692 1.00 93.56 404 LEU A C 1
ATOM 3135 O O . LEU A 1 404 ? -30.804 -13.895 12.951 1.00 93.56 404 LEU A O 1
ATOM 3139 N N . SER 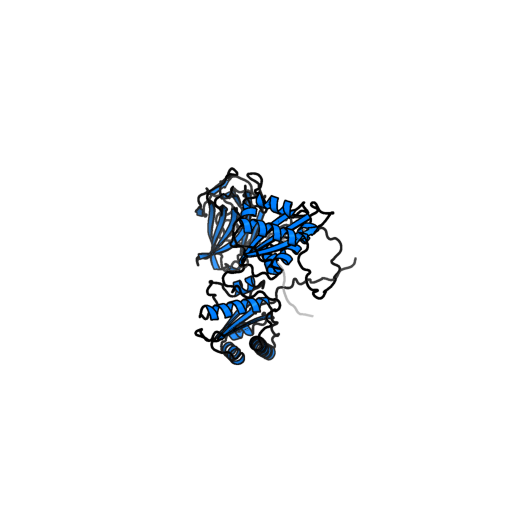A 1 405 ? -30.018 -12.290 11.587 1.00 84.00 405 SER A N 1
ATOM 3140 C CA . SER A 1 405 ? -29.376 -13.230 10.659 1.00 84.00 405 SER A CA 1
ATOM 3141 C C . SER A 1 405 ? -28.078 -13.794 11.255 1.00 84.00 405 SER A C 1
ATOM 3143 O O . SER A 1 405 ? -27.333 -13.041 11.898 1.00 84.00 405 SER A O 1
ATOM 3145 N N . PRO A 1 406 ? -27.772 -15.087 11.037 1.00 76.19 406 PRO A N 1
ATOM 3146 C CA . PRO A 1 406 ? -26.505 -15.665 11.466 1.00 76.19 406 PRO A CA 1
ATOM 3147 C C . PRO A 1 406 ? -25.329 -15.048 10.695 1.00 76.19 406 PRO A C 1
ATOM 3149 O O . PRO A 1 406 ? -25.443 -14.714 9.515 1.00 76.19 406 PRO A O 1
ATOM 3152 N N . LEU A 1 407 ? -24.191 -14.920 11.369 1.00 84.62 407 LEU A N 1
ATOM 3153 C CA . LEU A 1 407 ? -22.915 -14.512 10.794 1.00 84.62 407 LEU A CA 1
ATOM 3154 C C . LEU A 1 407 ? -22.299 -15.671 10.002 1.00 84.62 407 LEU A C 1
ATOM 3156 O O . LEU A 1 407 ? -22.334 -16.828 10.428 1.00 84.62 407 LEU A O 1
ATOM 3160 N N . THR A 1 408 ? -21.688 -15.344 8.867 1.00 75.25 408 THR A N 1
ATOM 3161 C CA . THR A 1 408 ? -20.961 -16.286 8.008 1.00 75.25 408 THR A CA 1
ATOM 3162 C C . THR A 1 408 ? -19.462 -16.183 8.276 1.00 75.25 408 THR A C 1
ATOM 3164 O O . THR A 1 408 ? -18.907 -15.087 8.303 1.00 75.25 408 THR A O 1
ATOM 3167 N N . MET A 1 409 ? -18.787 -17.315 8.479 1.00 71.00 409 MET A N 1
ATOM 3168 C CA . MET A 1 409 ? -17.336 -17.318 8.689 1.00 71.00 409 MET A CA 1
ATOM 3169 C C . MET A 1 409 ? -16.587 -16.800 7.453 1.00 71.00 409 MET A C 1
ATOM 3171 O O . MET A 1 409 ? -16.832 -17.264 6.340 1.00 71.00 409 MET A O 1
ATOM 3175 N N . ASP A 1 410 ? -15.641 -15.883 7.658 1.00 74.94 410 ASP A N 1
ATOM 3176 C CA . ASP A 1 410 ? -14.778 -15.323 6.616 1.00 74.94 410 ASP A CA 1
ATOM 3177 C C . ASP A 1 410 ? -13.301 -15.613 6.925 1.00 74.94 410 ASP A C 1
ATOM 3179 O O . ASP A 1 410 ? -12.770 -15.239 7.973 1.00 74.94 410 ASP A O 1
ATOM 3183 N N . GLY A 1 411 ? -12.611 -16.270 5.988 1.00 55.00 411 GLY A N 1
ATOM 3184 C CA . GLY A 1 411 ? -11.221 -16.704 6.165 1.00 55.00 411 GLY A CA 1
ATOM 3185 C C . GLY A 1 411 ? -10.213 -15.567 6.388 1.00 55.00 411 GLY A C 1
ATOM 3186 O O . GLY A 1 411 ? -9.178 -15.780 7.018 1.00 55.00 411 GLY A O 1
ATOM 3187 N N . ARG A 1 412 ? -10.513 -14.347 5.929 1.00 66.06 412 ARG A N 1
ATOM 3188 C CA . ARG A 1 412 ? -9.666 -13.159 6.130 1.00 66.06 412 ARG A CA 1
ATOM 3189 C C . ARG A 1 412 ? -9.787 -12.658 7.563 1.00 66.06 412 ARG A C 1
ATOM 3191 O O . ARG A 1 412 ? -8.786 -12.362 8.212 1.00 66.06 412 ARG A O 1
ATOM 3198 N N . LEU A 1 413 ? -11.012 -12.634 8.088 1.00 73.50 413 LEU A N 1
ATOM 3199 C CA . LEU A 1 413 ? -11.271 -12.291 9.486 1.00 73.50 413 LEU A CA 1
ATOM 3200 C C . LEU A 1 413 ? -10.685 -13.344 10.432 1.00 73.50 413 LEU A C 1
ATOM 3202 O O . LEU A 1 413 ? -10.068 -12.976 11.426 1.00 73.50 413 LEU A O 1
ATOM 3206 N N . MET A 1 414 ? -10.805 -14.634 10.094 1.00 75.50 414 MET A N 1
ATOM 3207 C CA . MET A 1 414 ? -10.168 -15.743 10.822 1.00 75.50 414 MET A CA 1
ATOM 3208 C C . MET A 1 414 ? -8.646 -15.563 10.900 1.00 75.50 414 MET A C 1
ATOM 3210 O O . MET A 1 414 ? -8.058 -15.666 11.973 1.00 75.50 414 MET A O 1
ATOM 3214 N N . GLN A 1 415 ? -7.995 -15.232 9.779 1.00 66.44 415 GLN A N 1
ATOM 3215 C CA . GLN A 1 415 ? -6.552 -14.983 9.746 1.00 66.44 415 GLN A CA 1
ATOM 3216 C C . GLN A 1 415 ? -6.158 -13.787 10.623 1.00 66.44 415 GLN A C 1
ATOM 3218 O O . GLN A 1 415 ? -5.184 -13.863 11.373 1.00 66.44 415 GLN A O 1
ATOM 3223 N N . ALA A 1 416 ? -6.904 -12.686 10.540 1.00 72.81 416 ALA A N 1
ATOM 3224 C CA . ALA A 1 416 ? -6.644 -11.502 11.347 1.00 72.81 416 ALA A CA 1
ATOM 3225 C C . ALA A 1 416 ? -6.865 -11.763 12.848 1.00 72.81 416 ALA A C 1
ATOM 3227 O O . ALA A 1 416 ? -6.125 -11.227 13.671 1.00 72.81 416 ALA A O 1
ATOM 3228 N N . ALA A 1 417 ? -7.872 -12.568 13.205 1.00 83.38 417 ALA A N 1
ATOM 3229 C CA . ALA A 1 417 ? -8.151 -12.972 14.581 1.00 83.38 417 ALA A CA 1
ATOM 3230 C C . ALA A 1 417 ? -7.042 -13.876 15.126 1.00 83.38 417 ALA A C 1
ATOM 3232 O O . ALA A 1 417 ? -6.547 -13.651 16.226 1.00 83.38 417 ALA A O 1
ATOM 3233 N N . ARG A 1 418 ? -6.585 -14.837 14.317 1.00 80.75 418 ARG A N 1
ATOM 3234 C CA . ARG A 1 418 ? -5.524 -15.773 14.687 1.00 80.75 418 ARG A CA 1
ATOM 3235 C C . ARG A 1 418 ? -4.205 -15.089 14.983 1.00 80.75 418 ARG A C 1
ATOM 3237 O O . ARG A 1 418 ? -3.643 -15.317 16.045 1.00 80.75 418 ARG A O 1
ATOM 3244 N N . ARG A 1 419 ? -3.762 -14.190 14.101 1.00 75.50 419 ARG A N 1
ATOM 3245 C CA . ARG A 1 419 ? -2.530 -13.419 14.329 1.00 75.50 419 ARG A CA 1
ATOM 3246 C C . ARG A 1 419 ? -2.573 -12.648 15.643 1.00 75.50 419 ARG A C 1
ATOM 3248 O O . ARG A 1 419 ? -1.558 -12.541 16.312 1.00 75.50 419 ARG A O 1
ATOM 3255 N N . HIS A 1 420 ? -3.742 -12.128 16.011 1.00 85.00 420 HIS A N 1
ATOM 3256 C CA . HIS A 1 420 ? -3.889 -11.365 17.245 1.00 85.00 420 HIS A CA 1
ATOM 3257 C C . HIS A 1 420 ? -3.938 -12.250 18.493 1.00 85.00 420 HIS A C 1
ATOM 3259 O O . HIS A 1 420 ? -3.281 -11.943 19.481 1.00 85.00 420 HIS A O 1
ATOM 3265 N N . SER A 1 421 ? -4.648 -13.381 18.445 1.00 87.50 421 SER A N 1
ATOM 3266 C CA . SER A 1 421 ? -4.613 -14.376 19.525 1.00 87.50 421 SER A CA 1
ATOM 3267 C C . SER A 1 421 ? -3.204 -14.951 19.727 1.00 87.50 421 SER A C 1
ATOM 3269 O O . SER A 1 421 ? -2.781 -15.132 20.866 1.00 87.50 421 SER A O 1
ATOM 3271 N N . GLU A 1 422 ? -2.461 -15.200 18.643 1.00 78.31 422 GLU A N 1
ATOM 3272 C CA . GLU A 1 422 ? -1.065 -15.657 18.684 1.00 78.31 422 GLU A CA 1
ATOM 3273 C C . GLU A 1 422 ? -0.139 -14.584 19.269 1.00 78.31 422 GLU A C 1
ATOM 3275 O O . GLU A 1 422 ? 0.702 -14.905 20.107 1.00 78.31 422 GLU A O 1
ATOM 3280 N N . ASP A 1 423 ? -0.320 -13.318 18.887 1.00 80.19 423 ASP A N 1
ATOM 3281 C CA . ASP A 1 423 ? 0.442 -12.193 19.428 1.00 80.19 423 ASP A CA 1
ATOM 3282 C C . ASP A 1 423 ? 0.189 -12.000 20.930 1.00 80.19 423 ASP A C 1
ATOM 3284 O O . ASP A 1 423 ? 1.133 -12.005 21.717 1.00 80.19 423 ASP A O 1
ATOM 3288 N N . MET A 1 424 ? -1.076 -11.945 21.360 1.00 92.06 424 MET A N 1
ATOM 3289 C CA . MET A 1 424 ? -1.438 -11.854 22.781 1.00 92.06 424 MET A CA 1
ATOM 3290 C C . MET A 1 424 ? -0.862 -13.011 23.606 1.00 92.06 424 MET A C 1
ATOM 3292 O O . MET A 1 424 ? -0.337 -12.801 24.702 1.00 92.06 424 MET A O 1
ATOM 3296 N N . ALA A 1 425 ? -0.925 -14.233 23.071 1.00 87.50 425 ALA A N 1
ATOM 3297 C CA . ALA A 1 425 ? -0.403 -15.416 23.738 1.00 87.50 425 ALA A CA 1
ATOM 3298 C C . ALA A 1 425 ? 1.134 -15.453 23.776 1.00 87.50 425 ALA A C 1
ATOM 3300 O O . ALA A 1 425 ? 1.701 -15.950 24.747 1.00 87.50 425 ALA A O 1
ATOM 3301 N N . THR A 1 426 ? 1.816 -14.966 22.737 1.00 80.62 426 THR A N 1
ATOM 3302 C CA . THR A 1 426 ? 3.288 -15.016 22.627 1.00 80.62 426 THR A CA 1
ATOM 3303 C C . THR A 1 426 ? 3.950 -13.877 23.391 1.00 80.62 426 THR A C 1
ATOM 3305 O O . THR A 1 426 ? 4.935 -14.089 24.097 1.00 80.62 426 THR A O 1
ATOM 3308 N N . SER A 1 427 ? 3.387 -12.679 23.277 1.00 79.00 427 SER A N 1
ATOM 3309 C CA . SER A 1 427 ? 3.886 -11.450 23.898 1.00 79.00 427 SER A CA 1
ATOM 3310 C C . SER A 1 427 ? 3.321 -11.230 25.312 1.00 79.00 427 SER A C 1
ATOM 3312 O O . SER A 1 427 ? 3.579 -10.196 25.923 1.00 79.00 427 SER A O 1
ATOM 3314 N N . ASP A 1 428 ? 2.550 -12.199 25.817 1.00 90.50 428 ASP A N 1
ATOM 3315 C CA . ASP A 1 428 ? 1.924 -12.246 27.142 1.00 90.50 428 ASP A CA 1
ATOM 3316 C C . ASP A 1 428 ? 1.195 -10.952 27.546 1.00 90.50 428 ASP A C 1
ATOM 3318 O O . ASP A 1 428 ? 1.452 -10.344 28.587 1.00 90.50 428 ASP A O 1
ATOM 3322 N N . PHE A 1 429 ? 0.255 -10.518 26.705 1.00 94.31 429 PHE A N 1
ATOM 3323 C CA . PHE A 1 429 ? -0.602 -9.365 26.984 1.00 94.31 429 PHE A CA 1
ATOM 3324 C C . PHE A 1 429 ? -2.055 -9.644 26.594 1.00 94.31 429 PHE A C 1
ATOM 3326 O O . PHE A 1 429 ? -2.352 -10.587 25.868 1.00 94.31 429 PHE A O 1
ATOM 3333 N N . PHE A 1 430 ? -2.981 -8.814 27.079 1.00 93.44 430 PHE A N 1
ATOM 3334 C CA . PHE A 1 430 ? -4.393 -8.879 26.705 1.00 93.44 430 PHE A CA 1
ATOM 3335 C C . PHE A 1 430 ? -4.908 -7.482 26.346 1.00 93.44 430 PHE A C 1
ATOM 3337 O O . PHE A 1 430 ? -5.025 -6.616 27.215 1.00 93.44 430 PHE A O 1
ATOM 3344 N N . GLY A 1 431 ? -5.186 -7.244 25.062 1.00 81.69 431 GLY A N 1
ATOM 3345 C CA . GLY A 1 431 ? -5.661 -5.949 24.571 1.00 81.69 431 GLY A CA 1
ATOM 3346 C C . GLY A 1 431 ? -5.863 -5.906 23.055 1.00 81.69 431 GLY A C 1
ATOM 3347 O O . GLY A 1 431 ? -5.388 -6.774 22.333 1.00 81.69 431 GLY A O 1
ATOM 3348 N N . HIS A 1 432 ? -6.580 -4.889 22.570 1.00 76.06 432 HIS A N 1
ATOM 3349 C CA . HIS A 1 432 ? -6.913 -4.718 21.144 1.00 76.06 432 HIS A CA 1
ATOM 3350 C C . HIS A 1 432 ? -5.734 -4.260 20.276 1.00 76.06 432 HIS A C 1
ATOM 3352 O O . HIS A 1 432 ? -5.677 -4.550 19.077 1.00 76.06 432 HIS A O 1
ATOM 3358 N N . THR A 1 433 ? -4.789 -3.536 20.870 1.00 79.94 433 THR A N 1
ATOM 3359 C CA . THR A 1 433 ? -3.564 -3.099 20.198 1.00 79.94 433 THR A CA 1
ATOM 3360 C C . THR A 1 433 ? -2.547 -4.231 20.233 1.00 79.94 433 THR A C 1
ATOM 3362 O O . THR A 1 433 ? -2.277 -4.755 21.309 1.00 79.94 433 THR A O 1
ATOM 3365 N N . GLY A 1 434 ? -2.014 -4.613 19.071 1.00 64.88 434 GLY A N 1
ATOM 3366 C CA . GLY A 1 434 ? -0.968 -5.631 18.968 1.00 64.88 434 GLY A CA 1
ATOM 3367 C C . GLY A 1 434 ? 0.341 -5.179 19.616 1.00 64.88 434 GLY A C 1
ATOM 3368 O O . GLY A 1 434 ? 0.559 -3.981 19.820 1.00 64.88 434 GLY A O 1
ATOM 3369 N N . SER A 1 435 ? 1.241 -6.120 19.896 1.00 67.56 435 SER A N 1
ATOM 3370 C CA . SER A 1 435 ? 2.600 -5.825 20.375 1.00 67.56 435 SER A CA 1
ATOM 3371 C C . SER A 1 435 ? 3.406 -4.988 19.370 1.00 67.56 435 SER A C 1
ATOM 3373 O O . SER A 1 435 ? 4.283 -4.218 19.760 1.00 67.56 435 SER A O 1
ATOM 3375 N N . ASP A 1 436 ? 3.046 -5.076 18.087 1.00 55.75 436 ASP A N 1
ATOM 3376 C CA . ASP A 1 436 ? 3.561 -4.275 16.973 1.00 55.75 436 ASP A CA 1
ATOM 3377 C C . ASP A 1 436 ? 2.865 -2.907 16.814 1.00 55.75 436 ASP A C 1
ATOM 3379 O O . ASP A 1 436 ? 3.138 -2.172 15.866 1.00 55.75 436 ASP A O 1
ATOM 3383 N N . GLY A 1 437 ? 1.942 -2.560 17.716 1.00 54.31 437 GLY A N 1
ATOM 3384 C CA . GLY A 1 437 ? 1.143 -1.337 17.651 1.00 54.31 437 GLY A CA 1
ATOM 3385 C C . GLY A 1 437 ? -0.038 -1.400 16.678 1.00 54.31 437 GLY A C 1
ATOM 3386 O O . GLY A 1 437 ? -0.768 -0.417 16.546 1.00 54.31 437 GLY A O 1
ATOM 3387 N N . SER A 1 438 ? -0.271 -2.530 16.002 1.00 53.62 438 SER A N 1
ATOM 3388 C CA . SER A 1 438 ? -1.385 -2.666 15.062 1.00 53.62 438 SER A CA 1
ATOM 3389 C C . SER A 1 438 ? -2.743 -2.557 15.757 1.00 53.62 438 SER A C 1
ATOM 3391 O O . SER A 1 438 ? -2.952 -3.075 16.855 1.00 53.62 438 SER A O 1
ATOM 3393 N N . ASN A 1 439 ? -3.710 -1.924 15.092 1.00 78.56 439 ASN A N 1
ATOM 3394 C CA . ASN A 1 439 ? -5.103 -1.912 15.539 1.00 78.56 439 ASN A CA 1
ATOM 3395 C C . ASN A 1 439 ? -5.937 -3.009 14.830 1.00 78.56 439 ASN A C 1
ATOM 3397 O O . ASN A 1 439 ? -5.527 -3.529 13.782 1.00 78.56 439 ASN A O 1
ATOM 3401 N N . PRO A 1 440 ? -7.123 -3.368 15.359 1.00 70.38 440 PRO A N 1
ATOM 3402 C CA . PRO A 1 440 ? -7.928 -4.470 14.832 1.00 70.38 440 PRO A CA 1
ATOM 3403 C C . PRO A 1 440 ? -8.332 -4.333 13.362 1.00 70.38 440 PRO A C 1
ATOM 3405 O O . PRO A 1 440 ? -8.325 -5.335 12.639 1.00 70.38 440 PRO A O 1
ATOM 3408 N N . ILE A 1 441 ? -8.639 -3.108 12.921 1.00 71.19 441 ILE A N 1
ATOM 3409 C CA . ILE A 1 441 ? -9.054 -2.796 11.547 1.00 71.19 441 ILE A CA 1
ATOM 3410 C C . ILE A 1 441 ? -7.870 -2.910 10.595 1.00 71.19 441 ILE A C 1
ATOM 3412 O O . ILE A 1 441 ? -8.001 -3.490 9.520 1.00 71.19 441 ILE A O 1
ATOM 3416 N N . TYR A 1 442 ? -6.695 -2.428 11.003 1.00 58.56 442 TYR A N 1
ATOM 3417 C CA . TYR A 1 442 ? -5.459 -2.625 10.253 1.00 58.56 442 TYR A CA 1
ATOM 3418 C C . TYR A 1 442 ? -5.173 -4.118 10.058 1.00 58.56 442 TYR A C 1
ATOM 3420 O O . TYR A 1 442 ? -4.902 -4.539 8.936 1.00 58.56 442 TYR A O 1
ATOM 3428 N N . ARG A 1 443 ? -5.322 -4.950 11.101 1.00 72.50 443 ARG A N 1
ATOM 3429 C CA . ARG A 1 443 ? -5.152 -6.411 10.975 1.00 72.50 443 ARG A CA 1
ATOM 3430 C C . ARG A 1 443 ? -6.177 -7.041 10.023 1.00 72.50 443 ARG A C 1
ATOM 3432 O O . ARG A 1 443 ? -5.805 -7.908 9.237 1.00 72.50 443 ARG A O 1
ATOM 3439 N N . MET A 1 444 ? -7.437 -6.594 10.047 1.00 71.69 444 MET A N 1
ATOM 3440 C CA . MET A 1 444 ? -8.484 -7.044 9.112 1.00 71.69 444 MET A CA 1
ATOM 3441 C C . MET A 1 444 ? -8.175 -6.656 7.661 1.00 71.69 444 MET A C 1
ATOM 3443 O O . MET A 1 444 ? -8.258 -7.503 6.771 1.00 71.69 444 MET A O 1
ATOM 3447 N N . ARG A 1 445 ? -7.753 -5.407 7.424 1.00 57.34 445 ARG A N 1
ATOM 3448 C CA . ARG A 1 445 ? -7.358 -4.905 6.097 1.00 57.34 445 ARG A CA 1
ATOM 3449 C C . ARG A 1 445 ? -6.105 -5.595 5.573 1.00 57.34 445 ARG A C 1
ATOM 3451 O O . ARG A 1 445 ? -6.089 -6.019 4.425 1.00 57.34 445 ARG A O 1
ATOM 3458 N N . LYS A 1 446 ? -5.098 -5.793 6.428 1.00 53.84 446 LYS A N 1
ATOM 3459 C CA . LYS A 1 446 ? -3.872 -6.547 6.118 1.00 53.84 446 LYS A CA 1
ATOM 3460 C C . LYS A 1 446 ? -4.161 -8.012 5.781 1.00 53.84 446 LYS A C 1
ATOM 3462 O O . LYS A 1 446 ? -3.422 -8.613 5.014 1.00 53.84 446 LYS A O 1
ATOM 3467 N N . ALA A 1 447 ? -5.240 -8.581 6.320 1.00 49.41 447 ALA A N 1
ATOM 3468 C CA . ALA A 1 447 ? -5.736 -9.903 5.936 1.00 49.41 447 ALA A CA 1
ATOM 3469 C C . ALA A 1 447 ? -6.638 -9.888 4.680 1.00 49.41 447 ALA A C 1
ATOM 3471 O O . ALA A 1 447 ? -7.135 -10.934 4.267 1.00 49.41 447 ALA A O 1
ATOM 3472 N N . GLY A 1 448 ? -6.853 -8.725 4.054 1.00 48.72 448 GLY A N 1
ATOM 3473 C CA . GLY A 1 448 ? -7.605 -8.562 2.806 1.00 48.72 448 GLY A CA 1
ATOM 3474 C C . GLY A 1 448 ? -9.109 -8.316 2.973 1.00 48.72 448 GLY A C 1
ATOM 3475 O O . GLY A 1 448 ? -9.860 -8.469 2.005 1.00 48.72 448 GLY A O 1
ATOM 3476 N N . TYR A 1 449 ? -9.591 -7.991 4.180 1.00 56.53 449 TYR A N 1
ATOM 3477 C CA . TYR A 1 449 ? -10.993 -7.625 4.397 1.00 56.53 449 TYR A CA 1
ATOM 3478 C C . TYR A 1 449 ? -11.193 -6.110 4.151 1.00 56.53 449 TYR A C 1
ATOM 3480 O O . TYR A 1 449 ? -10.641 -5.302 4.898 1.00 56.53 449 TYR A O 1
ATOM 3488 N N . PRO A 1 450 ? -11.945 -5.697 3.109 1.00 47.62 450 PRO A N 1
ATOM 3489 C CA . PRO A 1 450 ? -11.899 -4.330 2.569 1.00 47.62 450 PRO A CA 1
ATOM 3490 C C . PRO A 1 450 ? -12.732 -3.287 3.338 1.00 47.62 450 PRO A C 1
ATOM 3492 O O . PRO A 1 450 ? -12.699 -2.112 2.983 1.00 47.62 450 PRO A O 1
ATOM 3495 N N . LEU A 1 451 ? -13.482 -3.682 4.374 1.00 56.56 451 LEU A N 1
ATOM 3496 C CA . LEU A 1 451 ? -14.391 -2.805 5.127 1.00 56.56 451 LEU A CA 1
ATOM 3497 C C . LEU A 1 451 ? -14.106 -2.790 6.634 1.00 56.56 451 LEU A C 1
ATOM 3499 O O . LEU A 1 451 ? -13.329 -3.594 7.145 1.00 56.56 451 LEU A O 1
ATOM 3503 N N . GLY A 1 452 ? -14.758 -1.855 7.331 1.00 64.06 452 GLY A N 1
ATOM 3504 C CA . GLY A 1 452 ? -14.769 -1.783 8.789 1.00 64.06 452 GLY A CA 1
ATOM 3505 C C . GLY A 1 452 ? -15.530 -2.938 9.445 1.00 64.06 452 GLY A C 1
ATOM 3506 O O . GLY A 1 452 ? -16.316 -3.653 8.818 1.00 64.06 452 GLY A O 1
ATOM 3507 N N . GLY A 1 453 ? -15.272 -3.097 10.732 1.00 79.50 453 GLY A N 1
ATOM 3508 C CA . GLY A 1 453 ? -15.893 -4.073 11.609 1.00 79.50 453 GLY A CA 1
ATOM 3509 C C . GLY A 1 453 ? -15.446 -3.804 13.037 1.00 79.50 453 GLY A C 1
ATOM 3510 O O . GLY A 1 453 ? -14.967 -2.709 13.325 1.00 79.50 453 GLY A O 1
ATOM 3511 N N . ASP A 1 454 ? -15.572 -4.791 13.906 1.00 86.56 454 ASP A N 1
ATOM 3512 C CA . ASP A 1 454 ? -15.198 -4.657 15.310 1.00 86.56 454 ASP A CA 1
ATOM 3513 C C . ASP A 1 454 ? -14.487 -5.919 15.813 1.00 86.56 454 ASP A C 1
ATOM 3515 O O . ASP A 1 454 ? -14.493 -6.964 15.151 1.00 86.56 454 ASP A O 1
ATOM 3519 N N . GLU A 1 455 ? -13.842 -5.818 16.971 1.00 92.69 455 GLU A N 1
ATOM 3520 C CA . GLU A 1 455 ? -13.112 -6.905 17.612 1.00 92.69 455 GLU A CA 1
ATOM 3521 C C . GLU A 1 455 ? -13.576 -7.120 19.052 1.00 92.69 455 GLU A C 1
ATOM 3523 O O . GLU A 1 455 ? -13.636 -6.191 19.851 1.00 92.69 455 GLU A O 1
ATOM 3528 N N . LEU A 1 456 ? -13.828 -8.378 19.406 1.00 94.81 456 LEU A N 1
ATOM 3529 C CA . LEU A 1 456 ? -14.073 -8.804 20.776 1.00 94.81 456 LEU A CA 1
ATOM 3530 C C . LEU A 1 456 ? -12.961 -9.739 21.229 1.00 94.81 456 LEU A C 1
ATOM 3532 O O . LEU A 1 456 ? -12.536 -10.624 20.486 1.00 94.81 456 LEU A O 1
ATOM 3536 N N . LEU A 1 457 ? -12.516 -9.554 22.469 1.00 95.62 457 LEU A N 1
ATOM 3537 C CA . LEU A 1 457 ? -11.467 -10.358 23.081 1.00 95.62 457 LEU A CA 1
ATOM 3538 C C . LEU A 1 457 ? -11.995 -11.052 24.335 1.00 95.62 457 LEU A C 1
ATOM 3540 O O . LEU A 1 457 ? -12.808 -10.493 25.079 1.00 95.62 457 LEU A O 1
ATOM 3544 N N . ALA A 1 458 ? -11.506 -12.261 24.583 1.00 96.19 458 ALA A N 1
ATOM 3545 C CA . ALA A 1 458 ? -11.669 -12.959 25.852 1.00 96.19 458 ALA A CA 1
ATOM 3546 C C . ALA A 1 458 ? -10.390 -13.730 26.178 1.00 96.19 458 ALA A C 1
ATOM 3548 O O . ALA A 1 458 ? -9.641 -14.117 25.283 1.00 96.19 458 ALA A O 1
ATOM 3549 N N . ALA A 1 459 ? -10.119 -13.944 27.460 1.00 95.19 459 ALA A N 1
ATOM 3550 C CA . ALA A 1 459 ? -8.977 -14.732 27.894 1.00 95.19 459 ALA A CA 1
ATOM 3551 C C . ALA A 1 459 ? -9.270 -15.423 29.230 1.00 95.19 459 ALA A C 1
ATOM 3553 O O . ALA A 1 459 ? -10.189 -15.024 29.946 1.00 95.19 459 ALA A O 1
ATOM 3554 N N . GLY A 1 460 ? -8.500 -16.458 29.569 1.00 94.25 460 GLY A N 1
ATOM 3555 C CA . GLY A 1 460 ? -8.622 -17.158 30.856 1.00 94.25 460 GLY A CA 1
ATOM 3556 C C . GLY A 1 460 ? -9.515 -18.400 30.868 1.00 94.25 460 GLY A C 1
ATOM 3557 O O . GLY A 1 460 ? -9.562 -19.081 31.888 1.00 94.25 460 GLY A O 1
ATOM 3558 N N . THR A 1 461 ? -10.200 -18.726 29.767 1.00 95.25 461 THR A N 1
ATOM 3559 C CA . THR A 1 461 ? -11.040 -19.934 29.656 1.00 95.25 461 THR A CA 1
ATOM 3560 C C . THR A 1 461 ? -10.906 -20.601 28.285 1.00 95.25 461 THR A C 1
ATOM 3562 O O . THR A 1 461 ? -10.723 -19.924 27.272 1.00 95.25 461 THR A O 1
ATOM 3565 N N . GLU A 1 462 ? -10.982 -21.933 28.255 1.00 95.06 462 GLU A N 1
ATOM 3566 C CA . GLU A 1 462 ? -11.075 -22.748 27.034 1.00 95.06 462 GLU A CA 1
ATOM 3567 C C . GLU A 1 462 ? -12.523 -22.896 26.546 1.00 95.06 462 GLU A C 1
ATOM 3569 O O . GLU A 1 462 ? -12.733 -23.238 25.390 1.00 95.06 462 GLU A O 1
ATOM 3574 N N . ASP A 1 463 ? -13.521 -22.658 27.403 1.00 94.12 463 ASP A N 1
ATOM 3575 C CA . ASP A 1 463 ? -14.920 -22.973 27.101 1.00 94.12 463 ASP A CA 1
ATOM 3576 C C . ASP A 1 463 ? -15.592 -21.850 26.280 1.00 94.12 463 ASP A C 1
ATOM 3578 O O . ASP A 1 463 ? -15.767 -20.734 26.788 1.00 94.12 463 ASP A O 1
ATOM 3582 N N . PRO A 1 464 ? -16.030 -22.115 25.030 1.00 92.38 464 PRO A N 1
ATOM 3583 C CA . PRO A 1 464 ? -16.773 -21.152 24.217 1.00 92.38 464 PRO A CA 1
ATOM 3584 C C . PRO A 1 464 ? -18.047 -20.615 24.884 1.00 92.38 464 PRO A C 1
ATOM 3586 O O . PRO A 1 464 ? -18.427 -19.464 24.654 1.00 92.38 464 PRO A O 1
ATOM 3589 N N . ALA A 1 465 ? -18.723 -21.426 25.706 1.00 93.19 465 ALA A N 1
ATOM 3590 C CA . ALA A 1 465 ? -19.939 -21.012 26.397 1.00 93.19 465 ALA A CA 1
ATOM 3591 C C . ALA A 1 465 ? -19.648 -19.952 27.466 1.00 93.19 465 ALA A C 1
ATOM 3593 O O . ALA A 1 465 ? -20.407 -18.989 27.588 1.00 93.19 465 ALA A O 1
ATOM 3594 N N . ASP A 1 466 ? -18.525 -20.074 28.179 1.00 96.62 466 ASP A N 1
ATOM 3595 C CA . ASP A 1 466 ? -18.077 -19.074 29.152 1.00 96.62 466 ASP A CA 1
ATOM 3596 C C . ASP A 1 466 ? -17.671 -17.763 28.465 1.00 96.62 466 ASP A C 1
ATOM 3598 O O . ASP A 1 466 ? -17.990 -16.673 28.958 1.00 96.62 466 ASP A O 1
ATOM 3602 N N . VAL A 1 467 ? -17.012 -17.854 27.301 1.00 97.25 467 VAL A N 1
ATOM 3603 C CA . VAL A 1 467 ? -16.667 -16.688 26.469 1.00 97.25 467 VAL A CA 1
ATOM 3604 C C . VAL A 1 467 ? -17.932 -15.926 26.068 1.00 97.25 467 VAL A C 1
ATOM 3606 O O . VAL A 1 467 ? -18.037 -14.724 26.325 1.00 97.25 467 VAL A O 1
ATOM 3609 N N . LEU A 1 468 ? -18.928 -16.620 25.504 1.00 96.62 468 LEU A N 1
ATOM 3610 C CA . LEU A 1 468 ? -20.185 -15.987 25.103 1.00 96.62 468 LEU A CA 1
ATOM 3611 C C . LEU A 1 468 ? -20.962 -15.436 26.305 1.00 96.62 468 LEU A C 1
ATOM 3613 O O . LEU A 1 468 ? -21.462 -14.315 26.238 1.00 96.62 468 LEU A O 1
ATOM 3617 N N . ALA A 1 469 ? -21.056 -16.185 27.408 1.00 94.12 469 ALA A N 1
ATOM 3618 C CA . ALA A 1 469 ? -21.755 -15.735 28.611 1.00 94.12 469 ALA A CA 1
ATOM 3619 C C . ALA A 1 469 ? -21.146 -14.440 29.172 1.00 94.12 469 ALA A C 1
ATOM 3621 O O . ALA A 1 469 ? -21.880 -13.530 29.562 1.00 94.12 469 ALA A O 1
ATOM 3622 N N . THR A 1 470 ? -19.814 -14.329 29.148 1.00 91.56 470 THR A N 1
ATOM 3623 C CA . THR A 1 470 ? -19.091 -13.116 29.553 1.00 91.56 470 THR A CA 1
ATOM 3624 C C . THR A 1 470 ? -19.466 -11.926 28.670 1.00 91.56 470 THR A C 1
ATOM 3626 O O . THR A 1 470 ? -19.812 -10.863 29.187 1.00 91.56 470 THR A O 1
ATOM 3629 N N . TRP A 1 471 ? -19.468 -12.105 27.347 1.00 95.38 471 TRP A N 1
ATOM 3630 C CA . TRP A 1 471 ? -19.839 -11.042 26.411 1.00 95.38 471 TRP A CA 1
ATOM 3631 C C . TRP A 1 471 ? -21.321 -10.659 26.494 1.00 95.38 471 TRP A C 1
ATOM 3633 O O . TRP A 1 471 ? -21.643 -9.478 26.419 1.00 95.38 471 TRP A O 1
ATOM 3643 N N . MET A 1 472 ? -22.229 -11.611 26.725 1.00 95.06 472 MET A N 1
ATOM 3644 C CA . MET A 1 472 ? -23.663 -11.329 26.892 1.00 95.06 472 MET A CA 1
ATOM 3645 C C . MET A 1 472 ? -23.992 -10.614 28.209 1.00 95.06 472 MET A C 1
ATOM 3647 O O . MET A 1 472 ? -25.001 -9.915 28.294 1.00 95.06 472 MET A O 1
ATOM 3651 N N . ALA A 1 473 ? -23.149 -10.751 29.235 1.00 91.81 473 ALA A N 1
ATOM 3652 C CA . ALA A 1 473 ? -23.285 -10.005 30.484 1.00 91.81 473 ALA A CA 1
ATOM 3653 C C . ALA A 1 473 ? -22.799 -8.543 30.375 1.00 91.81 473 ALA A C 1
ATOM 3655 O O . ALA A 1 473 ? -23.107 -7.730 31.250 1.00 91.81 473 ALA A O 1
ATOM 3656 N N . SER A 1 474 ? -22.056 -8.198 29.317 1.00 88.81 474 SER A N 1
ATOM 3657 C CA . SER A 1 474 ? -21.517 -6.861 29.060 1.00 88.81 474 SER A CA 1
ATOM 3658 C C . SER A 1 474 ? -22.339 -6.145 27.982 1.00 88.81 474 SER A C 1
ATOM 3660 O O . SER A 1 474 ? -22.303 -6.570 26.828 1.00 88.81 474 SER A O 1
ATOM 3662 N N . PRO A 1 475 ? -23.050 -5.041 28.296 1.00 87.44 475 PRO A N 1
ATOM 3663 C CA . PRO A 1 475 ? -23.881 -4.343 27.313 1.00 87.44 475 PRO A CA 1
ATOM 3664 C C . PRO A 1 475 ? -23.126 -3.969 26.033 1.00 87.44 475 PRO A C 1
ATOM 3666 O O . PRO A 1 475 ? -23.600 -4.267 24.948 1.00 87.44 475 PRO A O 1
ATOM 3669 N N . ALA A 1 476 ? -21.907 -3.430 26.151 1.00 74.62 476 ALA A N 1
ATOM 3670 C CA . ALA A 1 476 ? -21.114 -3.025 24.989 1.00 74.62 476 ALA A CA 1
ATOM 3671 C C . ALA A 1 476 ? -20.755 -4.205 24.066 1.00 74.62 476 ALA A C 1
ATOM 3673 O O . ALA A 1 476 ? -20.880 -4.104 22.853 1.00 74.62 476 ALA A O 1
ATOM 3674 N N . GLN A 1 477 ? -20.339 -5.342 24.632 1.00 88.19 477 GLN A N 1
ATOM 3675 C CA . GLN A 1 477 ? -19.955 -6.520 23.843 1.00 88.19 477 GLN A CA 1
ATOM 3676 C C . GLN A 1 477 ? -21.181 -7.241 23.271 1.00 88.19 477 GLN A C 1
ATOM 3678 O O . GLN A 1 477 ? -21.150 -7.718 22.136 1.00 88.19 477 GLN A O 1
ATOM 3683 N N . SER A 1 478 ? -22.274 -7.286 24.040 1.00 92.56 478 SER A N 1
ATOM 3684 C CA . SER A 1 478 ? -23.562 -7.780 23.564 1.00 92.56 478 SER A CA 1
ATOM 3685 C C . SER A 1 478 ? -24.073 -6.947 22.391 1.00 92.56 478 SER A C 1
ATOM 3687 O O . SER A 1 478 ? -24.552 -7.533 21.425 1.00 92.56 478 SER A O 1
ATOM 3689 N N . ASP A 1 479 ? -23.974 -5.618 22.455 1.00 89.81 479 ASP A N 1
ATOM 3690 C CA . ASP A 1 479 ? -24.420 -4.729 21.380 1.00 89.81 479 ASP A CA 1
ATOM 3691 C C . ASP A 1 479 ? -23.610 -4.973 20.097 1.00 89.81 479 ASP A C 1
ATOM 3693 O O . ASP A 1 479 ? -24.209 -5.175 19.043 1.00 89.81 479 ASP A O 1
ATOM 3697 N N . THR A 1 480 ? -22.277 -5.095 20.182 1.00 88.88 480 THR A N 1
ATOM 3698 C CA . THR A 1 480 ? -21.428 -5.432 19.023 1.00 88.88 480 THR A CA 1
ATOM 3699 C C . THR A 1 480 ? -21.791 -6.792 18.409 1.00 88.88 480 THR A C 1
ATOM 3701 O O . THR A 1 480 ? -21.962 -6.903 17.196 1.00 88.88 480 THR A O 1
ATOM 3704 N N . LEU A 1 481 ? -21.932 -7.857 19.211 1.00 91.25 481 LEU A N 1
ATOM 3705 C CA . LEU A 1 481 ? -22.253 -9.197 18.685 1.00 91.25 481 LEU A CA 1
ATOM 3706 C C . LEU A 1 481 ? -23.670 -9.308 18.119 1.00 91.25 481 LEU A C 1
ATOM 3708 O O . LEU A 1 481 ? -23.923 -10.187 17.290 1.00 91.25 481 LEU A O 1
ATOM 3712 N N . MET A 1 482 ? -24.591 -8.460 18.579 1.00 95.56 482 MET A N 1
ATOM 3713 C CA . MET A 1 482 ? -25.994 -8.437 18.159 1.00 95.56 482 MET A CA 1
ATOM 3714 C C . MET A 1 482 ? -26.293 -7.323 17.151 1.00 95.56 482 MET A C 1
ATOM 3716 O O . MET A 1 482 ? -27.455 -7.116 16.804 1.00 95.56 482 MET A O 1
ATOM 3720 N N . ASP A 1 483 ? -25.270 -6.646 16.631 1.00 89.5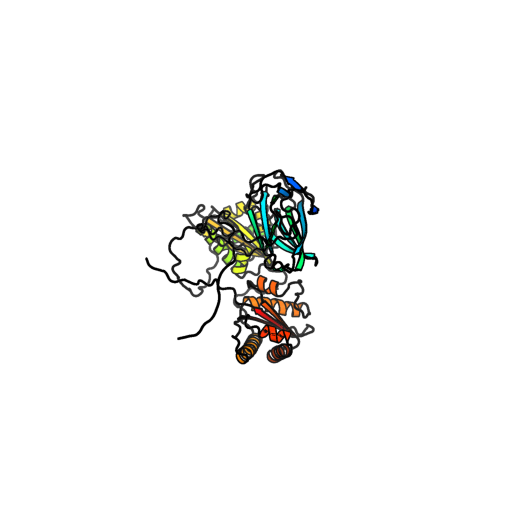0 483 ASP A N 1
ATOM 3721 C CA . ASP A 1 483 ? -25.451 -5.650 15.582 1.00 89.50 483 ASP A CA 1
ATOM 3722 C C . ASP A 1 483 ? -26.009 -6.331 14.307 1.00 89.50 483 ASP A C 1
ATOM 3724 O O . ASP A 1 483 ? -25.429 -7.320 13.817 1.00 89.50 483 ASP A O 1
ATOM 3728 N N . PRO A 1 484 ? -27.165 -5.878 13.780 1.00 90.12 484 PRO A N 1
ATOM 3729 C CA . PRO A 1 484 ? -27.761 -6.435 12.569 1.00 90.12 484 PRO A CA 1
ATOM 3730 C C . PRO A 1 484 ? -26.937 -6.174 11.300 1.00 90.12 484 PRO A C 1
ATOM 3732 O O . PRO A 1 484 ? -27.095 -6.922 10.335 1.00 90.12 484 PRO A O 1
ATOM 3735 N N . ASP A 1 485 ? -26.062 -5.165 11.292 1.00 85.69 485 ASP A N 1
ATOM 3736 C CA . ASP A 1 485 ? -25.288 -4.765 10.116 1.00 85.69 485 ASP A CA 1
ATOM 3737 C C . ASP A 1 485 ? -24.031 -5.626 9.917 1.00 85.69 485 ASP A C 1
ATOM 3739 O O . ASP A 1 485 ? -23.411 -5.584 8.847 1.00 85.69 485 ASP A O 1
ATOM 3743 N N . PHE A 1 486 ? -23.641 -6.430 10.911 1.00 88.31 486 PHE A N 1
ATOM 3744 C CA . PHE A 1 486 ? -22.594 -7.436 10.751 1.00 88.31 486 PHE A CA 1
ATOM 3745 C C . PHE A 1 486 ? -23.141 -8.724 10.143 1.00 88.31 486 PHE A C 1
ATOM 3747 O O . PHE A 1 486 ? -24.165 -9.264 10.565 1.00 88.31 486 PHE A O 1
ATOM 3754 N N . VAL A 1 487 ? -22.405 -9.248 9.161 1.00 82.88 487 VAL A N 1
ATOM 3755 C CA . VAL A 1 487 ? -22.755 -10.489 8.450 1.00 82.88 487 VAL A CA 1
ATOM 3756 C C . VAL A 1 487 ? -21.597 -11.474 8.369 1.00 82.88 487 VAL A C 1
ATOM 3758 O O . VAL A 1 487 ? -21.830 -12.648 8.087 1.00 82.88 487 VAL A O 1
ATOM 3761 N N . HIS A 1 488 ? -20.361 -11.024 8.604 1.00 81.88 488 HIS A N 1
ATOM 3762 C CA . HIS A 1 488 ? -19.173 -11.870 8.578 1.00 81.88 488 HIS A CA 1
ATOM 3763 C C . HIS A 1 488 ? -18.513 -11.956 9.947 1.00 81.88 488 HIS A C 1
ATOM 3765 O O . HIS A 1 488 ? -18.512 -10.983 10.700 1.00 81.88 488 HIS A O 1
ATOM 3771 N N . ILE A 1 489 ? -17.938 -13.120 10.247 1.00 89.12 489 ILE A N 1
ATOM 3772 C CA . ILE A 1 489 ? -17.214 -13.384 11.489 1.00 89.12 489 ILE A CA 1
ATOM 3773 C C . ILE A 1 489 ? -15.889 -14.102 11.219 1.00 89.12 489 ILE A C 1
ATOM 3775 O O . ILE A 1 489 ? -15.793 -14.961 10.348 1.00 89.12 489 ILE A O 1
ATOM 3779 N N . GLY A 1 490 ? -14.859 -13.768 11.983 1.00 85.62 490 GLY A N 1
ATOM 3780 C CA . GLY A 1 490 ? -13.648 -14.564 12.128 1.00 85.62 490 GLY A CA 1
ATOM 3781 C C . GLY A 1 490 ? -13.355 -14.776 13.600 1.00 85.62 490 GLY A C 1
ATOM 3782 O O . GLY A 1 490 ? -13.463 -13.838 14.381 1.00 85.62 490 GLY A O 1
ATOM 3783 N N . VAL A 1 491 ? -13.000 -15.992 13.983 1.00 89.12 491 VAL A N 1
ATOM 3784 C CA . VAL A 1 491 ? -12.757 -16.378 15.375 1.00 89.12 491 VAL A CA 1
ATOM 3785 C C . VAL A 1 491 ? -11.390 -17.028 15.459 1.00 89.12 491 VAL A C 1
ATOM 3787 O O . VAL A 1 491 ? -11.010 -17.764 14.558 1.00 89.12 491 VAL A O 1
ATOM 3790 N N . SER A 1 492 ? -10.643 -16.775 16.526 1.00 92.25 492 SER A N 1
ATOM 3791 C CA . SER A 1 492 ? -9.481 -17.594 16.825 1.00 92.25 492 SER A CA 1
ATOM 3792 C C . SER A 1 492 ? -9.274 -17.846 18.303 1.00 92.25 492 SER A C 1
ATOM 3794 O O . SER A 1 492 ? -9.346 -16.914 19.107 1.00 92.25 492 SER A O 1
ATOM 3796 N N . HIS A 1 493 ? -8.943 -19.096 18.621 1.00 94.38 493 HIS A N 1
ATOM 3797 C CA . HIS A 1 493 ? -8.484 -19.546 19.929 1.00 94.38 493 HIS A CA 1
ATOM 3798 C C . HIS A 1 493 ? -7.010 -19.942 19.893 1.00 94.38 493 HIS A C 1
ATOM 3800 O O . HIS A 1 493 ? -6.578 -20.704 19.029 1.00 94.38 493 HIS A O 1
ATOM 3806 N N . VAL A 1 494 ? -6.242 -19.458 20.867 1.00 88.25 494 VAL A N 1
ATOM 3807 C CA . VAL A 1 494 ? -4.854 -19.871 21.090 1.00 88.25 494 VAL A CA 1
ATOM 3808 C C . VAL A 1 494 ? -4.658 -20.207 22.562 1.00 88.25 494 VAL A C 1
ATOM 3810 O O . VAL A 1 494 ? -5.016 -19.427 23.444 1.00 88.25 494 VAL A O 1
ATOM 3813 N N . HIS A 1 495 ? -4.060 -21.368 22.828 1.00 91.50 495 HIS A N 1
ATOM 3814 C CA . HIS A 1 495 ? -3.651 -21.783 24.166 1.00 91.50 495 HIS A CA 1
ATOM 3815 C C . HIS A 1 495 ? -2.126 -21.720 24.302 1.00 91.50 495 HIS A C 1
ATOM 3817 O O . HIS A 1 495 ? -1.394 -22.387 23.572 1.00 91.50 495 HIS A O 1
ATOM 3823 N N . ASN A 1 496 ? -1.660 -20.952 25.282 1.00 88.12 496 ASN A N 1
ATOM 3824 C CA . ASN A 1 496 ? -0.289 -20.929 25.758 1.00 88.12 496 ASN A CA 1
ATOM 3825 C C . ASN A 1 496 ? -0.280 -21.040 27.289 1.00 88.12 496 ASN A C 1
ATOM 3827 O O . ASN A 1 496 ? -0.405 -20.042 27.993 1.00 88.12 496 ASN A O 1
ATOM 3831 N N . GLY A 1 497 ? -0.067 -22.252 27.808 1.00 87.94 497 GLY A N 1
ATOM 3832 C CA . GLY A 1 497 ? -0.027 -22.513 29.252 1.00 87.94 497 GLY A CA 1
ATOM 3833 C C . GLY A 1 497 ? 1.124 -21.833 30.011 1.00 87.94 497 GLY A C 1
ATOM 3834 O O . GLY A 1 497 ? 1.158 -21.912 31.236 1.00 87.94 497 GLY A O 1
ATOM 3835 N N . ALA A 1 498 ? 2.069 -21.191 29.313 1.00 86.94 498 ALA A N 1
ATOM 3836 C CA . ALA A 1 498 ? 3.113 -20.370 29.926 1.00 86.94 498 ALA A CA 1
ATOM 3837 C C . ALA A 1 498 ? 2.727 -18.884 30.053 1.00 86.94 498 ALA A C 1
ATOM 3839 O O . ALA A 1 498 ? 3.373 -18.168 30.814 1.00 86.94 498 ALA A O 1
ATOM 3840 N N . ALA A 1 499 ? 1.706 -18.426 29.322 1.00 86.56 499 ALA A N 1
ATOM 3841 C CA . ALA A 1 499 ? 1.232 -17.046 29.354 1.00 86.56 499 ALA A CA 1
ATOM 3842 C C . ALA A 1 499 ? 0.236 -16.820 30.502 1.00 86.56 499 ALA A C 1
ATOM 3844 O O . ALA A 1 499 ? -0.472 -17.737 30.924 1.00 86.56 499 ALA A O 1
ATOM 3845 N N . THR A 1 500 ? 0.146 -15.579 30.976 1.00 93.12 500 THR A N 1
ATOM 3846 C CA . THR A 1 500 ? -0.612 -15.156 32.160 1.00 93.12 500 THR A CA 1
ATOM 3847 C C . THR A 1 500 ? -2.073 -15.607 32.128 1.00 93.12 500 THR A C 1
ATOM 3849 O O . THR A 1 500 ? -2.611 -16.002 33.162 1.00 93.12 500 THR A O 1
ATOM 3852 N N . HIS A 1 501 ? -2.720 -15.575 30.959 1.00 90.50 501 HIS A N 1
ATOM 3853 C CA . HIS A 1 501 ? -4.134 -15.940 30.838 1.00 90.50 501 HIS A CA 1
ATOM 3854 C C . HIS A 1 501 ? -4.369 -17.359 30.307 1.00 90.50 501 HIS A C 1
ATOM 3856 O O . HIS A 1 501 ? -5.514 -17.803 30.297 1.00 90.50 501 HIS A O 1
ATOM 3862 N N . GLY A 1 502 ? -3.334 -18.088 29.875 1.00 91.12 502 GLY A N 1
ATOM 3863 C CA . GLY A 1 502 ? -3.450 -19.453 29.348 1.00 91.12 502 GLY A CA 1
ATOM 3864 C C . GLY A 1 502 ? -4.163 -19.556 27.994 1.00 91.12 502 GLY A C 1
ATOM 3865 O O . GLY A 1 502 ? -3.581 -20.020 27.022 1.00 91.12 502 GLY A O 1
ATOM 3866 N N . HIS A 1 503 ? -5.416 -19.118 27.909 1.00 95.81 503 HIS A N 1
ATOM 3867 C CA . HIS A 1 503 ? -6.259 -19.157 26.716 1.00 95.81 503 HIS A CA 1
ATOM 3868 C C . HIS A 1 503 ? -6.582 -17.744 26.242 1.00 95.81 503 HIS A C 1
ATOM 3870 O O . HIS A 1 503 ? -6.930 -16.892 27.061 1.00 95.81 503 HIS A O 1
ATOM 3876 N N . TYR A 1 504 ? -6.517 -17.525 24.931 1.00 95.69 504 TYR A N 1
ATOM 3877 C CA . TYR A 1 504 ? -6.753 -16.243 24.276 1.00 95.69 504 TYR A CA 1
ATOM 3878 C C . TYR A 1 504 ? -7.725 -16.418 23.114 1.00 95.69 504 TYR A C 1
ATOM 3880 O O . TYR A 1 504 ? -7.526 -17.262 22.240 1.00 95.69 504 TYR A O 1
ATOM 3888 N N . TRP A 1 505 ? -8.762 -15.590 23.104 1.00 97.56 505 TRP A N 1
ATOM 3889 C CA . TRP A 1 505 ? -9.809 -15.560 22.097 1.00 97.56 505 TRP A CA 1
ATOM 3890 C C . TRP A 1 505 ? -9.847 -14.201 21.422 1.00 97.56 505 TRP A C 1
ATOM 3892 O O . TRP A 1 505 ? -9.904 -13.171 22.095 1.00 97.56 505 TRP A O 1
ATOM 3902 N N . THR A 1 506 ? -9.902 -14.218 20.095 1.00 97.38 506 THR A N 1
ATOM 3903 C CA . THR A 1 506 ? -10.164 -13.036 19.277 1.00 97.38 506 THR A CA 1
ATOM 3904 C C . THR A 1 506 ? -11.337 -13.330 18.361 1.00 97.38 506 THR A C 1
ATOM 3906 O O . THR A 1 506 ? -11.319 -14.312 17.624 1.00 97.38 506 THR A O 1
ATOM 3909 N N . VAL A 1 507 ? -12.348 -12.471 18.376 1.00 96.44 507 VAL A N 1
ATOM 3910 C CA . VAL A 1 507 ? -13.464 -12.487 17.430 1.00 96.44 507 VAL A CA 1
ATOM 3911 C C . VAL A 1 507 ? -13.456 -11.182 16.660 1.00 96.44 507 VAL A C 1
ATOM 3913 O O . VAL A 1 507 ? -13.308 -10.116 17.243 1.00 96.44 507 VAL A O 1
ATOM 3916 N N . LYS A 1 508 ? -13.621 -11.263 15.346 1.00 93.69 508 LYS A N 1
ATOM 3917 C CA . LYS A 1 508 ? -13.759 -10.125 14.442 1.00 93.69 508 LYS A CA 1
ATOM 3918 C C . LYS A 1 508 ? -15.094 -10.237 13.736 1.00 93.69 508 LYS A C 1
ATOM 3920 O O . LYS A 1 508 ? -15.332 -11.238 13.067 1.00 93.69 508 LYS A O 1
ATOM 3925 N N . VAL A 1 509 ? -15.944 -9.231 13.871 1.00 91.25 509 VAL A N 1
ATOM 3926 C CA . VAL A 1 509 ? -17.231 -9.144 13.167 1.00 91.25 509 VAL A CA 1
ATOM 3927 C C . VAL A 1 509 ? -17.169 -8.021 12.150 1.00 91.25 509 VAL A C 1
ATOM 3929 O O . VAL A 1 509 ? -16.479 -7.030 12.372 1.00 91.25 509 VAL A O 1
ATOM 3932 N N . ALA A 1 510 ? -17.817 -8.180 11.000 1.00 82.31 510 ALA A N 1
ATOM 3933 C CA . ALA A 1 510 ? -17.710 -7.187 9.942 1.00 82.31 510 ALA A CA 1
ATOM 3934 C C . ALA A 1 510 ? -18.955 -7.077 9.063 1.00 82.31 510 ALA A C 1
ATOM 3936 O O . ALA A 1 510 ? -19.715 -8.035 8.872 1.00 82.31 510 ALA A O 1
ATOM 3937 N N . HIS A 1 511 ? -19.127 -5.878 8.505 1.00 79.25 511 HIS A N 1
ATOM 3938 C CA . HIS A 1 511 ? -20.185 -5.552 7.554 1.00 79.25 511 HIS A CA 1
ATOM 3939 C C . HIS A 1 511 ? -19.989 -6.301 6.235 1.00 79.25 511 HIS A C 1
ATOM 3941 O O . HIS A 1 511 ? -18.840 -6.596 5.884 1.00 79.25 511 HIS A O 1
ATOM 3947 N N . PRO A 1 512 ? -21.062 -6.583 5.470 1.00 65.38 512 PRO A N 1
ATOM 3948 C CA . PRO A 1 512 ? -20.941 -7.217 4.161 1.00 65.38 512 PRO A CA 1
ATOM 3949 C C . PRO A 1 512 ? -19.988 -6.403 3.286 1.00 65.38 512 PRO A C 1
ATOM 3951 O O . PRO A 1 512 ? -20.174 -5.189 3.203 1.00 65.38 512 PRO A O 1
ATOM 3954 N N . PRO A 1 513 ? -19.011 -7.022 2.592 1.00 52.09 513 PRO A N 1
ATOM 3955 C CA . PRO A 1 513 ? -18.294 -6.337 1.527 1.00 52.09 513 PRO A CA 1
ATOM 3956 C C . PRO A 1 513 ? -19.345 -5.795 0.556 1.00 52.09 513 PRO A C 1
ATOM 3958 O O . PRO A 1 513 ? -20.188 -6.561 0.088 1.00 52.09 513 PRO A O 1
ATOM 3961 N N . VAL A 1 514 ? -19.356 -4.478 0.324 1.00 43.03 514 VAL A N 1
ATOM 3962 C CA . VAL A 1 514 ? -20.396 -3.827 -0.477 1.00 43.03 514 VAL A CA 1
ATOM 3963 C C . VAL A 1 514 ? -20.409 -4.485 -1.851 1.00 43.03 514 VAL A C 1
ATOM 3965 O O . VAL A 1 514 ? -19.477 -4.337 -2.640 1.00 43.03 514 VAL A O 1
ATOM 3968 N N . ALA A 1 515 ? -21.474 -5.233 -2.128 1.00 33.44 515 ALA A N 1
ATOM 3969 C CA . ALA A 1 515 ? -21.770 -5.691 -3.468 1.00 33.44 515 ALA A CA 1
ATOM 3970 C C . ALA A 1 515 ? -22.190 -4.467 -4.284 1.00 33.44 515 ALA A C 1
ATOM 3972 O O . ALA A 1 515 ? -23.092 -3.724 -3.894 1.00 33.44 515 ALA A O 1
ATOM 3973 N N . ILE A 1 516 ? -21.544 -4.260 -5.428 1.00 28.98 516 ILE A N 1
ATOM 3974 C CA . ILE A 1 516 ? -21.988 -3.286 -6.421 1.00 28.98 516 ILE A CA 1
ATOM 3975 C C . ILE A 1 516 ? -23.382 -3.736 -6.889 1.00 28.98 516 ILE A C 1
ATOM 3977 O O . ILE A 1 516 ? -23.517 -4.695 -7.645 1.00 28.98 516 ILE A O 1
ATOM 3981 N N . SER A 1 517 ? -24.434 -3.094 -6.379 1.00 25.03 517 SER A N 1
ATOM 3982 C CA . SER A 1 517 ? -25.822 -3.418 -6.712 1.00 25.03 517 SER A CA 1
ATOM 3983 C C . SER A 1 517 ? -26.170 -2.872 -8.097 1.00 25.03 517 SER A C 1
ATOM 3985 O O . SER A 1 517 ? -26.338 -1.668 -8.289 1.00 25.03 517 SER A O 1
ATOM 3987 N N . THR A 1 518 ? -26.286 -3.758 -9.085 1.00 28.95 518 THR A N 1
ATOM 3988 C CA . THR A 1 518 ? -26.854 -3.437 -10.398 1.00 28.95 518 THR A CA 1
ATOM 3989 C C . THR A 1 518 ? -28.379 -3.461 -10.307 1.00 28.95 518 THR A C 1
ATOM 3991 O O . THR A 1 518 ? -28.990 -4.527 -10.391 1.00 28.95 518 THR A O 1
ATOM 3994 N N . SER A 1 519 ? -29.018 -2.298 -10.160 1.00 26.88 519 SER A N 1
ATOM 3995 C CA . SER A 1 519 ? -30.461 -2.185 -10.405 1.00 26.88 519 SER A CA 1
ATOM 3996 C C . SER A 1 519 ? -30.699 -1.863 -11.883 1.00 26.88 519 SER A C 1
ATOM 3998 O O . SER A 1 519 ? -30.412 -0.771 -12.367 1.00 26.88 519 SER A O 1
ATOM 4000 N N . ALA A 1 520 ? -31.173 -2.857 -12.633 1.00 31.00 520 ALA A N 1
ATOM 4001 C CA . ALA A 1 520 ? -31.641 -2.673 -13.999 1.00 31.00 520 ALA A CA 1
ATOM 4002 C C . ALA A 1 520 ? -33.055 -2.068 -13.963 1.00 31.00 520 ALA A C 1
ATOM 4004 O O . ALA A 1 520 ? -34.003 -2.718 -13.521 1.00 31.00 520 ALA A O 1
ATOM 4005 N N . GLY A 1 521 ? -33.196 -0.821 -14.414 1.00 28.47 521 GLY A N 1
ATOM 4006 C CA . GLY A 1 521 ? -34.498 -0.241 -14.752 1.00 28.47 521 GLY A CA 1
ATOM 4007 C C . GLY A 1 521 ? -35.036 -0.850 -16.056 1.00 28.47 521 GLY A C 1
ATOM 4008 O O . GLY A 1 521 ? -34.241 -1.244 -16.913 1.00 28.47 521 GLY A O 1
ATOM 4009 N N . PRO A 1 522 ? -36.365 -0.966 -16.224 1.00 34.56 522 PRO A N 1
ATOM 4010 C CA . PRO A 1 522 ? -36.944 -1.651 -17.369 1.00 34.56 522 PRO A CA 1
ATOM 4011 C C . PRO A 1 522 ? -36.722 -0.842 -18.648 1.00 34.56 522 PRO A C 1
ATOM 4013 O O . PRO A 1 522 ? -36.925 0.372 -18.680 1.00 34.56 522 PRO A O 1
ATOM 4016 N N . ALA A 1 523 ? -36.320 -1.540 -19.708 1.00 32.19 523 ALA A N 1
ATOM 4017 C CA . ALA A 1 523 ? -36.210 -0.983 -21.044 1.00 32.19 523 ALA A CA 1
ATOM 4018 C C . ALA A 1 523 ? -37.590 -0.515 -21.531 1.00 32.19 523 ALA A C 1
ATOM 4020 O O . ALA A 1 523 ? -38.516 -1.317 -21.654 1.00 32.19 523 ALA A O 1
ATOM 4021 N N . SER A 1 524 ? -37.727 0.779 -21.818 1.00 30.41 524 SER A N 1
ATOM 4022 C CA . SER A 1 524 ? -38.832 1.285 -22.626 1.00 30.41 524 SER A CA 1
ATOM 4023 C C . SER A 1 524 ? -38.474 1.113 -24.100 1.00 30.41 524 SER A C 1
ATOM 4025 O O . SER A 1 524 ? -37.591 1.803 -24.612 1.00 30.41 524 SER A O 1
ATOM 4027 N N . GLU A 1 525 ? -39.157 0.184 -24.762 1.00 36.59 525 GLU A N 1
ATOM 4028 C CA . GLU A 1 525 ? -39.289 0.165 -26.217 1.00 36.59 525 GLU A CA 1
ATOM 4029 C C . GLU A 1 525 ? -39.941 1.476 -26.679 1.00 36.59 525 GLU A C 1
ATOM 4031 O O . GLU A 1 525 ? -40.999 1.831 -26.161 1.00 36.59 525 GLU A O 1
ATOM 4036 N N . HIS A 1 526 ? -39.308 2.177 -27.625 1.00 35.81 526 HIS A N 1
ATOM 4037 C CA . HIS A 1 526 ? -39.938 2.762 -28.817 1.00 35.81 526 HIS A CA 1
ATOM 4038 C C . HIS A 1 526 ? -38.892 3.255 -29.816 1.00 35.81 526 HIS A C 1
ATOM 4040 O O . HIS A 1 526 ? -37.951 3.965 -29.395 1.00 35.81 526 HIS A O 1
#